Protein AF-0000000079069227 (afdb_homodimer)

Structure (mmCIF, N/CA/C/O backbone):
data_AF-0000000079069227-model_v1
#
loop_
_entity.id
_entity.type
_entity.pdbx_description
1 polymer Lipoprotein
#
loop_
_atom_site.group_PDB
_atom_site.id
_atom_site.type_symbol
_atom_site.label_atom_id
_atom_site.label_alt_id
_atom_site.label_comp_id
_atom_site.label_asym_id
_atom_site.label_entity_id
_atom_site.label_seq_id
_atom_site.pdbx_PDB_ins_code
_atom_site.Cartn_x
_atom_site.Cartn_y
_atom_site.Cartn_z
_atom_site.occupancy
_atom_site.B_iso_or_equiv
_atom_site.auth_seq_id
_atom_site.auth_comp_id
_atom_site.auth_asym_id
_atom_site.auth_atom_id
_atom_site.pdbx_PDB_model_num
ATOM 1 N N . MET A 1 1 ? 20.594 -1.807 -93.438 1 24.27 1 MET A N 1
ATOM 2 C CA . MET A 1 1 ? 20.438 -0.357 -93.375 1 24.27 1 MET A CA 1
ATOM 3 C C . MET A 1 1 ? 20.703 0.138 -91.938 1 24.27 1 MET A C 1
ATOM 5 O O . MET A 1 1 ? 20.25 -0.467 -91 1 24.27 1 MET A O 1
ATOM 9 N N . ARG A 1 2 ? 21.812 0.875 -91.75 1 28.12 2 ARG A N 1
ATOM 10 C CA . ARG A 1 2 ? 22.719 1.388 -90.75 1 28.12 2 ARG A CA 1
ATOM 11 C C . ARG A 1 2 ? 22.078 2.512 -89.938 1 28.12 2 ARG A C 1
ATOM 13 O O . ARG A 1 2 ? 21.984 3.646 -90.438 1 28.12 2 ARG A O 1
ATOM 20 N N . PRO A 1 3 ? 20.828 2.203 -89.375 1 32.53 3 PRO A N 1
ATOM 21 C CA . PRO A 1 3 ? 20.109 3.412 -89 1 32.53 3 PRO A CA 1
ATOM 22 C C . PRO A 1 3 ? 20.938 4.363 -88.125 1 32.53 3 PRO A C 1
ATOM 24 O O . PRO A 1 3 ? 21.906 3.939 -87.5 1 32.53 3 PRO A O 1
ATOM 27 N N . VAL A 1 4 ? 20.875 5.691 -88.5 1 31.78 4 VAL A N 1
ATOM 28 C CA . VAL A 1 4 ? 21.453 6.996 -88.188 1 31.78 4 VAL A CA 1
ATOM 29 C C . VAL A 1 4 ? 21.297 7.293 -86.75 1 31.78 4 VAL A C 1
ATOM 31 O O . VAL A 1 4 ? 20.281 6.957 -86.125 1 31.78 4 VAL A O 1
ATOM 34 N N . ARG A 1 5 ? 22.375 7.668 -86 1 28.23 5 ARG A N 1
ATOM 35 C CA . ARG A 1 5 ? 22.875 7.973 -84.688 1 28.23 5 ARG A CA 1
ATOM 36 C C . ARG A 1 5 ? 22.25 9.258 -84.125 1 28.23 5 ARG A C 1
ATOM 38 O O . ARG A 1 5 ? 22.562 10.352 -84.625 1 28.23 5 ARG A O 1
ATOM 45 N N . VAL A 1 6 ? 20.844 9.32 -84.188 1 32.03 6 VAL A N 1
ATOM 46 C CA . VAL A 1 6 ? 20.328 10.664 -83.938 1 32.03 6 VAL A CA 1
ATOM 47 C C . VAL A 1 6 ? 20.906 11.188 -82.625 1 32.03 6 VAL A C 1
ATOM 49 O O . VAL A 1 6 ? 20.984 10.453 -81.625 1 32.03 6 VAL A O 1
ATOM 52 N N . PRO A 1 7 ? 21.609 12.344 -82.688 1 28.98 7 PRO A N 1
ATOM 53 C CA . PRO A 1 7 ? 22.391 13.047 -81.625 1 28.98 7 PRO A CA 1
ATOM 54 C C . PRO A 1 7 ? 21.562 13.445 -80.438 1 28.98 7 PRO A C 1
ATOM 56 O O . PRO A 1 7 ? 20.391 13.812 -80.562 1 28.98 7 PRO A O 1
ATOM 59 N N . ALA A 1 8 ? 21.688 12.719 -79.312 1 29.86 8 ALA A N 1
ATOM 60 C CA . ALA A 1 8 ? 21.016 12.852 -78 1 29.86 8 ALA A CA 1
ATOM 61 C C . ALA A 1 8 ? 21.25 14.242 -77.375 1 29.86 8 ALA A C 1
ATOM 63 O O . ALA A 1 8 ? 22.375 14.617 -77.125 1 29.86 8 ALA A O 1
ATOM 64 N N . VAL A 1 9 ? 20.562 15.281 -78.125 1 26.55 9 VAL A N 1
ATOM 65 C CA . VAL A 1 9 ? 20.719 16.656 -77.625 1 26.55 9 VAL A CA 1
ATOM 66 C C . VAL A 1 9 ? 20.547 16.734 -76.125 1 26.55 9 VAL A C 1
ATOM 68 O O . VAL A 1 9 ? 19.625 16.109 -75.562 1 26.55 9 VAL A O 1
ATOM 71 N N . ALA A 1 10 ? 21.578 16.984 -75.312 1 27.81 10 ALA A N 1
ATOM 72 C CA . ALA A 1 10 ? 21.969 17.203 -73.938 1 27.81 10 ALA A CA 1
ATOM 73 C C . ALA A 1 10 ? 21.25 18.406 -73.375 1 27.81 10 ALA A C 1
ATOM 75 O O . ALA A 1 10 ? 21.578 19.547 -73.688 1 27.81 10 ALA A O 1
ATOM 76 N N . SER A 1 11 ? 19.844 18.5 -73.562 1 24.94 11 SER A N 1
ATOM 77 C CA . SER A 1 11 ? 19.297 19.781 -73.125 1 24.94 11 SER A CA 1
ATOM 78 C C . SER A 1 11 ? 19.672 20.047 -71.688 1 24.94 11 SER A C 1
ATOM 80 O O . SER A 1 11 ? 19.5 19.188 -70.812 1 24.94 11 SER A O 1
ATOM 82 N N . ALA A 1 12 ? 20.625 20.922 -71.438 1 28.22 12 ALA A N 1
ATOM 83 C CA . ALA A 1 12 ? 21.203 21.547 -70.25 1 28.22 12 ALA A CA 1
ATOM 84 C C . ALA A 1 12 ? 20.125 22.25 -69.438 1 28.22 12 ALA A C 1
ATOM 86 O O . ALA A 1 12 ? 19.531 23.25 -69.875 1 28.22 12 ALA A O 1
ATOM 87 N N . VAL A 1 13 ? 19.125 21.484 -68.875 1 27.52 13 VAL A N 1
ATOM 88 C CA . VAL A 1 13 ? 18.109 22.156 -68.062 1 27.52 13 VAL A CA 1
ATOM 89 C C . VAL A 1 13 ? 18.781 23.031 -67 1 27.52 13 VAL A C 1
ATOM 91 O O . VAL A 1 13 ? 19.562 22.547 -66.188 1 27.52 13 VAL A O 1
ATOM 94 N N . ALA A 1 14 ? 19 24.328 -67.312 1 27.28 14 ALA A N 1
ATOM 95 C CA . ALA A 1 14 ? 19.516 25.406 -66.438 1 27.28 14 ALA A CA 1
ATOM 96 C C . ALA A 1 14 ? 18.719 25.5 -65.125 1 27.28 14 ALA A C 1
ATOM 98 O O . ALA A 1 14 ? 17.484 25.578 -65.188 1 27.28 14 ALA A O 1
ATOM 99 N N . ALA A 1 15 ? 19.234 24.922 -64.062 1 28.33 15 ALA A N 1
ATOM 100 C CA . ALA A 1 15 ? 18.781 24.938 -62.656 1 28.33 15 ALA A CA 1
ATOM 101 C C . ALA A 1 15 ? 18.625 26.375 -62.156 1 28.33 15 ALA A C 1
ATOM 103 O O . ALA A 1 15 ? 19.609 27.125 -62.062 1 28.33 15 ALA A O 1
ATOM 104 N N . LEU A 1 16 ? 17.547 27.078 -62.719 1 27.47 16 LEU A N 1
ATOM 105 C CA . LEU A 1 16 ? 17.328 28.422 -62.219 1 27.47 16 LEU A CA 1
ATOM 106 C C . LEU A 1 16 ? 17.312 28.438 -60.688 1 27.47 16 LEU A C 1
ATOM 108 O O . LEU A 1 16 ? 16.547 27.703 -60.062 1 27.47 16 LEU A O 1
ATOM 112 N N . ALA A 1 17 ? 18.406 28.844 -60.062 1 29.22 17 ALA A N 1
ATOM 113 C CA . ALA A 1 17 ? 18.656 29.125 -58.656 1 29.22 17 ALA A CA 1
ATOM 114 C C . ALA A 1 17 ? 17.703 30.188 -58.125 1 29.22 17 ALA A C 1
ATOM 116 O O . ALA A 1 17 ? 17.75 31.344 -58.562 1 29.22 17 ALA A O 1
ATOM 117 N N . LEU A 1 18 ? 16.344 29.812 -58.125 1 28.78 18 LEU A N 1
ATOM 118 C CA . LEU A 1 18 ? 15.492 30.828 -57.562 1 28.78 18 LEU A CA 1
ATOM 119 C C . LEU A 1 18 ? 16.031 31.281 -56.188 1 28.78 18 LEU A C 1
ATOM 121 O O . LEU A 1 18 ? 16.266 30.469 -55.312 1 28.78 18 LEU A O 1
ATOM 125 N N . VAL A 1 19 ? 16.797 32.375 -56.156 1 32.06 19 VAL A N 1
ATOM 126 C CA . VAL A 1 19 ? 17.281 33.094 -55 1 32.06 19 VAL A CA 1
ATOM 127 C C . VAL A 1 19 ? 16.109 33.594 -54.156 1 32.06 19 VAL A C 1
ATOM 129 O O . VAL A 1 19 ? 15.328 34.438 -54.594 1 32.06 19 VAL A O 1
ATOM 132 N N . SER A 1 20 ? 15.227 32.625 -53.781 1 30.52 20 SER A N 1
ATOM 133 C CA . SER A 1 20 ? 14.164 33.188 -52.938 1 30.52 20 SER A CA 1
ATOM 134 C C . SER A 1 20 ? 14.742 34 -51.781 1 30.52 20 SER A C 1
ATOM 136 O O . SER A 1 20 ? 15.68 33.531 -51.125 1 30.52 20 SER A O 1
ATOM 138 N N . GLY A 1 21 ? 14.867 35.312 -51.844 1 29.27 21 GLY A N 1
ATOM 139 C CA . GLY A 1 21 ? 15.156 36.281 -50.844 1 29.27 21 GLY A CA 1
ATOM 140 C C . GLY A 1 21 ? 14.367 36.062 -49.562 1 29.27 21 GLY A C 1
ATOM 141 O O . GLY A 1 21 ? 13.141 36.094 -49.562 1 29.27 21 GLY A O 1
ATOM 142 N N . CYS A 1 22 ? 14.883 35.219 -48.625 1 32.47 22 CYS A N 1
ATOM 143 C CA . CYS A 1 22 ? 14.406 34.875 -47.312 1 32.47 22 CYS A CA 1
ATOM 144 C C . CYS A 1 22 ? 14.039 36.125 -46.5 1 32.47 22 CYS A C 1
ATOM 146 O O . CYS A 1 22 ? 14.922 36.906 -46.094 1 32.47 22 CYS A O 1
ATOM 148 N N . GLY A 1 23 ? 13.141 36.969 -47 1 28.42 23 GLY A N 1
ATOM 149 C CA . GLY A 1 23 ? 12.805 38.062 -46.125 1 28.42 23 GLY A CA 1
ATOM 150 C C . GLY A 1 23 ? 12.727 37.656 -44.656 1 28.42 23 GLY A C 1
ATOM 151 O O . GLY A 1 23 ? 12.539 36.5 -44.344 1 28.42 23 GLY A O 1
ATOM 152 N N . ALA A 1 24 ? 13.125 38.562 -43.75 1 30.05 24 ALA A N 1
ATOM 153 C CA . ALA A 1 24 ? 13.281 38.531 -42.281 1 30.05 24 ALA A CA 1
ATOM 154 C C . ALA A 1 24 ? 11.969 38.125 -41.625 1 30.05 24 ALA A C 1
ATOM 156 O O . ALA A 1 24 ? 11.008 38.906 -41.625 1 30.05 24 ALA A O 1
ATOM 157 N N . ALA A 1 25 ? 11.422 36.906 -41.875 1 31 25 ALA A N 1
ATOM 158 C CA . ALA A 1 25 ? 10.234 36.5 -41.125 1 31 25 ALA A CA 1
ATOM 159 C C . ALA A 1 25 ? 10.328 36.938 -39.688 1 31 25 ALA A C 1
ATOM 161 O O . ALA A 1 25 ? 11.422 37 -39.094 1 31 25 ALA A O 1
ATOM 162 N N . GLY A 1 26 ? 9.352 37.75 -39.312 1 31.2 26 GLY A N 1
ATOM 163 C CA . GLY A 1 26 ? 9.07 38.156 -37.938 1 31.2 26 GLY A CA 1
ATOM 164 C C . GLY A 1 26 ? 9.359 37.094 -36.906 1 31.2 26 GLY A C 1
ATOM 165 O O . GLY A 1 26 ? 9.375 35.906 -37.219 1 31.2 26 GLY A O 1
ATOM 166 N N . GLY A 1 27 ? 10.242 37.406 -35.969 1 31.75 27 GLY A N 1
ATOM 167 C CA . GLY A 1 27 ? 10.656 36.531 -34.875 1 31.75 27 GLY A CA 1
ATOM 168 C C . GLY A 1 27 ? 9.5 35.75 -34.281 1 31.75 27 GLY A C 1
ATOM 169 O O . GLY A 1 27 ? 8.344 36.156 -34.375 1 31.75 27 GLY A O 1
ATOM 170 N N . PRO A 1 28 ? 9.477 34.344 -34.531 1 38.41 28 PRO A N 1
ATOM 171 C CA . PRO A 1 28 ? 8.438 33.562 -33.875 1 38.41 28 PRO A CA 1
ATOM 172 C C . PRO A 1 28 ? 8.039 34.125 -32.5 1 38.41 28 PRO A C 1
ATOM 174 O O . PRO A 1 28 ? 8.875 34.656 -31.797 1 38.41 28 PRO A O 1
ATOM 177 N N . GLU A 1 29 ? 7.008 34.875 -32.469 1 36.84 29 GLU A N 1
ATOM 178 C CA . GLU A 1 29 ? 6.48 35.156 -31.125 1 36.84 29 GLU A CA 1
ATOM 179 C C . GLU A 1 29 ? 6.746 34 -30.172 1 36.84 29 GLU A C 1
ATOM 181 O O . GLU A 1 29 ? 6.637 32.812 -30.547 1 36.84 29 GLU A O 1
ATOM 186 N N . SER A 1 30 ? 7.672 34.188 -29.25 1 31.39 30 SER A N 1
ATOM 187 C CA . SER A 1 30 ? 8.031 33.281 -28.188 1 31.39 30 SER A CA 1
ATOM 188 C C . SER A 1 30 ? 6.809 32.531 -27.656 1 31.39 30 SER A C 1
ATOM 190 O O . SER A 1 30 ? 5.77 33.156 -27.406 1 31.39 30 SER A O 1
ATOM 192 N N . ALA A 1 31 ? 6.43 31.328 -28.219 1 39.22 31 ALA A N 1
ATOM 193 C CA . ALA A 1 31 ? 5.523 30.484 -27.438 1 39.22 31 ALA A CA 1
ATOM 194 C C . ALA A 1 31 ? 5.598 30.812 -25.953 1 39.22 31 ALA A C 1
ATOM 196 O O . ALA A 1 31 ? 6.691 30.938 -25.391 1 39.22 31 ALA A O 1
ATOM 197 N N . GLY A 1 32 ? 4.758 31.656 -25.469 1 35.56 32 GLY A N 1
ATOM 198 C CA . GLY A 1 32 ? 4.633 31.875 -24.031 1 35.56 32 GLY A CA 1
ATOM 199 C C . GLY A 1 32 ? 5.195 30.734 -23.203 1 35.56 32 GLY A C 1
ATOM 200 O O . GLY A 1 32 ? 5.371 29.625 -23.703 1 35.56 32 GLY A O 1
ATOM 201 N N . GLU A 1 33 ? 5.984 31.047 -22.219 1 37.03 33 GLU A N 1
ATOM 202 C CA . GLU A 1 33 ? 6.602 30.156 -21.234 1 37.03 33 GLU A CA 1
ATOM 203 C C . GLU A 1 33 ? 5.672 29 -20.875 1 37.03 33 GLU A C 1
ATOM 205 O O . GLU A 1 33 ? 4.508 29.219 -20.516 1 37.03 33 GLU A O 1
ATOM 210 N N . THR A 1 34 ? 5.688 27.875 -21.516 1 45.47 34 THR A N 1
ATOM 211 C CA . THR A 1 34 ? 5.062 26.688 -20.938 1 45.47 34 THR A CA 1
ATOM 212 C C . THR A 1 34 ? 4.934 26.828 -19.438 1 45.47 34 THR A C 1
ATOM 214 O O . THR A 1 34 ? 5.852 27.297 -18.766 1 45.47 34 THR A O 1
ATOM 217 N N . PRO A 1 35 ? 3.785 27.094 -18.828 1 40.28 35 PRO A N 1
ATOM 218 C CA . PRO A 1 35 ? 3.748 27.188 -17.375 1 40.28 35 PRO A CA 1
ATOM 219 C C . PRO A 1 35 ? 4.809 26.312 -16.703 1 40.28 35 PRO A C 1
ATOM 221 O O . PRO A 1 35 ? 5.066 25.188 -17.156 1 40.28 35 PRO A O 1
ATOM 224 N N . SER A 1 36 ? 5.965 26.781 -16.266 1 40.41 36 SER A N 1
ATOM 225 C CA . SER A 1 36 ? 7.008 26.125 -15.492 1 40.41 36 SER A CA 1
ATOM 226 C C . SER A 1 36 ? 6.426 25.062 -14.57 1 40.41 36 SER A C 1
ATOM 228 O O . SER A 1 36 ? 5.457 25.312 -13.852 1 40.41 36 SER A O 1
ATOM 230 N N . ALA A 1 37 ? 6.414 23.812 -14.938 1 50.47 37 ALA A N 1
ATOM 231 C CA . ALA A 1 37 ? 6.152 22.734 -13.992 1 50.47 37 ALA A CA 1
ATOM 232 C C . ALA A 1 37 ? 6.582 23.141 -12.578 1 50.47 37 ALA A C 1
ATOM 234 O O . ALA A 1 37 ? 7.758 23.406 -12.336 1 50.47 37 ALA A O 1
ATOM 235 N N . VAL A 1 38 ? 5.871 24.031 -11.891 1 54.84 38 VAL A N 1
ATOM 236 C CA . VAL A 1 38 ? 6.191 24.375 -10.508 1 54.84 38 VAL A CA 1
ATOM 237 C C . VAL A 1 38 ? 6.801 23.172 -9.797 1 54.84 38 VAL A C 1
ATOM 239 O O . VAL A 1 38 ? 6.203 22.094 -9.766 1 54.84 38 VAL A O 1
ATOM 242 N N . GLU A 1 39 ? 8.148 23.094 -9.688 1 69 39 GLU A N 1
ATOM 243 C CA . GLU A 1 39 ? 8.914 22.094 -8.938 1 69 39 GLU A CA 1
ATOM 244 C C . GLU A 1 39 ? 8.258 21.797 -7.598 1 69 39 GLU A C 1
ATOM 246 O O . GLU A 1 39 ? 7.773 22.703 -6.918 1 69 39 GLU A O 1
ATOM 251 N N . PRO A 1 40 ? 8.031 20.531 -7.254 1 80.38 40 PRO A N 1
ATOM 252 C CA . PRO A 1 40 ? 7.461 20.203 -5.941 1 80.38 40 PRO A CA 1
ATOM 253 C C . PRO A 1 40 ? 8.219 20.859 -4.793 1 80.38 40 PRO A C 1
ATOM 255 O O . PRO A 1 40 ? 9.445 21.016 -4.859 1 80.38 40 PRO A O 1
ATOM 258 N N . ALA A 1 41 ? 7.5 21.547 -3.936 1 91.06 41 ALA A N 1
ATOM 259 C CA . ALA A 1 41 ? 8.094 22.141 -2.738 1 91.06 41 ALA A CA 1
ATOM 260 C C . ALA A 1 41 ? 8.406 21.062 -1.693 1 91.06 41 ALA A C 1
ATOM 262 O O . ALA A 1 41 ? 7.531 20.281 -1.329 1 91.06 41 ALA A O 1
ATOM 263 N N . ARG A 1 42 ? 9.648 21 -1.227 1 95.75 42 ARG A N 1
ATOM 264 C CA . ARG A 1 42 ? 10.055 20.047 -0.206 1 95.75 42 ARG A CA 1
ATOM 265 C C . ARG A 1 42 ? 9.695 20.547 1.189 1 95.75 42 ARG A C 1
ATOM 267 O O . ARG A 1 42 ? 9.992 21.688 1.537 1 95.75 42 ARG A O 1
ATOM 274 N N . LEU A 1 43 ? 8.992 19.75 1.893 1 98.19 43 LEU A N 1
ATOM 275 C CA . LEU A 1 43 ? 8.648 20.062 3.275 1 98.19 43 LEU A CA 1
ATOM 276 C C . LEU A 1 43 ? 9.711 19.531 4.234 1 98.19 43 LEU A C 1
ATOM 278 O O . LEU A 1 43 ? 10.195 18.406 4.059 1 98.19 43 LEU A O 1
ATOM 282 N N . TRP A 1 44 ? 10.133 20.375 5.219 1 97.94 44 TRP A N 1
ATOM 283 C CA . TRP A 1 44 ? 11.133 20.078 6.23 1 97.94 44 TRP A CA 1
ATOM 284 C C . TRP A 1 44 ? 12.422 19.562 5.59 1 97.94 44 TRP A C 1
ATOM 286 O O . TRP A 1 44 ? 12.883 18.469 5.902 1 97.94 44 TRP A O 1
ATOM 296 N N . PRO A 1 45 ? 13.039 20.328 4.742 1 95.62 45 PRO A N 1
ATOM 297 C CA . PRO A 1 45 ? 14.211 19.891 3.982 1 95.62 45 PRO A CA 1
ATOM 298 C C . PRO A 1 45 ? 15.414 19.578 4.875 1 95.62 45 PRO A C 1
ATOM 300 O O . PRO A 1 45 ? 16.359 18.922 4.434 1 95.62 45 PRO A O 1
ATOM 303 N N . ASP A 1 46 ? 15.359 19.969 6.145 1 94.31 46 ASP A N 1
ATOM 304 C CA . ASP A 1 46 ? 16.5 19.781 7.031 1 94.31 46 ASP A CA 1
ATOM 305 C C . ASP A 1 46 ? 16.438 18.422 7.734 1 94.31 46 ASP A C 1
ATOM 307 O O . ASP A 1 46 ? 17.375 18.031 8.43 1 94.31 46 ASP A O 1
ATOM 311 N N . LEU A 1 47 ? 15.297 17.734 7.598 1 95.81 47 LEU A N 1
ATOM 312 C CA . LEU A 1 47 ? 15.211 16.391 8.164 1 95.81 47 LEU A CA 1
ATOM 313 C C . LEU A 1 47 ? 16.125 15.43 7.414 1 95.81 47 LEU A C 1
ATOM 315 O O . LEU A 1 47 ? 16.125 15.398 6.184 1 95.81 47 LEU A O 1
ATOM 319 N N . PRO A 1 48 ? 16.891 14.672 8.211 1 94.69 48 PRO A N 1
ATOM 320 C CA . PRO A 1 48 ? 17.688 13.656 7.52 1 94.69 48 PRO A CA 1
ATOM 321 C C . PRO A 1 48 ? 16.828 12.617 6.816 1 94.69 48 PRO A C 1
ATOM 323 O O . PRO A 1 48 ? 15.898 12.062 7.418 1 94.69 48 PRO A O 1
ATOM 326 N N . PRO A 1 49 ? 17.094 12.375 5.582 1 94.38 49 PRO A N 1
ATOM 327 C CA . PRO A 1 49 ? 16.312 11.367 4.863 1 94.38 49 PRO A CA 1
ATOM 328 C C . PRO A 1 49 ? 16.484 9.961 5.445 1 94.38 49 PRO A C 1
ATOM 330 O O . PRO A 1 49 ? 17.578 9.594 5.863 1 94.38 49 PRO A O 1
ATOM 333 N N . ALA A 1 50 ? 15.359 9.305 5.469 1 95.56 50 ALA A N 1
ATOM 334 C CA . ALA A 1 50 ? 15.445 7.906 5.891 1 95.56 50 ALA A CA 1
ATOM 335 C C . ALA A 1 50 ? 16.188 7.066 4.859 1 95.56 50 ALA A C 1
ATOM 337 O O . ALA A 1 50 ? 16.031 7.27 3.652 1 95.56 50 ALA A O 1
ATOM 338 N N . SER A 1 51 ? 16.938 6.035 5.43 1 91.94 51 SER A N 1
ATOM 339 C CA . SER A 1 51 ? 17.734 5.219 4.523 1 91.94 51 SER A CA 1
ATOM 340 C C . SER A 1 51 ? 17.25 3.773 4.504 1 91.94 51 SER A C 1
ATOM 342 O O . SER A 1 51 ? 17.703 2.971 3.686 1 91.94 51 SER A O 1
ATOM 344 N N . ALA A 1 52 ? 16.359 3.477 5.418 1 93.31 52 ALA A N 1
ATOM 345 C CA . ALA A 1 52 ? 15.875 2.1 5.488 1 93.31 52 ALA A CA 1
ATOM 346 C C . ALA A 1 52 ? 14.391 2.057 5.828 1 93.31 52 ALA A C 1
ATOM 348 O O . ALA A 1 52 ? 13.883 2.941 6.52 1 93.31 52 ALA A O 1
ATOM 349 N N . ALA A 1 53 ? 13.781 1.063 5.234 1 92.56 53 ALA A N 1
ATOM 350 C CA . ALA A 1 53 ? 12.375 0.852 5.57 1 92.56 53 ALA A CA 1
ATOM 351 C C . ALA A 1 53 ? 12.219 0.311 6.988 1 92.56 53 ALA A C 1
ATOM 353 O O . ALA A 1 53 ? 13.008 -0.54 7.422 1 92.56 53 ALA A O 1
ATOM 354 N N . PRO A 1 54 ? 11.219 0.887 7.641 1 88.75 54 PRO A N 1
ATOM 355 C CA . PRO A 1 54 ? 11.016 0.347 8.984 1 88.75 54 PRO A CA 1
ATOM 356 C C . PRO A 1 54 ? 10.344 -1.026 8.977 1 88.75 54 PRO A C 1
ATOM 358 O O . PRO A 1 54 ? 10.406 -1.753 9.969 1 88.75 54 PRO A O 1
ATOM 361 N N . TYR A 1 55 ? 9.633 -1.342 7.871 1 87.44 55 TYR A N 1
ATOM 362 C CA . TYR A 1 55 ? 8.93 -2.609 7.73 1 87.44 55 TYR A CA 1
ATOM 363 C C . TYR A 1 55 ? 9.227 -3.254 6.383 1 87.44 55 TYR A C 1
ATOM 365 O O . TYR A 1 55 ? 9.594 -2.566 5.43 1 87.44 55 TYR A O 1
ATOM 373 N N . ASP A 1 56 ? 9.211 -4.613 6.453 1 91.19 56 ASP A N 1
ATOM 374 C CA . ASP A 1 56 ? 9.32 -5.398 5.227 1 91.19 56 ASP A CA 1
ATOM 375 C C . ASP A 1 56 ? 7.953 -5.926 4.793 1 91.19 56 ASP A C 1
ATOM 377 O O . ASP A 1 56 ? 7.414 -6.844 5.41 1 91.19 56 ASP A O 1
ATOM 381 N N . TYR A 1 57 ? 7.395 -5.387 3.627 1 90.5 57 TYR A N 1
ATOM 382 C CA . TYR A 1 57 ? 6.07 -5.758 3.143 1 90.5 57 TYR A CA 1
ATOM 383 C C . TYR A 1 57 ? 6.156 -6.898 2.137 1 90.5 57 TYR A C 1
ATOM 385 O O . TYR A 1 57 ? 5.211 -7.148 1.388 1 90.5 57 TYR A O 1
ATOM 393 N N . GLY A 1 58 ? 7.324 -7.508 2.057 1 93.38 58 GLY A N 1
ATOM 394 C CA . GLY A 1 58 ? 7.508 -8.672 1.202 1 93.38 58 GLY A CA 1
ATOM 395 C C . GLY A 1 58 ? 7.66 -8.312 -0.265 1 93.38 58 GLY A C 1
ATOM 396 O O . GLY A 1 58 ? 7.523 -9.18 -1.135 1 93.38 58 GLY A O 1
ATOM 397 N N . GLU A 1 59 ? 7.918 -7.078 -0.555 1 94.88 59 GLU A N 1
ATOM 398 C CA . GLU A 1 59 ? 8.062 -6.676 -1.95 1 94.88 59 GLU A CA 1
ATOM 399 C C . GLU A 1 59 ? 9.188 -7.453 -2.635 1 94.88 59 GLU A C 1
ATOM 401 O O . GLU A 1 59 ? 10.297 -7.543 -2.109 1 94.88 59 GLU A O 1
ATOM 406 N N . GLY A 1 60 ? 8.883 -8.016 -3.746 1 95.56 60 GLY A N 1
ATOM 407 C CA . GLY A 1 60 ? 9.898 -8.648 -4.574 1 95.56 60 GLY A CA 1
ATOM 408 C C . GLY A 1 60 ? 10.422 -9.945 -3.988 1 95.56 60 GLY A C 1
ATOM 409 O O . GLY A 1 60 ? 11.453 -10.461 -4.43 1 95.56 60 GLY A O 1
ATOM 410 N N . GLU A 1 61 ? 9.758 -10.43 -2.984 1 96.31 61 GLU A N 1
ATOM 411 C CA . GLU A 1 61 ? 10.195 -11.68 -2.375 1 96.31 61 GLU A CA 1
ATOM 412 C C . GLU A 1 61 ? 9.984 -12.859 -3.32 1 96.31 61 GLU A C 1
ATOM 414 O O . GLU A 1 61 ? 8.93 -12.977 -3.947 1 96.31 61 GLU A O 1
ATOM 419 N N . THR A 1 62 ? 10.992 -13.727 -3.453 1 97.69 62 THR A N 1
ATOM 420 C CA . THR A 1 62 ? 10.945 -14.922 -4.293 1 97.69 62 THR A CA 1
ATOM 421 C C . THR A 1 62 ? 11.297 -16.172 -3.482 1 97.69 62 THR A C 1
ATOM 423 O O . THR A 1 62 ? 11.789 -16.062 -2.359 1 97.69 62 THR A O 1
ATOM 426 N N . ALA A 1 63 ? 10.945 -17.297 -4.031 1 97.88 63 ALA A N 1
ATOM 427 C CA . ALA A 1 63 ? 11.258 -18.562 -3.373 1 97.88 63 ALA A CA 1
ATOM 428 C C . ALA A 1 63 ? 11.453 -19.688 -4.398 1 97.88 63 ALA A C 1
ATOM 430 O O . ALA A 1 63 ? 10.57 -19.938 -5.223 1 97.88 63 ALA A O 1
ATOM 431 N N . ARG A 1 64 ? 12.602 -20.359 -4.297 1 96.69 64 ARG A N 1
ATOM 432 C CA . ARG A 1 64 ? 12.758 -21.578 -5.074 1 96.69 64 ARG A CA 1
ATOM 433 C C . ARG A 1 64 ? 11.898 -22.703 -4.508 1 96.69 64 ARG A C 1
ATOM 435 O O . ARG A 1 64 ? 11.844 -22.906 -3.291 1 96.69 64 ARG A O 1
ATOM 442 N N . ILE A 1 65 ? 11.195 -23.391 -5.395 1 98.06 65 ILE A N 1
ATOM 443 C CA . ILE A 1 65 ? 10.289 -24.453 -4.957 1 98.06 65 ILE A CA 1
ATOM 444 C C . ILE A 1 65 ? 11.039 -25.781 -4.91 1 98.06 65 ILE A C 1
ATOM 446 O O . ILE A 1 65 ? 11.484 -26.281 -5.941 1 98.06 65 ILE A O 1
ATOM 450 N N . PRO A 1 66 ? 11.117 -26.328 -3.713 1 97.44 66 PRO A N 1
ATOM 451 C CA . PRO A 1 66 ? 11.898 -27.562 -3.615 1 97.44 66 PRO A CA 1
ATOM 452 C C . PRO A 1 66 ? 11.227 -28.75 -4.297 1 97.44 66 PRO A C 1
ATOM 454 O O . PRO A 1 66 ? 10 -28.875 -4.262 1 97.44 66 PRO A O 1
ATOM 457 N N . GLY A 1 67 ? 12.062 -29.594 -4.98 1 95.5 67 GLY A N 1
ATOM 458 C CA . GLY A 1 67 ? 11.602 -30.891 -5.453 1 95.5 67 GLY A CA 1
ATOM 459 C C . GLY A 1 67 ? 10.844 -30.812 -6.766 1 95.5 67 GLY A C 1
ATOM 460 O O . GLY A 1 67 ? 10.312 -31.812 -7.242 1 95.5 67 GLY A O 1
ATOM 461 N N . ILE A 1 68 ? 10.68 -29.641 -7.289 1 96.75 68 ILE A N 1
ATOM 462 C CA . ILE A 1 68 ? 9.984 -29.516 -8.562 1 96.75 68 ILE A CA 1
ATOM 463 C C . ILE A 1 68 ? 11 -29.234 -9.672 1 96.75 68 ILE A C 1
ATOM 465 O O . ILE A 1 68 ? 11.836 -28.344 -9.555 1 96.75 68 ILE A O 1
ATOM 469 N N . THR A 1 69 ? 10.953 -30.031 -10.672 1 94.5 69 THR A N 1
ATOM 470 C CA . THR A 1 69 ? 11.711 -29.812 -11.898 1 94.5 69 THR A CA 1
ATOM 471 C C . THR A 1 69 ? 10.773 -29.469 -13.055 1 94.5 69 THR A C 1
ATOM 473 O O . THR A 1 69 ? 9.625 -29.906 -13.086 1 94.5 69 THR A O 1
ATOM 476 N N . VAL A 1 70 ? 11.234 -28.562 -13.898 1 96 70 VAL A N 1
ATOM 477 C CA . VAL A 1 70 ? 10.438 -28.141 -15.047 1 96 70 VAL A CA 1
ATOM 478 C C . VAL A 1 70 ? 11.117 -28.594 -16.328 1 96 70 VAL A C 1
ATOM 480 O O . VAL A 1 70 ? 11.82 -27.812 -16.984 1 96 70 VAL A O 1
ATOM 483 N N . PRO A 1 71 ? 10.836 -29.75 -16.797 1 86.19 71 PRO A N 1
ATOM 484 C CA . PRO A 1 71 ? 11.477 -30.219 -18.031 1 86.19 71 PRO A CA 1
ATOM 485 C C . PRO A 1 71 ? 11.234 -29.266 -19.219 1 86.19 71 PRO A C 1
ATOM 487 O O . PRO A 1 71 ? 10.094 -28.875 -19.469 1 86.19 71 PRO A O 1
ATOM 490 N N . GLY A 1 72 ? 12.297 -28.969 -19.922 1 88.81 72 GLY A N 1
ATOM 491 C CA . GLY A 1 72 ? 12.203 -28.125 -21.094 1 88.81 72 GLY A CA 1
ATOM 492 C C . GLY A 1 72 ? 11.781 -26.703 -20.781 1 88.81 72 GLY A C 1
ATOM 493 O O . GLY A 1 72 ? 11.547 -25.906 -21.688 1 88.81 72 GLY A O 1
ATOM 494 N N . GLY A 1 73 ? 11.531 -26.422 -19.516 1 93.19 73 GLY A N 1
ATOM 495 C CA . GLY A 1 73 ? 11.156 -25.078 -19.109 1 93.19 73 GLY A CA 1
ATOM 496 C C . GLY A 1 73 ? 9.68 -24.781 -19.312 1 93.19 73 GLY A C 1
ATOM 497 O O . GLY A 1 73 ? 9.281 -23.625 -19.344 1 93.19 73 GLY A O 1
ATOM 498 N N . ASP A 1 74 ? 8.914 -25.828 -19.531 1 94.94 74 ASP A N 1
ATOM 499 C CA . ASP A 1 74 ? 7.488 -25.656 -19.812 1 94.94 74 ASP A CA 1
ATOM 500 C C . ASP A 1 74 ? 6.656 -25.828 -18.547 1 94.94 74 ASP A C 1
ATOM 502 O O . ASP A 1 74 ? 6.367 -26.953 -18.125 1 94.94 74 ASP A O 1
ATOM 506 N N . VAL A 1 75 ? 6.184 -24.766 -18.016 1 97.62 75 VAL A N 1
ATOM 507 C CA . VAL A 1 75 ? 5.473 -24.812 -16.734 1 97.62 75 VAL A CA 1
ATOM 508 C C . VAL A 1 75 ? 4.078 -25.391 -16.938 1 97.62 75 VAL A C 1
ATOM 510 O O . VAL A 1 75 ? 3.406 -25.766 -15.977 1 97.62 75 VAL A O 1
ATOM 513 N N . ARG A 1 76 ? 3.602 -25.5 -18.141 1 97.19 76 ARG A N 1
ATOM 514 C CA . ARG A 1 76 ? 2.277 -26.031 -18.438 1 97.19 76 ARG A CA 1
ATOM 515 C C . ARG A 1 76 ? 2.201 -27.516 -18.109 1 97.19 76 ARG A C 1
ATOM 517 O O . ARG A 1 76 ? 1.108 -28.078 -18 1 97.19 76 ARG A O 1
ATOM 524 N N . ARG A 1 77 ? 3.326 -28.141 -17.969 1 95.19 77 ARG A N 1
ATOM 525 C CA . ARG A 1 77 ? 3.377 -29.578 -17.734 1 95.19 77 ARG A CA 1
ATOM 526 C C . ARG A 1 77 ? 3.312 -29.875 -16.234 1 95.19 77 ARG A C 1
ATOM 528 O O . ARG A 1 77 ? 3.201 -31.047 -15.836 1 95.19 77 ARG A O 1
ATOM 535 N N . LEU A 1 78 ? 3.33 -28.891 -15.391 1 97.62 78 LEU A N 1
ATOM 536 C CA . LEU A 1 78 ? 3.35 -29.094 -13.945 1 97.62 78 LEU A CA 1
ATOM 537 C C . LEU A 1 78 ? 1.945 -29.359 -13.414 1 97.62 78 LEU A C 1
ATOM 539 O O . LEU A 1 78 ? 0.963 -28.859 -13.961 1 97.62 78 LEU A O 1
ATOM 543 N N . ASP A 1 79 ? 1.877 -30.172 -12.422 1 97.69 79 ASP A N 1
ATOM 544 C CA . ASP A 1 79 ? 0.663 -30.312 -11.633 1 97.69 79 ASP A CA 1
ATOM 545 C C . ASP A 1 79 ? 0.54 -29.188 -10.602 1 97.69 79 ASP A C 1
ATOM 547 O O . ASP A 1 79 ? 1.334 -29.109 -9.664 1 97.69 79 ASP A O 1
ATOM 551 N N . PRO A 1 80 ? -0.524 -28.359 -10.703 1 98.31 80 PRO A N 1
ATOM 552 C CA . PRO A 1 80 ? -0.622 -27.203 -9.797 1 98.31 80 PRO A CA 1
ATOM 553 C C . PRO A 1 80 ? -0.721 -27.625 -8.328 1 98.31 80 PRO A C 1
ATOM 555 O O . PRO A 1 80 ? -0.23 -26.906 -7.449 1 98.31 80 PRO A O 1
ATOM 558 N N . VAL A 1 81 ? -1.362 -28.734 -8.07 1 98.75 81 VAL A N 1
ATOM 559 C CA . VAL A 1 81 ? -1.471 -29.219 -6.699 1 98.75 81 VAL A CA 1
ATOM 560 C C . VAL A 1 81 ? -0.089 -29.609 -6.18 1 98.75 81 VAL A C 1
ATOM 562 O O . VAL A 1 81 ? 0.272 -29.281 -5.047 1 98.75 81 VAL A O 1
ATOM 565 N N . ALA A 1 82 ? 0.703 -30.297 -7.004 1 98.44 82 ALA A N 1
ATOM 566 C CA . ALA A 1 82 ? 2.061 -30.656 -6.605 1 98.44 82 ALA A CA 1
ATOM 567 C C . ALA A 1 82 ? 2.906 -29.422 -6.332 1 98.44 82 ALA A C 1
ATOM 569 O O . ALA A 1 82 ? 3.691 -29.391 -5.383 1 98.44 82 ALA A O 1
ATOM 570 N N . VAL A 1 83 ? 2.729 -28.406 -7.18 1 98.69 83 VAL A N 1
ATOM 571 C CA . VAL A 1 83 ? 3.465 -27.156 -7 1 98.69 83 VAL A CA 1
ATOM 572 C C . VAL A 1 83 ? 3.062 -26.5 -5.684 1 98.69 83 VAL A C 1
ATOM 574 O O . VAL A 1 83 ? 3.92 -26.078 -4.902 1 98.69 83 VAL A O 1
ATOM 577 N N . ALA A 1 84 ? 1.743 -26.422 -5.391 1 98.81 84 ALA A N 1
ATOM 578 C CA . ALA A 1 84 ? 1.254 -25.828 -4.148 1 98.81 84 ALA A CA 1
ATOM 579 C C . ALA A 1 84 ? 1.772 -26.594 -2.936 1 98.81 84 ALA A C 1
ATOM 581 O O . ALA A 1 84 ? 2.197 -26 -1.948 1 98.81 84 ALA A O 1
ATOM 582 N N . GLN A 1 85 ? 1.771 -27.938 -3.055 1 98.81 85 GLN A N 1
ATOM 583 C CA . GLN A 1 85 ? 2.234 -28.766 -1.952 1 98.81 85 GLN A CA 1
ATOM 584 C C . GLN A 1 85 ? 3.73 -28.594 -1.712 1 98.81 85 GLN A C 1
ATOM 586 O O . GLN A 1 85 ? 4.164 -28.422 -0.57 1 98.81 85 GLN A O 1
ATOM 591 N N . ALA A 1 86 ? 4.508 -28.578 -2.74 1 98.56 86 ALA A N 1
ATOM 592 C CA . ALA A 1 86 ? 5.945 -28.359 -2.613 1 98.56 86 ALA A CA 1
ATOM 593 C C . ALA A 1 86 ? 6.234 -26.953 -2.078 1 98.56 86 ALA A C 1
ATOM 595 O O . ALA A 1 86 ? 7.188 -26.766 -1.323 1 98.56 86 ALA A O 1
ATOM 596 N N . GLY A 1 87 ? 5.328 -26.031 -2.467 1 98.38 87 GLY A N 1
ATOM 597 C CA . GLY A 1 87 ? 5.477 -24.641 -2.043 1 98.38 87 GLY A CA 1
ATOM 598 C C . GLY A 1 87 ? 5.344 -24.469 -0.544 1 98.38 87 GLY A C 1
ATOM 599 O O . GLY A 1 87 ? 5.848 -23.484 0.015 1 98.38 87 GLY A O 1
ATOM 600 N N . LEU A 1 88 ? 4.645 -25.391 0.125 1 98.12 88 LEU A N 1
ATOM 601 C CA . LEU A 1 88 ? 4.457 -25.312 1.569 1 98.12 88 LEU A CA 1
ATOM 602 C C . LEU A 1 88 ? 5.797 -25.422 2.295 1 98.12 88 LEU A C 1
ATOM 604 O O . LEU A 1 88 ? 5.93 -24.969 3.436 1 98.12 88 LEU A O 1
ATOM 608 N N . LYS A 1 89 ? 6.84 -25.906 1.565 1 96.5 89 LYS A N 1
ATOM 609 C CA . LYS A 1 89 ? 8.156 -26.125 2.168 1 96.5 89 LYS A CA 1
ATOM 610 C C . LYS A 1 89 ? 9.164 -25.109 1.67 1 96.5 89 LYS A C 1
ATOM 612 O O . LYS A 1 89 ? 10.328 -25.125 2.088 1 96.5 89 LYS A O 1
ATOM 617 N N . ALA A 1 90 ? 8.742 -24.266 0.791 1 96.94 90 ALA A N 1
ATOM 618 C CA . ALA A 1 90 ? 9.656 -23.312 0.186 1 96.94 90 ALA A CA 1
ATOM 619 C C . ALA A 1 90 ? 10.047 -22.219 1.181 1 96.94 90 ALA A C 1
ATOM 621 O O . ALA A 1 90 ? 9.203 -21.75 1.952 1 96.94 90 ALA A O 1
ATOM 622 N N . LYS A 1 91 ? 11.281 -21.766 1.134 1 95.19 91 LYS A N 1
ATOM 623 C CA . LYS A 1 91 ? 11.773 -20.625 1.918 1 95.19 91 LYS A CA 1
ATOM 624 C C . LYS A 1 91 ? 11.992 -19.406 1.036 1 95.19 91 LYS A C 1
ATOM 626 O O . LYS A 1 91 ? 12.68 -19.484 0.016 1 95.19 91 LYS A O 1
ATOM 631 N N . SER A 1 92 ? 11.383 -18.359 1.446 1 94.69 92 SER A N 1
ATOM 632 C CA . SER A 1 92 ? 11.586 -17.125 0.705 1 94.69 92 SER A CA 1
ATOM 633 C C . SER A 1 92 ? 13 -16.578 0.905 1 94.69 92 SER A C 1
ATOM 635 O O . SER A 1 92 ? 13.664 -16.922 1.889 1 94.69 92 SER A O 1
ATOM 637 N N . ASP A 1 93 ? 13.445 -15.758 -0.045 1 94.31 93 ASP A N 1
ATOM 638 C CA . ASP A 1 93 ? 14.789 -15.188 0.03 1 94.31 93 ASP A CA 1
ATOM 639 C C . ASP A 1 93 ? 14.867 -14.133 1.131 1 94.31 93 ASP A C 1
ATOM 641 O O . ASP A 1 93 ? 15.945 -13.891 1.686 1 94.31 93 ASP A O 1
ATOM 645 N N . ARG A 1 94 ? 13.734 -13.492 1.357 1 90.19 94 ARG A N 1
ATOM 646 C CA . ARG A 1 94 ? 13.555 -12.617 2.512 1 90.19 94 ARG A CA 1
ATOM 647 C C . ARG A 1 94 ? 12.367 -13.062 3.361 1 90.19 94 ARG A C 1
ATOM 649 O O . ARG A 1 94 ? 11.344 -13.477 2.83 1 90.19 94 ARG A O 1
ATOM 656 N N . ASP A 1 95 ? 12.641 -13.219 4.605 1 88.19 95 ASP A N 1
ATOM 657 C CA . ASP A 1 95 ? 11.625 -13.789 5.492 1 88.19 95 ASP A CA 1
ATOM 658 C C . ASP A 1 95 ? 10.727 -12.695 6.062 1 88.19 95 ASP A C 1
ATOM 660 O O . ASP A 1 95 ? 10.766 -12.414 7.262 1 88.19 95 ASP A O 1
ATOM 664 N N . SER A 1 96 ? 9.805 -12.133 5.156 1 88.94 96 SER A N 1
ATOM 665 C CA . SER A 1 96 ? 8.844 -11.141 5.613 1 88.94 96 SER A CA 1
ATOM 666 C C . SER A 1 96 ? 7.699 -11.797 6.387 1 88.94 96 SER A C 1
ATOM 668 O O . SER A 1 96 ? 7.02 -11.141 7.176 1 88.94 96 SER A O 1
ATOM 670 N N . GLY A 1 97 ? 7.441 -13.078 6.062 1 90.69 97 GLY A N 1
ATOM 671 C CA . GLY A 1 97 ? 6.332 -13.805 6.66 1 90.69 97 GLY A CA 1
ATOM 672 C C . GLY A 1 97 ? 5.012 -13.57 5.945 1 90.69 97 GLY A C 1
ATOM 673 O O . GLY A 1 97 ? 4 -14.188 6.289 1 90.69 97 GLY A O 1
ATOM 674 N N . LEU A 1 98 ? 5.027 -12.836 4.902 1 88.69 98 LEU A N 1
ATOM 675 C CA . LEU A 1 98 ? 3.773 -12.406 4.293 1 88.69 98 LEU A CA 1
ATOM 676 C C . LEU A 1 98 ? 3.281 -13.43 3.275 1 88.69 98 LEU A C 1
ATOM 678 O O . LEU A 1 98 ? 2.146 -13.344 2.803 1 88.69 98 LEU A O 1
ATOM 682 N N . ASP A 1 99 ? 4.035 -14.438 3.029 1 92.44 99 ASP A N 1
ATOM 683 C CA . ASP A 1 99 ? 3.615 -15.5 2.125 1 92.44 99 ASP A CA 1
ATOM 684 C C . ASP A 1 99 ? 2.992 -16.672 2.895 1 92.44 99 ASP A C 1
ATOM 686 O O . ASP A 1 99 ? 2.594 -17.672 2.301 1 92.44 99 ASP A O 1
ATOM 690 N N . GLU A 1 100 ? 2.914 -16.578 4.121 1 94.69 100 GLU A N 1
ATOM 691 C CA . GLU A 1 100 ? 2.371 -17.656 4.941 1 94.69 100 GLU A CA 1
ATOM 692 C C . GLU A 1 100 ? 0.872 -17.828 4.715 1 94.69 100 GLU A C 1
ATOM 694 O O . GLU A 1 100 ? 0.146 -16.844 4.578 1 94.69 100 GLU A O 1
ATOM 699 N N . LEU A 1 101 ? 0.474 -19.109 4.688 1 97.62 101 LEU A N 1
ATOM 700 C CA . LEU A 1 101 ? -0.937 -19.469 4.562 1 97.62 101 LEU A CA 1
ATOM 701 C C . LEU A 1 101 ? -1.519 -19.875 5.91 1 97.62 101 LEU A C 1
ATOM 703 O O . LEU A 1 101 ? -0.799 -20.375 6.773 1 97.62 101 LEU A O 1
ATOM 707 N N . PRO A 1 102 ? -2.855 -19.641 6.086 1 97.5 102 PRO A N 1
ATOM 708 C CA . PRO A 1 102 ? -3.48 -20.125 7.316 1 97.5 102 PRO A CA 1
ATOM 709 C C . PRO A 1 102 ? -3.336 -21.641 7.492 1 97.5 102 PRO A C 1
ATOM 711 O O . PRO A 1 102 ? -3.379 -22.375 6.508 1 97.5 102 PRO A O 1
ATOM 714 N N . ASP A 1 103 ? -3.32 -22.031 8.758 1 98.06 103 ASP A N 1
ATOM 715 C CA . ASP A 1 103 ? -3.127 -23.438 9.078 1 98.06 103 ASP A CA 1
ATOM 716 C C . ASP A 1 103 ? -4.188 -24.312 8.406 1 98.06 103 ASP A C 1
ATOM 718 O O . ASP A 1 103 ? -3.885 -25.391 7.895 1 98.06 103 ASP A O 1
ATOM 722 N N . GLY A 1 104 ? -5.387 -23.812 8.438 1 98.25 104 GLY A N 1
ATOM 723 C CA . GLY A 1 104 ? -6.461 -24.547 7.797 1 98.25 104 GLY A CA 1
ATOM 724 C C . GLY A 1 104 ? -6.246 -24.75 6.309 1 98.25 104 GLY A C 1
ATOM 725 O O . GLY A 1 104 ? -6.508 -25.828 5.773 1 98.25 104 GLY A O 1
ATOM 726 N N . THR A 1 105 ? -5.77 -23.766 5.652 1 98.62 105 THR A N 1
ATOM 727 C CA . THR A 1 105 ? -5.488 -23.844 4.223 1 98.62 105 THR A CA 1
ATOM 728 C C . THR A 1 105 ? -4.344 -24.812 3.949 1 98.62 105 THR A C 1
ATOM 730 O O . THR A 1 105 ? -4.41 -25.609 3.008 1 98.62 105 THR A O 1
ATOM 733 N N . VAL A 1 106 ? -3.338 -24.766 4.777 1 98.75 106 VAL A N 1
ATOM 734 C CA . VAL A 1 106 ? -2.205 -25.688 4.66 1 98.75 106 VAL A CA 1
ATOM 735 C C . VAL A 1 106 ? -2.695 -27.125 4.754 1 98.75 106 VAL A C 1
ATOM 737 O O . VAL A 1 106 ? -2.312 -27.969 3.939 1 98.75 106 VAL A O 1
ATOM 740 N N . ARG A 1 107 ? -3.51 -27.422 5.691 1 98.62 107 ARG A N 1
ATOM 741 C CA . ARG A 1 107 ? -4.055 -28.766 5.852 1 98.62 107 ARG A CA 1
ATOM 742 C C . ARG A 1 107 ? -4.844 -29.188 4.613 1 98.62 107 ARG A C 1
ATOM 744 O O . ARG A 1 107 ? -4.734 -30.328 4.16 1 98.62 107 ARG A O 1
ATOM 751 N N . GLN A 1 108 ? -5.594 -28.234 4.082 1 98.81 108 GLN A N 1
ATOM 752 C CA . GLN A 1 108 ? -6.398 -28.531 2.902 1 98.81 108 GLN A CA 1
ATOM 753 C C . GLN A 1 108 ? -5.516 -28.812 1.691 1 98.81 108 GLN A C 1
ATOM 755 O O . GLN A 1 108 ? -5.797 -29.734 0.913 1 98.81 108 GLN A O 1
ATOM 760 N N . ILE A 1 109 ? -4.461 -28.047 1.544 1 98.88 109 ILE A N 1
ATOM 761 C CA . ILE A 1 109 ? -3.545 -28.266 0.432 1 98.88 109 ILE A CA 1
ATOM 762 C C . ILE A 1 109 ? -2.922 -29.656 0.541 1 98.88 109 ILE A C 1
ATOM 764 O O . ILE A 1 109 ? -2.848 -30.391 -0.448 1 98.88 109 ILE A O 1
ATOM 768 N N . ARG A 1 110 ? -2.539 -30.047 1.711 1 98.75 110 ARG A N 1
ATOM 769 C CA . ARG A 1 110 ? -1.921 -31.359 1.929 1 98.75 110 ARG A CA 1
ATOM 770 C C . ARG A 1 110 ? -2.891 -32.469 1.588 1 98.75 110 ARG A C 1
ATOM 772 O O . ARG A 1 110 ? -2.473 -33.562 1.143 1 98.75 110 ARG A O 1
ATOM 779 N N . ALA A 1 111 ? -4.113 -32.219 1.67 1 98.69 111 ALA A N 1
ATOM 780 C CA . ALA A 1 111 ? -5.133 -33.25 1.523 1 98.69 111 ALA A CA 1
ATOM 781 C C . ALA A 1 111 ? -5.719 -33.25 0.115 1 98.69 111 ALA A C 1
ATOM 783 O O . ALA A 1 111 ? -6.641 -34 -0.182 1 98.69 111 ALA A O 1
ATOM 784 N N . CYS A 1 112 ? -5.223 -32.438 -0.761 1 98.69 112 CYS A N 1
ATOM 785 C CA . CYS A 1 112 ? -5.848 -32.219 -2.062 1 98.69 112 CYS A CA 1
ATOM 786 C C . CYS A 1 112 ? -6.031 -33.531 -2.797 1 98.69 112 CYS A C 1
ATOM 788 O O . CYS A 1 112 ? -7.016 -33.719 -3.512 1 98.69 112 CYS A O 1
ATOM 790 N N . ARG A 1 113 ? -5.156 -34.5 -2.736 1 97.06 113 ARG A N 1
ATOM 791 C CA . ARG A 1 113 ? -5.234 -35.75 -3.461 1 97.06 113 ARG A CA 1
ATOM 792 C C . ARG A 1 113 ? -6.277 -36.688 -2.838 1 97.06 113 ARG A C 1
ATOM 794 O O . ARG A 1 113 ? -6.957 -37.438 -3.547 1 97.06 113 ARG A O 1
ATOM 801 N N . THR A 1 114 ? -6.48 -36.562 -1.585 1 97.88 114 THR A N 1
ATOM 802 C CA . THR A 1 114 ? -7.383 -37.469 -0.89 1 97.88 114 THR A CA 1
ATOM 803 C C . THR A 1 114 ? -8.75 -36.844 -0.68 1 97.88 114 THR A C 1
ATOM 805 O O . THR A 1 114 ? -9.742 -37.531 -0.446 1 97.88 114 THR A O 1
ATOM 808 N N . ALA A 1 115 ? -8.797 -35.5 -0.713 1 97.88 115 ALA A N 1
ATOM 809 C CA . ALA A 1 115 ? -10.047 -34.75 -0.586 1 97.88 115 ALA A CA 1
ATOM 810 C C . ALA A 1 115 ? -10.156 -33.688 -1.666 1 97.88 115 ALA A C 1
ATOM 812 O O . ALA A 1 115 ? -10.188 -32.469 -1.363 1 97.88 115 ALA A O 1
ATOM 813 N N . PRO A 1 116 ? -10.336 -34.094 -2.869 1 96.94 116 PRO A N 1
ATOM 814 C CA . PRO A 1 116 ? -10.266 -33.156 -3.996 1 96.94 116 PRO A CA 1
ATOM 815 C C . PRO A 1 116 ? -11.367 -32.094 -3.957 1 96.94 116 PRO A C 1
ATOM 817 O O . PRO A 1 116 ? -11.172 -30.984 -4.434 1 96.94 116 PRO A O 1
ATOM 820 N N . ASP A 1 117 ? -12.5 -32.375 -3.365 1 96.88 117 ASP A N 1
ATOM 821 C CA . ASP A 1 117 ? -13.602 -31.422 -3.316 1 96.88 117 ASP A CA 1
ATOM 822 C C . ASP A 1 117 ? -13.273 -30.25 -2.391 1 96.88 117 ASP A C 1
ATOM 824 O O . ASP A 1 117 ? -13.844 -29.172 -2.525 1 96.88 117 ASP A O 1
ATOM 828 N N . ASP A 1 118 ? -12.375 -30.438 -1.469 1 97.38 118 ASP A N 1
ATOM 829 C CA . ASP A 1 118 ? -12.008 -29.422 -0.485 1 97.38 118 ASP A CA 1
ATOM 830 C C . ASP A 1 118 ? -10.68 -28.75 -0.85 1 97.38 118 ASP A C 1
ATOM 832 O O . ASP A 1 118 ? -10.172 -27.922 -0.094 1 97.38 118 ASP A O 1
ATOM 836 N N . CYS A 1 119 ? -10.164 -29.156 -1.99 1 98.75 119 CYS A N 1
ATOM 837 C CA . CYS A 1 119 ? -8.875 -28.609 -2.387 1 98.75 119 CYS A CA 1
ATOM 838 C C . CYS A 1 119 ? -8.984 -27.125 -2.693 1 98.75 119 CYS A C 1
ATOM 840 O O . CYS A 1 119 ? -9.75 -26.719 -3.57 1 98.75 119 CYS A O 1
ATOM 842 N N . PRO A 1 120 ? -8.188 -26.281 -2.018 1 98.75 120 PRO A N 1
ATOM 843 C CA . PRO A 1 120 ? -8.328 -24.828 -2.211 1 98.75 120 PRO A CA 1
ATOM 844 C C . PRO A 1 120 ? -7.551 -24.328 -3.424 1 98.75 120 PRO A C 1
ATOM 846 O O . PRO A 1 120 ? -7.645 -23.141 -3.77 1 98.75 120 PRO A O 1
ATOM 849 N N . VAL A 1 121 ? -6.77 -25.234 -4.066 1 98.88 121 VAL A N 1
ATOM 850 C CA . VAL A 1 121 ? -5.965 -24.859 -5.227 1 98.88 121 VAL A CA 1
ATOM 851 C C . VAL A 1 121 ? -6.855 -24.766 -6.465 1 98.88 121 VAL A C 1
ATOM 853 O O . VAL A 1 121 ? -7.52 -25.734 -6.836 1 98.88 121 VAL A O 1
ATOM 856 N N . LEU A 1 122 ? -6.867 -23.578 -7.09 1 98.69 122 LEU A N 1
ATOM 857 C CA . LEU A 1 122 ? -7.723 -23.344 -8.25 1 98.69 122 LEU A CA 1
ATOM 858 C C . LEU A 1 122 ? -7.023 -23.781 -9.531 1 98.69 122 LEU A C 1
ATOM 860 O O . LEU A 1 122 ? -5.832 -24.094 -9.523 1 98.69 122 LEU A O 1
ATOM 864 N N . ASN A 1 123 ? -7.867 -23.906 -10.641 1 97.81 123 ASN A N 1
ATOM 865 C CA . ASN A 1 123 ? -7.266 -24.141 -11.945 1 97.81 123 ASN A CA 1
ATOM 866 C C . ASN A 1 123 ? -6.27 -23.047 -12.312 1 97.81 123 ASN A C 1
ATOM 868 O O . ASN A 1 123 ? -6.559 -21.859 -12.141 1 97.81 123 ASN A O 1
ATOM 872 N N . PRO A 1 124 ? -5.117 -23.438 -12.82 1 98.75 124 PRO A N 1
ATOM 873 C CA . PRO A 1 124 ? -4.055 -22.469 -13.094 1 98.75 124 PRO A CA 1
ATOM 874 C C . PRO A 1 124 ? -4.273 -21.703 -14.391 1 98.75 124 PRO A C 1
ATOM 876 O O . PRO A 1 124 ? -5.121 -22.078 -15.203 1 98.75 124 PRO A O 1
ATOM 879 N N . TYR A 1 125 ? -3.559 -20.594 -14.523 1 98.75 125 TYR A N 1
ATOM 880 C CA . TYR A 1 125 ? -3.402 -19.859 -15.773 1 98.75 125 TYR A CA 1
ATOM 881 C C . TYR A 1 125 ? -1.935 -19.781 -16.188 1 98.75 125 TYR A C 1
ATOM 883 O O . TYR A 1 125 ? -1.044 -19.953 -15.344 1 98.75 125 TYR A O 1
ATOM 891 N N . TYR A 1 126 ? -1.713 -19.625 -17.531 1 98.56 126 TYR A N 1
ATOM 892 C CA . TYR A 1 126 ? -0.368 -19.531 -18.094 1 98.56 126 TYR A CA 1
ATOM 893 C C . TYR A 1 126 ? -0.23 -18.328 -19 1 98.56 126 TYR A C 1
ATOM 895 O O . TYR A 1 126 ? -0.979 -18.172 -19.969 1 98.56 126 TYR A O 1
ATOM 903 N N . PHE A 1 127 ? 0.692 -17.406 -18.594 1 97.94 127 PHE A N 1
ATOM 904 C CA . PHE A 1 127 ? 0.933 -16.188 -19.359 1 97.94 127 PHE A CA 1
ATOM 905 C C . PHE A 1 127 ? 2.422 -15.875 -19.422 1 97.94 127 PHE A C 1
ATOM 907 O O . PHE A 1 127 ? 3.176 -16.234 -18.516 1 97.94 127 PHE A O 1
ATOM 914 N N . ASP A 1 128 ? 2.838 -15.25 -20.453 1 98.06 128 ASP A N 1
ATOM 915 C CA . ASP A 1 128 ? 4.188 -14.695 -20.484 1 98.06 128 ASP A CA 1
ATOM 916 C C . ASP A 1 128 ? 4.254 -13.367 -19.734 1 98.06 128 ASP A C 1
ATOM 918 O O . ASP A 1 128 ? 4.215 -12.297 -20.359 1 98.06 128 ASP A O 1
ATOM 922 N N . LEU A 1 129 ? 4.441 -13.43 -18.391 1 98.62 129 LEU A N 1
ATOM 923 C CA . LEU A 1 129 ? 4.48 -12.242 -17.547 1 98.62 129 LEU A CA 1
ATOM 924 C C . LEU A 1 129 ? 5.809 -11.508 -17.703 1 98.62 129 LEU A C 1
ATOM 926 O O . LEU A 1 129 ? 5.871 -10.289 -17.547 1 98.62 129 LEU A O 1
ATOM 930 N N . THR A 1 130 ? 6.863 -12.195 -17.969 1 97.94 130 THR A N 1
ATOM 931 C CA . THR A 1 130 ? 8.211 -11.633 -17.969 1 97.94 130 THR A CA 1
ATOM 932 C C . THR A 1 130 ? 8.562 -11.055 -19.328 1 97.94 130 THR A C 1
ATOM 934 O O . THR A 1 130 ? 9.5 -10.258 -19.453 1 97.94 130 THR A O 1
ATOM 937 N N . GLY A 1 131 ? 7.934 -11.523 -20.391 1 97.06 131 GLY A N 1
ATOM 938 C CA . GLY A 1 131 ? 8.203 -11.055 -21.75 1 97.06 131 GLY A CA 1
ATOM 939 C C . GLY A 1 131 ? 9.297 -11.828 -22.438 1 97.06 131 GLY A C 1
ATOM 940 O O . GLY A 1 131 ? 9.781 -11.414 -23.5 1 97.06 131 GLY A O 1
ATOM 941 N N . ASP A 1 132 ? 9.664 -12.992 -21.922 1 95.94 132 ASP A N 1
ATOM 942 C CA . ASP A 1 132 ? 10.773 -13.711 -22.547 1 95.94 132 ASP A CA 1
ATOM 943 C C . ASP A 1 132 ? 10.273 -14.773 -23.516 1 95.94 132 ASP A C 1
ATOM 945 O O . ASP A 1 132 ? 11.047 -15.586 -24.016 1 95.94 132 ASP A O 1
ATOM 949 N N . GLY A 1 133 ? 8.992 -14.867 -23.719 1 95.12 133 GLY A N 1
ATOM 950 C CA . GLY A 1 133 ? 8.406 -15.789 -24.688 1 95.12 133 GLY A CA 1
ATOM 951 C C . GLY A 1 133 ? 7.961 -17.094 -24.062 1 95.12 133 GLY A C 1
ATOM 952 O O . GLY A 1 133 ? 7.359 -17.938 -24.75 1 95.12 133 GLY A O 1
ATOM 953 N N . ARG A 1 134 ? 8.266 -17.297 -22.828 1 95.19 134 ARG A N 1
ATOM 954 C CA . ARG A 1 134 ? 7.832 -18.484 -22.094 1 95.19 134 ARG A CA 1
ATOM 955 C C . ARG A 1 134 ? 6.762 -18.125 -21.078 1 95.19 134 ARG A C 1
ATOM 957 O O . ARG A 1 134 ? 6.777 -17.047 -20.5 1 95.19 134 ARG A O 1
ATOM 964 N N . ASP A 1 135 ? 5.918 -19.109 -20.781 1 97.25 135 ASP A N 1
ATOM 965 C CA . ASP A 1 135 ? 4.824 -18.859 -19.859 1 97.25 135 ASP A CA 1
ATOM 966 C C . ASP A 1 135 ? 5.293 -18.984 -18.406 1 97.25 135 ASP A C 1
ATOM 968 O O . ASP A 1 135 ? 6.168 -19.781 -18.094 1 97.25 135 ASP A O 1
ATOM 972 N N . GLU A 1 136 ? 4.695 -18.188 -17.609 1 98.62 136 GLU A N 1
ATOM 973 C CA . GLU A 1 136 ? 4.695 -18.375 -16.172 1 98.62 136 GLU A CA 1
ATOM 974 C C . GLU A 1 136 ? 3.42 -19.062 -15.695 1 98.62 136 GLU A C 1
ATOM 976 O O . GLU A 1 136 ? 2.406 -19.062 -16.391 1 98.62 136 GLU A O 1
ATOM 981 N N . LEU A 1 137 ? 3.537 -19.719 -14.594 1 98.81 137 LEU A N 1
ATOM 982 C CA . LEU A 1 137 ? 2.391 -20.359 -13.945 1 98.81 137 LEU A CA 1
ATOM 983 C C . LEU A 1 137 ? 1.763 -19.422 -12.922 1 98.81 137 LEU A C 1
ATOM 985 O O . LEU A 1 137 ? 2.447 -18.938 -12.016 1 98.81 137 LEU A O 1
ATOM 989 N N . VAL A 1 138 ? 0.461 -19.109 -13.086 1 98.94 138 VAL A N 1
ATOM 990 C CA . VAL A 1 138 ? -0.284 -18.312 -12.117 1 98.94 138 VAL A CA 1
ATOM 991 C C . VAL A 1 138 ? -1.268 -19.219 -11.367 1 98.94 138 VAL A C 1
ATOM 993 O O . VAL A 1 138 ? -2.131 -19.844 -11.977 1 98.94 138 VAL A O 1
ATOM 996 N N . LEU A 1 139 ? -1.085 -19.219 -10.055 1 98.88 139 LEU A N 1
ATOM 997 C CA . LEU A 1 139 ? -1.9 -20.078 -9.211 1 98.88 139 LEU A CA 1
ATOM 998 C C . LEU A 1 139 ? -2.719 -19.266 -8.227 1 98.88 139 LEU A C 1
ATOM 1000 O O . LEU A 1 139 ? -2.223 -18.281 -7.664 1 98.88 139 LEU A O 1
ATOM 1004 N N . GLY A 1 140 ? -4.012 -19.578 -8.086 1 98.75 140 GLY A N 1
ATOM 1005 C CA . GLY A 1 140 ? -4.859 -19.078 -7.02 1 98.75 140 GLY A CA 1
ATOM 1006 C C . GLY A 1 140 ? -5.152 -20.109 -5.953 1 98.75 140 GLY A C 1
ATOM 1007 O O . GLY A 1 140 ? -5.363 -21.297 -6.266 1 98.75 140 GLY A O 1
ATOM 1008 N N . ILE A 1 141 ? -5.109 -19.719 -4.762 1 98.88 141 ILE A N 1
ATOM 1009 C CA . ILE A 1 141 ? -5.441 -20.562 -3.623 1 98.88 141 ILE A CA 1
ATOM 1010 C C . ILE A 1 141 ? -6.488 -19.875 -2.754 1 98.88 141 ILE A C 1
ATOM 1012 O O . ILE A 1 141 ? -6.254 -18.781 -2.24 1 98.88 141 ILE A O 1
ATOM 1016 N N . ARG A 1 142 ? -7.625 -20.5 -2.551 1 98.25 142 ARG A N 1
ATOM 1017 C CA . ARG A 1 142 ? -8.656 -19.938 -1.684 1 98.25 142 ARG A CA 1
ATOM 1018 C C . ARG A 1 142 ? -8.219 -19.984 -0.222 1 98.25 142 ARG A C 1
ATOM 1020 O O . ARG A 1 142 ? -7.715 -21 0.255 1 98.25 142 ARG A O 1
ATOM 1027 N N . ILE A 1 143 ? -8.352 -18.844 0.447 1 96.56 143 ILE A N 1
ATOM 1028 C CA . ILE A 1 143 ? -8.109 -18.781 1.884 1 96.56 143 ILE A CA 1
ATOM 1029 C C . ILE A 1 143 ? -9.352 -18.25 2.592 1 96.56 14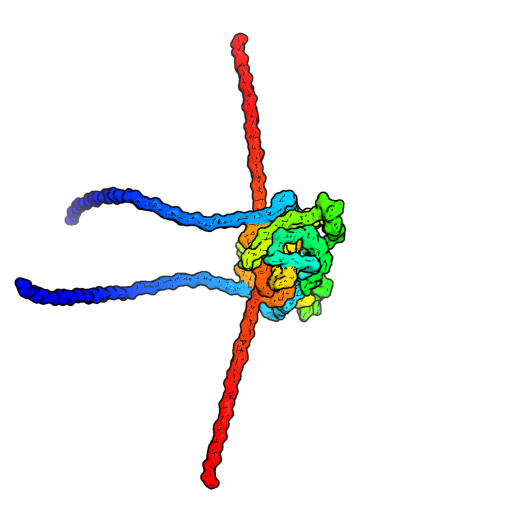3 ILE A C 1
ATOM 1031 O O . ILE A 1 143 ? -10.242 -17.688 1.951 1 96.56 143 ILE A O 1
ATOM 1035 N N . PRO A 1 144 ? -9.516 -18.5 3.895 1 93.5 144 PRO A N 1
ATOM 1036 C CA . PRO A 1 144 ? -10.742 -18.094 4.598 1 93.5 144 PRO A CA 1
ATOM 1037 C C . PRO A 1 144 ? -11.055 -16.609 4.434 1 93.5 144 PRO A C 1
ATOM 1039 O O . PRO A 1 144 ? -10.148 -15.812 4.168 1 93.5 144 PRO A O 1
ATOM 1042 N N . GLY A 1 145 ? -12.344 -16.281 4.543 1 91.25 145 GLY A N 1
ATOM 1043 C CA . GLY A 1 145 ? -12.781 -14.891 4.516 1 91.25 145 GLY A CA 1
ATOM 1044 C C . GLY A 1 145 ? -12.852 -14.312 3.115 1 91.25 145 GLY A C 1
ATOM 1045 O O . GLY A 1 145 ? -12.523 -13.148 2.902 1 91.25 145 GLY A O 1
ATOM 1046 N N . ARG A 1 146 ? -13.148 -15.172 2.189 1 92.69 146 ARG A N 1
ATOM 1047 C CA . ARG A 1 146 ? -13.273 -14.781 0.788 1 92.69 146 ARG A CA 1
ATOM 1048 C C . ARG A 1 146 ? -11.984 -14.156 0.271 1 92.69 146 ARG A C 1
ATOM 1050 O O . ARG A 1 146 ? -12.016 -13.188 -0.491 1 92.69 146 ARG A O 1
ATOM 1057 N N . GLN A 1 147 ? -10.938 -14.664 0.722 1 97.06 147 GLN A N 1
ATOM 1058 C CA . GLN A 1 147 ? -9.641 -14.188 0.263 1 97.06 147 GLN A CA 1
ATOM 1059 C C . GLN A 1 147 ? -9 -15.18 -0.705 1 97.06 147 GLN A C 1
ATOM 1061 O O . GLN A 1 147 ? -9.414 -16.328 -0.78 1 97.06 147 GLN A O 1
ATOM 1066 N N . LEU A 1 148 ? -8.133 -14.688 -1.511 1 98.38 148 LEU A N 1
ATOM 1067 C CA . LEU A 1 148 ? -7.398 -15.453 -2.51 1 98.38 148 LEU A CA 1
ATOM 1068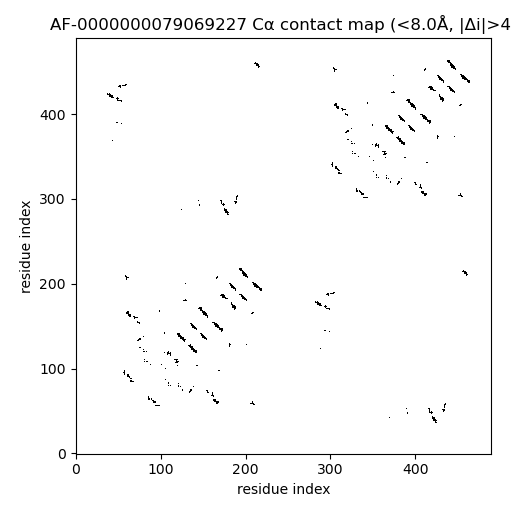 C C . LEU A 1 148 ? -5.898 -15.18 -2.414 1 98.38 148 LEU A C 1
ATOM 1070 O O . LEU A 1 148 ? -5.477 -14.016 -2.391 1 98.38 148 LEU A O 1
ATOM 1074 N N . ALA A 1 149 ? -5.129 -16.219 -2.189 1 98.5 149 ALA A N 1
ATOM 1075 C CA . ALA A 1 149 ? -3.691 -16.109 -2.42 1 98.5 149 ALA A CA 1
ATOM 1076 C C . ALA A 1 149 ? -3.357 -16.25 -3.9 1 98.5 149 ALA A C 1
ATOM 1078 O O . ALA A 1 149 ? -3.814 -17.188 -4.555 1 98.5 149 ALA A O 1
ATOM 1079 N N . VAL A 1 150 ? -2.627 -15.297 -4.484 1 98.75 150 VAL A N 1
ATOM 1080 C CA . VAL A 1 150 ? -2.201 -15.336 -5.879 1 98.75 150 VAL A CA 1
ATOM 1081 C C . VAL A 1 150 ? -0.684 -15.5 -5.953 1 98.75 150 VAL A C 1
ATOM 1083 O O . VAL A 1 150 ? 0.057 -14.742 -5.324 1 98.75 150 VAL A O 1
ATOM 1086 N N . ARG A 1 151 ? -0.235 -16.531 -6.676 1 98.69 151 ARG A N 1
ATOM 1087 C CA . ARG A 1 151 ? 1.182 -16.828 -6.844 1 98.69 151 ARG A CA 1
ATOM 1088 C C . ARG A 1 151 ? 1.548 -16.938 -8.32 1 98.69 151 ARG A C 1
ATOM 1090 O O . ARG A 1 151 ? 0.743 -17.391 -9.133 1 98.69 151 ARG A O 1
ATOM 1097 N N . ALA A 1 152 ? 2.732 -16.516 -8.602 1 98.88 152 ALA A N 1
ATOM 1098 C CA . ALA A 1 152 ? 3.287 -16.734 -9.93 1 98.88 152 ALA A CA 1
ATOM 1099 C C . ALA A 1 152 ? 4.625 -17.469 -9.852 1 98.88 152 ALA A C 1
ATOM 1101 O O . ALA A 1 152 ? 5.438 -17.188 -8.969 1 98.88 152 ALA A O 1
ATOM 1102 N N . TYR A 1 153 ? 4.82 -18.359 -10.805 1 98.75 153 TYR A N 1
ATOM 1103 C CA . TYR A 1 153 ? 6.016 -19.203 -10.836 1 98.75 153 TYR A CA 1
ATOM 1104 C C . TYR A 1 153 ? 6.691 -19.141 -12.195 1 98.75 153 TYR A C 1
ATOM 1106 O O . TYR A 1 153 ? 6.016 -19.141 -13.234 1 98.75 153 TYR A O 1
ATOM 1114 N N . ARG A 1 154 ? 7.93 -19.125 -12.133 1 98.12 154 ARG A N 1
ATOM 1115 C CA . ARG A 1 154 ? 8.75 -19.094 -13.344 1 98.12 154 ARG A CA 1
ATOM 1116 C C . ARG A 1 154 ? 9.734 -20.266 -13.359 1 98.12 154 ARG A C 1
ATOM 1118 O O . ARG A 1 154 ? 10.344 -20.578 -12.336 1 98.12 154 ARG A O 1
ATOM 1125 N N . ALA A 1 155 ? 9.852 -20.875 -14.523 1 97.75 155 ALA A N 1
ATOM 1126 C CA . ALA A 1 155 ? 10.891 -21.891 -14.688 1 97.75 155 ALA A CA 1
ATOM 1127 C C . ALA A 1 155 ? 12.281 -21.25 -14.641 1 97.75 155 ALA A C 1
ATOM 1129 O O . ALA A 1 155 ? 12.5 -20.188 -15.211 1 97.75 155 ALA A O 1
ATOM 1130 N N . ASP A 1 156 ? 13.148 -21.906 -13.875 1 94.75 156 ASP A N 1
ATOM 1131 C CA . ASP A 1 156 ? 14.523 -21.422 -13.812 1 94.75 156 ASP A CA 1
ATOM 1132 C C . ASP A 1 156 ? 15.203 -21.531 -15.18 1 94.75 156 ASP A C 1
ATOM 1134 O O . ASP A 1 156 ? 14.891 -22.422 -15.961 1 94.75 156 ASP A O 1
ATOM 1138 N N . GLU A 1 157 ? 16.062 -20.375 -15.266 1 83.25 157 GLU A N 1
ATOM 1139 C CA . GLU A 1 157 ? 16.859 -20.438 -16.484 1 83.25 157 GLU A CA 1
ATOM 1140 C C . GLU A 1 157 ? 18 -21.453 -16.344 1 83.25 157 GLU A C 1
ATOM 1142 O O . GLU A 1 157 ? 18.562 -21.625 -15.258 1 83.25 157 GLU A O 1
ATOM 1147 N N . GLY A 1 158 ? 18.141 -22.344 -17.141 1 70.62 158 GLY A N 1
ATOM 1148 C CA . GLY A 1 158 ? 19.281 -23.25 -17.141 1 70.62 158 GLY A CA 1
ATOM 1149 C C . GLY A 1 158 ? 18.906 -24.703 -16.953 1 70.62 158 GLY A C 1
ATOM 1150 O O . GLY A 1 158 ? 17.75 -25.016 -16.656 1 70.62 158 GLY A O 1
ATOM 1151 N N . GLY A 1 159 ? 19.75 -25.562 -17.328 1 60.22 159 GLY A N 1
ATOM 1152 C CA . GLY A 1 159 ? 19.688 -27 -17.562 1 60.22 159 GLY A CA 1
ATOM 1153 C C . GLY A 1 159 ? 19.094 -27.766 -16.391 1 60.22 159 GLY A C 1
ATOM 1154 O O . GLY A 1 159 ? 18.703 -28.922 -16.531 1 60.22 159 GLY A O 1
ATOM 1155 N N . ARG A 1 160 ? 19.172 -27.141 -15.102 1 62.81 160 ARG A N 1
ATOM 1156 C CA . ARG A 1 160 ? 18.75 -28 -14 1 62.81 160 ARG A CA 1
ATOM 1157 C C . ARG A 1 160 ? 17.219 -28 -13.875 1 62.81 160 ARG A C 1
ATOM 1159 O O . ARG A 1 160 ? 16.656 -28.859 -13.18 1 62.81 160 ARG A O 1
ATOM 1166 N N . GLY A 1 161 ? 16.422 -27.078 -14.453 1 85.5 161 GLY A N 1
ATOM 1167 C CA . GLY A 1 161 ? 14.992 -27.156 -14.672 1 85.5 161 GLY A CA 1
ATOM 1168 C C . GLY A 1 161 ? 14.18 -26.875 -13.422 1 85.5 161 GLY A C 1
ATOM 1169 O O . GLY A 1 161 ? 13.203 -27.562 -13.141 1 85.5 161 GLY A O 1
ATOM 1170 N N . GLY A 1 162 ? 14.586 -25.906 -12.469 1 95.94 162 GLY A N 1
ATOM 1171 C CA . GLY A 1 162 ? 13.82 -25.672 -11.25 1 95.94 162 GLY A CA 1
ATOM 1172 C C . GLY A 1 162 ? 12.703 -24.656 -11.438 1 95.94 162 GLY A C 1
ATOM 1173 O O . GLY A 1 162 ? 12.398 -24.25 -12.562 1 95.94 162 GLY A O 1
ATOM 1174 N N . LEU A 1 163 ? 12 -24.5 -10.352 1 98.19 163 LEU A N 1
ATOM 1175 C CA . LEU A 1 163 ? 10.852 -23.609 -10.32 1 98.19 163 LEU A CA 1
ATOM 1176 C C . LEU A 1 163 ? 11 -22.562 -9.227 1 98.19 163 LEU A C 1
ATOM 1178 O O . LEU A 1 163 ? 11.391 -22.875 -8.102 1 98.19 163 LEU A O 1
ATOM 1182 N N . THR A 1 164 ? 10.766 -21.281 -9.586 1 98.12 164 THR A N 1
ATOM 1183 C CA . THR A 1 164 ? 10.859 -20.188 -8.625 1 98.12 164 THR A CA 1
ATOM 1184 C C . THR A 1 164 ? 9.539 -19.422 -8.539 1 98.12 164 THR A C 1
ATOM 1186 O O . THR A 1 164 ? 8.945 -19.094 -9.562 1 98.12 164 THR A O 1
ATOM 1189 N N . ARG A 1 165 ? 9.023 -19.297 -7.316 1 98.62 165 ARG A N 1
ATOM 1190 C CA . ARG A 1 165 ? 7.902 -18.391 -7.102 1 98.62 165 ARG A CA 1
ATOM 1191 C C . ARG A 1 165 ? 8.352 -16.938 -7.191 1 98.62 165 ARG A C 1
ATOM 1193 O O . ARG A 1 165 ? 9.203 -16.5 -6.422 1 98.62 165 ARG A O 1
ATOM 1200 N N . ILE A 1 166 ? 7.773 -16.156 -8.117 1 98.56 166 ILE A N 1
ATOM 1201 C CA . ILE A 1 166 ? 8.258 -14.812 -8.398 1 98.56 166 ILE A CA 1
ATOM 1202 C C . ILE A 1 166 ? 7.227 -13.789 -7.926 1 98.56 166 ILE A C 1
ATOM 1204 O O . ILE A 1 166 ? 7.434 -12.586 -8.055 1 98.56 166 ILE A O 1
ATOM 1208 N N . MET A 1 167 ? 6.09 -14.219 -7.352 1 98.44 167 MET A N 1
ATOM 1209 C CA . MET A 1 167 ? 5.047 -13.367 -6.789 1 98.44 167 MET A CA 1
ATOM 1210 C C . MET A 1 167 ? 4.262 -14.109 -5.711 1 98.44 167 MET A C 1
ATOM 1212 O O . MET A 1 167 ? 3.943 -15.289 -5.867 1 98.44 167 MET A O 1
ATOM 1216 N N . SER A 1 168 ? 4.02 -13.453 -4.711 1 97.62 168 SER A N 1
ATOM 1217 C CA . SER A 1 168 ? 3.137 -13.945 -3.66 1 97.62 168 SER A CA 1
ATOM 1218 C C . SER A 1 168 ? 2.35 -12.805 -3.021 1 97.62 168 SER A C 1
ATOM 1220 O O . SER A 1 168 ? 2.938 -11.844 -2.521 1 97.62 168 SER A O 1
ATOM 1222 N N . THR A 1 169 ? 1.061 -12.82 -3.092 1 97.12 169 THR A N 1
ATOM 1223 C CA . THR A 1 169 ? 0.19 -11.859 -2.428 1 97.12 169 THR A CA 1
ATOM 1224 C C . THR A 1 169 ? -1.145 -12.5 -2.059 1 97.12 169 THR A C 1
ATOM 1226 O O . THR A 1 169 ? -1.471 -13.586 -2.541 1 97.12 169 THR A O 1
ATOM 1229 N N . SER A 1 170 ? -1.837 -12 -1.121 1 96.5 170 SER A N 1
ATOM 1230 C CA . SER A 1 170 ? -3.18 -12.414 -0.73 1 96.5 170 SER A CA 1
ATOM 1231 C C . SER A 1 170 ? -4.078 -11.211 -0.472 1 96.5 170 SER A C 1
ATOM 1233 O O . SER A 1 170 ? -3.635 -10.203 0.093 1 96.5 170 SER A O 1
ATOM 1235 N N . ASP A 1 171 ? -5.312 -11.312 -0.9 1 96.5 171 ASP A N 1
ATOM 1236 C CA . ASP A 1 171 ? -6.273 -10.234 -0.691 1 96.5 171 ASP A CA 1
ATOM 1237 C C . ASP A 1 171 ? -7.707 -10.734 -0.836 1 96.5 171 ASP A C 1
ATOM 1239 O O . ASP A 1 171 ? -7.938 -11.836 -1.342 1 96.5 171 ASP A O 1
ATOM 1243 N N . ALA A 1 172 ? -8.656 -9.953 -0.267 1 96.88 172 ALA A N 1
ATOM 1244 C CA . ALA A 1 172 ? -10.055 -10.133 -0.648 1 96.88 172 ALA A CA 1
ATOM 1245 C C . ALA A 1 172 ? -10.32 -9.562 -2.039 1 96.88 172 ALA A C 1
ATOM 1247 O O . ALA A 1 172 ? -10.617 -8.375 -2.186 1 96.88 172 ALA A O 1
ATOM 1248 N N . VAL A 1 173 ? -10.281 -10.391 -3.041 1 96.94 173 VAL A N 1
ATOM 1249 C CA . VAL A 1 173 ? -10.227 -9.875 -4.402 1 96.94 173 VAL A CA 1
ATOM 1250 C C . VAL A 1 173 ? -11.641 -9.734 -4.965 1 96.94 173 VAL A C 1
ATOM 1252 O O . VAL A 1 173 ? -12.484 -10.609 -4.762 1 96.94 173 VAL A O 1
ATOM 1255 N N . ILE A 1 174 ? -11.93 -8.594 -5.523 1 96.81 174 ILE A N 1
ATOM 1256 C CA . ILE A 1 174 ? -13.062 -8.438 -6.418 1 96.81 174 ILE A CA 1
ATOM 1257 C C . ILE A 1 174 ? -12.789 -9.164 -7.734 1 96.81 174 ILE A C 1
ATOM 1259 O O . ILE A 1 174 ? -13.641 -9.898 -8.234 1 96.81 174 ILE A O 1
ATOM 1263 N N . SER A 1 175 ? -11.586 -9 -8.195 1 96.81 175 SER A N 1
ATOM 1264 C CA . SER A 1 175 ? -11.172 -9.672 -9.43 1 96.81 175 SER A CA 1
ATOM 1265 C C . SER A 1 175 ? -9.648 -9.727 -9.539 1 96.81 175 SER A C 1
ATOM 1267 O O . SER A 1 175 ? -8.945 -8.953 -8.883 1 96.81 175 SER A O 1
ATOM 1269 N N . VAL A 1 176 ? -9.172 -10.656 -10.273 1 98.5 176 VAL A N 1
ATOM 1270 C CA . VAL A 1 176 ? -7.809 -10.75 -10.781 1 98.5 176 VAL A CA 1
ATOM 1271 C C . VAL A 1 176 ? -7.816 -10.734 -12.305 1 98.5 176 VAL A C 1
ATOM 1273 O O . VAL A 1 176 ? -8.555 -11.508 -12.93 1 98.5 176 VAL A O 1
ATOM 1276 N N . GLU A 1 177 ? -7.02 -9.828 -12.867 1 98.06 177 GLU A N 1
ATOM 1277 C CA . GLU A 1 177 ? -7.043 -9.68 -14.32 1 98.06 177 GLU A CA 1
ATOM 1278 C C . GLU A 1 177 ? -5.629 -9.641 -14.891 1 98.06 177 GLU A C 1
ATOM 1280 O O . GLU A 1 177 ? -4.688 -9.219 -14.211 1 98.06 177 GLU A O 1
ATOM 1285 N N . LEU A 1 178 ? -5.531 -10.117 -16.094 1 98.44 178 LEU A N 1
ATOM 1286 C CA . LEU A 1 178 ? -4.32 -9.914 -16.891 1 98.44 178 LEU A CA 1
ATOM 1287 C C . LEU A 1 178 ? -4.48 -8.742 -17.844 1 98.44 178 LEU A C 1
ATOM 1289 O O . LEU A 1 178 ? -5.359 -8.75 -18.703 1 98.44 178 LEU A O 1
ATOM 1293 N N . ALA A 1 179 ? -3.74 -7.734 -17.641 1 96.75 179 ALA A N 1
ATOM 1294 C CA . ALA A 1 179 ? -3.658 -6.582 -18.531 1 96.75 179 ALA A CA 1
ATOM 1295 C C . ALA A 1 179 ? -2.27 -6.473 -19.156 1 96.75 179 ALA A C 1
ATOM 1297 O O . ALA A 1 179 ? -1.335 -5.973 -18.531 1 96.75 179 ALA A O 1
ATOM 1298 N N . GLY A 1 180 ? -2.219 -6.855 -20.531 1 96.19 180 GLY A N 1
ATOM 1299 C CA . GLY A 1 180 ? -0.877 -7.023 -21.062 1 96.19 180 GLY A CA 1
ATOM 1300 C C . GLY A 1 180 ? -0.079 -8.094 -20.344 1 96.19 180 GLY A C 1
ATOM 1301 O O . GLY A 1 180 ? -0.464 -9.266 -20.344 1 96.19 180 GLY A O 1
ATOM 1302 N N . ARG A 1 181 ? 1.014 -7.652 -19.672 1 97.75 181 ARG A N 1
ATOM 1303 C CA . ARG A 1 181 ? 1.835 -8.609 -18.938 1 97.75 181 ARG A CA 1
ATOM 1304 C C . ARG A 1 181 ? 1.729 -8.391 -17.438 1 97.75 181 ARG A C 1
ATOM 1306 O O . ARG A 1 181 ? 2.473 -8.992 -16.656 1 97.75 181 ARG A O 1
ATOM 1313 N N . ASP A 1 182 ? 0.798 -7.551 -17.094 1 98.38 182 ASP A N 1
ATOM 1314 C CA . ASP A 1 182 ? 0.618 -7.234 -15.672 1 98.38 182 ASP A CA 1
ATOM 1315 C C . ASP A 1 182 ? -0.537 -8.031 -15.078 1 98.38 182 ASP A C 1
ATOM 1317 O O . ASP A 1 182 ? -1.55 -8.266 -15.742 1 98.38 182 ASP A O 1
ATOM 1321 N N . LEU A 1 183 ? -0.357 -8.469 -13.859 1 98.75 183 LEU A N 1
ATOM 1322 C CA . LEU A 1 183 ? -1.485 -8.953 -13.07 1 98.75 183 LEU A CA 1
ATOM 1323 C C . LEU A 1 183 ? -2.098 -7.828 -12.242 1 98.75 183 LEU A C 1
ATOM 1325 O O . LEU A 1 183 ? -1.404 -7.188 -11.453 1 98.75 183 LEU A O 1
ATOM 1329 N N . VAL A 1 184 ? -3.375 -7.594 -12.477 1 98.62 184 VAL A N 1
ATOM 1330 C CA . VAL A 1 184 ? -4.07 -6.516 -11.781 1 98.62 184 VAL A CA 1
ATOM 1331 C C . VAL A 1 184 ? -5.074 -7.098 -10.797 1 98.62 184 VAL A C 1
ATOM 1333 O O . VAL A 1 184 ? -5.953 -7.879 -11.172 1 98.62 184 VAL A O 1
ATOM 1336 N N . LEU A 1 185 ? -4.922 -6.746 -9.562 1 98.31 185 LEU A N 1
ATOM 1337 C CA . LEU A 1 185 ? -5.844 -7.172 -8.516 1 98.31 185 LEU A CA 1
ATOM 1338 C C . LEU A 1 185 ? -6.734 -6.02 -8.07 1 98.31 185 LEU A C 1
ATOM 1340 O O . LEU A 1 185 ? -6.246 -4.91 -7.832 1 98.31 185 LEU A O 1
ATOM 1344 N N . ARG A 1 186 ? -8.023 -6.227 -8 1 97.69 186 ARG A N 1
ATOM 1345 C CA . ARG A 1 186 ? -8.977 -5.289 -7.414 1 97.69 186 ARG A CA 1
ATOM 1346 C C . ARG A 1 186 ? -9.508 -5.812 -6.086 1 97.69 186 ARG A C 1
ATOM 1348 O O . ARG A 1 186 ? -9.844 -6.992 -5.969 1 97.69 186 ARG A O 1
ATOM 1355 N N . ALA A 1 187 ? -9.516 -5.051 -5.125 1 97.31 187 ALA A N 1
ATOM 1356 C CA . ALA A 1 187 ? -10 -5.398 -3.793 1 97.31 187 ALA A CA 1
ATOM 1357 C C . ALA A 1 187 ? -10.82 -4.262 -3.195 1 97.31 187 ALA A C 1
ATOM 1359 O O . ALA A 1 187 ? -10.562 -3.088 -3.475 1 97.31 187 ALA A O 1
ATOM 1360 N N . PRO A 1 188 ? -11.805 -4.582 -2.309 1 96.75 188 PRO A N 1
ATOM 1361 C CA . PRO A 1 188 ? -12.555 -3.504 -1.66 1 96.75 188 PRO A CA 1
ATOM 1362 C C . PRO A 1 188 ? -11.711 -2.715 -0.66 1 96.75 188 PRO A C 1
ATOM 1364 O O . PRO A 1 188 ? -10.82 -3.275 -0.022 1 96.75 188 PRO A O 1
ATOM 1367 N N . SER A 1 189 ? -12 -1.443 -0.642 1 95.44 189 SER A N 1
ATOM 1368 C CA . SER A 1 189 ? -11.477 -0.603 0.429 1 95.44 189 SER A CA 1
ATOM 1369 C C . SER A 1 189 ? -12.414 -0.597 1.635 1 95.44 189 SER A C 1
ATOM 1371 O O . SER A 1 189 ? -13.57 -1.007 1.531 1 95.44 189 SER A O 1
ATOM 1373 N N . ALA A 1 190 ? -11.828 -0.144 2.771 1 94.25 190 ALA A N 1
ATOM 1374 C CA . ALA A 1 190 ? -12.688 0.059 3.939 1 94.25 190 ALA A CA 1
ATOM 1375 C C . ALA A 1 190 ? -13.648 1.225 3.721 1 94.25 190 ALA A C 1
ATOM 1377 O O . ALA A 1 190 ? -14.633 1.367 4.445 1 94.25 190 ALA A O 1
ATOM 1378 N N . ILE A 1 191 ? -13.297 2.139 2.801 1 94.81 191 ILE A N 1
ATOM 1379 C CA . ILE A 1 191 ? -14.219 3.189 2.396 1 94.81 191 ILE A CA 1
ATOM 1380 C C . ILE A 1 191 ? -15.289 2.609 1.468 1 94.81 191 ILE A C 1
ATOM 1382 O O . ILE A 1 191 ? -14.969 2.102 0.39 1 94.81 191 ILE A O 1
ATOM 1386 N N . SER A 1 192 ? -16.562 2.709 1.942 1 91.69 192 SER A N 1
ATOM 1387 C CA . SER A 1 192 ? -17.656 2.182 1.138 1 91.69 192 SER A CA 1
ATOM 1388 C C . SER A 1 192 ? -17.672 2.789 -0.26 1 91.69 192 SER A C 1
ATOM 1390 O O . SER A 1 192 ? -17.531 4.008 -0.413 1 91.69 192 SER A O 1
ATOM 1392 N N . GLY A 1 193 ? -17.766 1.88 -1.231 1 93.81 193 GLY A N 1
ATOM 1393 C CA . GLY A 1 193 ? -17.844 2.334 -2.611 1 93.81 193 GLY A CA 1
ATOM 1394 C C . GLY A 1 193 ? -16.484 2.578 -3.242 1 93.81 193 GLY A C 1
ATOM 1395 O O . GLY A 1 193 ? -16.406 3.01 -4.395 1 93.81 193 GLY A O 1
ATOM 1396 N N . TYR A 1 194 ? -15.492 2.354 -2.504 1 96.5 194 TYR A N 1
ATOM 1397 C CA . TYR A 1 194 ? -14.148 2.51 -3.041 1 96.5 194 TYR A CA 1
ATOM 1398 C C . TYR A 1 194 ? -13.438 1.163 -3.137 1 96.5 194 TYR A C 1
ATOM 1400 O O . TYR A 1 194 ? -13.805 0.211 -2.445 1 96.5 194 TYR A O 1
ATOM 1408 N N . GLU A 1 195 ? -12.461 1.1 -4.043 1 97.31 195 GLU A N 1
ATOM 1409 C CA . GLU A 1 195 ? -11.68 -0.117 -4.223 1 97.31 195 GLU A CA 1
ATOM 1410 C C . GLU A 1 195 ? -10.195 0.205 -4.414 1 97.31 195 GLU A C 1
ATOM 1412 O O . GLU A 1 195 ? -9.844 1.337 -4.75 1 97.31 195 GLU A O 1
ATOM 1417 N N . TYR A 1 196 ? -9.414 -0.801 -4.105 1 97.62 196 TYR A N 1
ATOM 1418 C CA . TYR A 1 196 ? -7.996 -0.781 -4.453 1 97.62 196 TYR A CA 1
ATOM 1419 C C . TYR A 1 196 ? -7.75 -1.479 -5.785 1 97.62 196 TYR A C 1
ATOM 1421 O O . TYR A 1 196 ? -8.359 -2.512 -6.074 1 97.62 196 TYR A O 1
ATOM 1429 N N . ARG A 1 197 ? -6.93 -0.931 -6.578 1 97.75 197 ARG A N 1
ATOM 1430 C CA . ARG A 1 197 ? -6.398 -1.561 -7.781 1 97.75 197 ARG A CA 1
ATOM 1431 C C . ARG A 1 197 ? -4.875 -1.641 -7.73 1 97.75 197 ARG A C 1
ATOM 1433 O O . ARG A 1 197 ? -4.195 -0.613 -7.699 1 97.75 197 ARG A O 1
ATOM 1440 N N . THR A 1 198 ? -4.359 -2.852 -7.711 1 98.12 198 THR A N 1
ATOM 1441 C CA . THR A 1 198 ? -2.916 -3.064 -7.637 1 98.12 198 THR A CA 1
ATOM 1442 C C . THR A 1 198 ? -2.402 -3.738 -8.906 1 98.12 198 THR A C 1
ATOM 1444 O O . THR A 1 198 ? -2.898 -4.797 -9.297 1 98.12 198 THR A O 1
ATOM 1447 N N . ALA A 1 199 ? -1.43 -3.162 -9.555 1 98.56 199 ALA A N 1
ATOM 1448 C CA . ALA A 1 199 ? -0.785 -3.752 -10.727 1 98.56 199 ALA A CA 1
ATOM 1449 C C . ALA A 1 199 ? 0.564 -4.363 -10.359 1 98.56 199 ALA A C 1
ATOM 1451 O O . ALA A 1 199 ? 1.435 -3.682 -9.812 1 98.56 199 ALA A O 1
ATOM 1452 N N . TRP A 1 200 ? 0.704 -5.613 -10.617 1 98.62 200 TRP A N 1
ATOM 1453 C CA . TRP A 1 200 ? 1.961 -6.336 -10.469 1 98.62 200 TRP A CA 1
ATOM 1454 C C . TRP A 1 200 ? 2.674 -6.48 -11.805 1 98.62 200 TRP A C 1
ATOM 1456 O O . TRP A 1 200 ? 2.109 -7.02 -12.758 1 98.62 200 TRP A O 1
ATOM 1466 N N . SER A 1 201 ? 3.91 -6.043 -11.891 1 98.56 201 SER A N 1
ATOM 1467 C CA . SER A 1 201 ? 4.684 -6.082 -13.125 1 98.56 201 SER A CA 1
ATOM 1468 C C . SER A 1 201 ? 6.051 -6.723 -12.898 1 98.56 201 SER A C 1
ATOM 1470 O O . SER A 1 201 ? 6.625 -6.609 -11.812 1 98.56 201 SER A O 1
ATOM 1472 N N . TRP A 1 202 ? 6.527 -7.332 -13.984 1 98.69 202 TRP A N 1
ATOM 1473 C CA . TRP A 1 202 ? 7.836 -7.977 -13.93 1 98.69 202 TRP A CA 1
ATOM 1474 C C . TRP A 1 202 ? 8.945 -6.938 -13.828 1 98.69 202 TRP A C 1
ATOM 1476 O O . TRP A 1 202 ? 8.961 -5.961 -14.578 1 98.69 202 TRP A O 1
ATOM 1486 N N . ASP A 1 203 ? 9.781 -7.207 -12.797 1 98.31 203 ASP A N 1
ATOM 1487 C CA . ASP A 1 203 ? 11.031 -6.453 -12.68 1 98.31 203 ASP A CA 1
ATOM 1488 C C . ASP A 1 203 ? 12.242 -7.352 -12.914 1 98.31 203 ASP A C 1
ATOM 1490 O O . ASP A 1 203 ? 12.578 -8.18 -12.07 1 98.31 203 ASP A O 1
ATOM 1494 N N . ALA A 1 204 ? 12.945 -7.07 -13.977 1 96.94 204 ALA A N 1
ATOM 1495 C CA . ALA A 1 204 ? 14.031 -7.949 -14.398 1 96.94 204 ALA A CA 1
ATOM 1496 C C . ALA A 1 204 ? 15.219 -7.852 -13.438 1 96.94 204 ALA A C 1
ATOM 1498 O O . ALA A 1 204 ? 15.961 -8.82 -13.258 1 96.94 204 ALA A O 1
ATOM 1499 N N . ARG A 1 205 ? 15.391 -6.695 -12.82 1 95.69 205 ARG A N 1
ATOM 1500 C CA . ARG A 1 205 ? 16.5 -6.527 -11.883 1 95.69 205 ARG A CA 1
ATOM 1501 C C . ARG A 1 205 ? 16.281 -7.352 -10.617 1 95.69 205 ARG A C 1
ATOM 1503 O O . ARG A 1 205 ? 17.203 -8 -10.125 1 95.69 205 ARG A O 1
ATOM 1510 N N . GLN A 1 206 ? 15.078 -7.367 -10.164 1 96.56 206 GLN A N 1
ATOM 1511 C CA . GLN A 1 206 ? 14.75 -8.086 -8.938 1 96.56 206 GLN A CA 1
ATOM 1512 C C . GLN A 1 206 ? 14.352 -9.531 -9.242 1 96.56 206 GLN A C 1
ATOM 1514 O O . GLN A 1 206 ? 14.25 -10.352 -8.328 1 96.56 206 GLN A O 1
ATOM 1519 N N . ARG A 1 207 ? 14.164 -9.781 -10.531 1 97 207 ARG A N 1
ATOM 1520 C CA . ARG A 1 207 ? 13.68 -11.086 -10.969 1 97 207 ARG A CA 1
ATOM 1521 C C . ARG A 1 207 ? 12.445 -11.508 -10.188 1 97 207 ARG A C 1
ATOM 1523 O O . ARG A 1 207 ? 12.367 -12.633 -9.688 1 97 207 ARG A O 1
ATOM 1530 N N . ALA A 1 208 ? 11.523 -10.578 -10.094 1 98.25 208 ALA A N 1
ATOM 1531 C CA . ALA A 1 208 ? 10.273 -10.758 -9.359 1 98.25 208 ALA A CA 1
ATOM 1532 C C . ALA A 1 208 ? 9.188 -9.828 -9.898 1 98.25 208 ALA A C 1
ATOM 1534 O O . ALA A 1 208 ? 9.477 -8.852 -10.586 1 98.25 208 ALA A O 1
ATOM 1535 N N . MET A 1 209 ? 7.969 -10.25 -9.664 1 98.56 209 MET A N 1
ATOM 1536 C CA . MET A 1 209 ? 6.859 -9.32 -9.867 1 98.56 209 MET A CA 1
ATOM 1537 C C . MET A 1 209 ? 6.777 -8.312 -8.727 1 98.56 209 MET A C 1
ATOM 1539 O O . MET A 1 209 ? 6.812 -8.695 -7.555 1 98.56 209 MET A O 1
ATOM 1543 N N . LEU A 1 210 ? 6.695 -7.043 -9.039 1 98.5 210 LEU A N 1
ATOM 1544 C CA . LEU A 1 210 ? 6.523 -6 -8.039 1 98.5 210 LEU A CA 1
ATOM 1545 C C . LEU A 1 210 ? 5.145 -5.359 -8.148 1 98.5 210 LEU A C 1
ATOM 1547 O O . LEU A 1 210 ? 4.598 -5.238 -9.25 1 98.5 210 LEU A O 1
ATOM 1551 N N . ALA A 1 211 ? 4.523 -5.066 -6.961 1 98.06 211 ALA A N 1
ATOM 1552 C CA . ALA A 1 211 ? 3.326 -4.234 -6.988 1 98.06 211 ALA A CA 1
ATOM 1553 C C . ALA A 1 211 ? 3.666 -2.799 -7.383 1 98.06 211 ALA A C 1
ATOM 1555 O O . ALA A 1 211 ? 3.783 -1.923 -6.523 1 98.06 211 ALA A O 1
ATOM 1556 N N . THR A 1 212 ? 3.816 -2.514 -8.695 1 97.81 212 THR A N 1
ATOM 1557 C CA . THR A 1 212 ? 4.422 -1.284 -9.195 1 97.81 212 THR A CA 1
ATOM 1558 C C . THR A 1 212 ? 3.465 -0.106 -9.039 1 97.81 212 THR A C 1
ATOM 1560 O O . THR A 1 212 ? 3.896 1.049 -9 1 97.81 212 THR A O 1
ATOM 1563 N N . ARG A 1 213 ? 2.141 -0.443 -8.914 1 98.06 213 ARG A N 1
ATOM 1564 C CA . ARG A 1 213 ? 1.147 0.617 -8.781 1 98.06 213 ARG A CA 1
ATOM 1565 C C . ARG A 1 213 ? -0.039 0.152 -7.941 1 98.06 213 ARG A C 1
ATOM 1567 O O . ARG A 1 213 ? -0.605 -0.914 -8.195 1 98.06 213 ARG A O 1
ATOM 1574 N N . ASP A 1 214 ? -0.347 0.883 -6.957 1 97.69 214 ASP A N 1
ATOM 1575 C CA . ASP A 1 214 ? -1.546 0.712 -6.141 1 97.69 214 ASP A CA 1
ATOM 1576 C C . ASP A 1 214 ? -2.369 1.998 -6.102 1 97.69 214 ASP A C 1
ATOM 1578 O O . ASP A 1 214 ? -1.835 3.076 -5.832 1 97.69 214 ASP A O 1
ATOM 1582 N N . GLU A 1 215 ? -3.646 1.884 -6.395 1 98.19 215 GLU A N 1
ATOM 1583 C CA . GLU A 1 215 ? -4.535 3.041 -6.434 1 98.19 215 GLU A CA 1
ATOM 1584 C C . GLU A 1 215 ? -5.797 2.797 -5.613 1 98.19 215 GLU A C 1
ATOM 1586 O O . GLU A 1 215 ? -6.301 1.672 -5.559 1 98.19 215 GLU A O 1
ATOM 1591 N N . ILE A 1 216 ? -6.23 3.766 -4.898 1 97.38 216 ILE A N 1
ATOM 1592 C CA . ILE A 1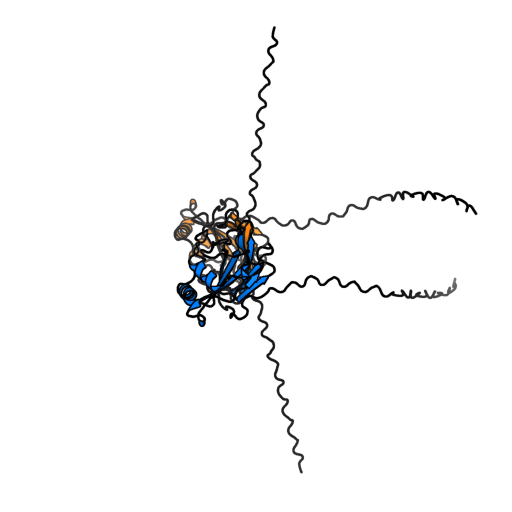 216 ? -7.578 3.732 -4.348 1 97.38 216 ILE A CA 1
ATOM 1593 C C . ILE A 1 216 ? -8.531 4.5 -5.266 1 97.38 216 ILE A C 1
ATOM 1595 O O . ILE A 1 216 ? -8.281 5.664 -5.594 1 97.38 216 ILE A O 1
ATOM 1599 N N . LEU A 1 217 ? -9.586 3.875 -5.715 1 96.44 217 LEU A N 1
ATOM 1600 C CA . LEU A 1 217 ? -10.508 4.418 -6.707 1 96.44 217 LEU A CA 1
ATOM 1601 C C . LEU A 1 217 ? -11.953 4.23 -6.262 1 96.44 217 LEU A C 1
ATOM 1603 O O . LEU A 1 217 ? -12.258 3.332 -5.469 1 96.44 217 LEU A O 1
ATOM 1607 N N . ARG A 1 218 ? -12.766 5.145 -6.734 1 95.06 218 ARG A N 1
ATOM 1608 C CA . ARG A 1 218 ? -14.195 4.891 -6.59 1 95.06 218 ARG A CA 1
ATOM 1609 C C . ARG A 1 218 ? -14.625 3.703 -7.441 1 95.06 218 ARG A C 1
ATOM 1611 O O . ARG A 1 218 ? -14.266 3.611 -8.617 1 95.06 218 ARG A O 1
ATOM 1618 N N . ALA A 1 219 ? -15.297 2.773 -6.777 1 92.88 219 ALA A N 1
ATOM 1619 C CA . ALA A 1 219 ? -15.789 1.611 -7.512 1 92.88 219 ALA A CA 1
ATOM 1620 C C . ALA A 1 219 ? -16.766 2.027 -8.609 1 92.88 219 ALA A C 1
ATOM 1622 O O . ALA A 1 219 ? -17.531 2.982 -8.438 1 92.88 219 ALA A O 1
ATOM 1623 N N . PRO A 1 220 ? -16.656 1.375 -9.75 1 84.69 220 PRO A N 1
ATOM 1624 C CA . PRO A 1 220 ? -17.625 1.689 -10.797 1 84.69 220 PRO A CA 1
ATOM 1625 C C . PRO A 1 220 ? -19.062 1.422 -10.367 1 84.69 220 PRO A C 1
ATOM 1627 O O . PRO A 1 220 ? -19.312 0.53 -9.547 1 84.69 220 PRO A O 1
ATOM 1630 N N . GLU A 1 221 ? -19.844 2.412 -10.516 1 72.06 221 GLU A N 1
ATOM 1631 C CA . GLU A 1 221 ? -21.25 2.217 -10.18 1 72.06 221 GLU A CA 1
ATOM 1632 C C . GLU A 1 221 ? -21.812 0.977 -10.867 1 72.06 221 GLU A C 1
ATOM 1634 O O . GLU A 1 221 ? -21.469 0.69 -12.016 1 72.06 221 GLU A O 1
ATOM 1639 N N . ARG A 1 222 ? -21.922 -0.081 -10.109 1 59.28 222 ARG A N 1
ATOM 1640 C CA . ARG A 1 222 ? -22.625 -1.197 -10.719 1 59.28 222 ARG A CA 1
ATOM 1641 C C . ARG A 1 222 ? -23.875 -0.714 -11.445 1 59.28 222 ARG A C 1
ATOM 1643 O O . ARG A 1 222 ? -24.703 0.015 -10.875 1 59.28 222 ARG A O 1
ATOM 1650 N N . ARG A 1 223 ? -23.812 -0.538 -12.664 1 46.84 223 ARG A N 1
ATOM 1651 C CA . ARG A 1 223 ? -25.078 -0.338 -13.359 1 46.84 223 ARG A CA 1
ATOM 1652 C C . ARG A 1 223 ? -26.141 -1.3 -12.844 1 46.84 223 ARG A C 1
ATOM 1654 O O . ARG A 1 223 ? -25.969 -2.518 -12.891 1 46.84 223 ARG A O 1
ATOM 1661 N N . GLU A 1 224 ? -26.672 -1.154 -11.734 1 44.5 224 GLU A N 1
ATOM 1662 C CA . GLU A 1 224 ? -27.922 -1.889 -11.672 1 44.5 224 GLU A CA 1
ATOM 1663 C C . GLU A 1 224 ? -28.516 -2.107 -13.062 1 44.5 224 GLU A C 1
ATOM 1665 O O . GLU A 1 224 ? -28.609 -1.166 -13.852 1 44.5 224 GLU A O 1
ATOM 1670 N N . ASP A 1 225 ? -28.266 -3.244 -13.688 1 41.19 225 ASP A N 1
ATOM 1671 C CA . ASP A 1 225 ? -29.062 -3.703 -14.82 1 41.19 225 ASP A CA 1
ATOM 1672 C C . ASP A 1 225 ? -30.484 -3.135 -14.766 1 41.19 225 ASP A C 1
ATOM 1674 O O . ASP A 1 225 ? -31.141 -3.211 -13.727 1 41.19 225 ASP A O 1
ATOM 1678 N N . ALA A 1 226 ? -30.859 -2.229 -15.531 1 42.09 226 ALA A N 1
ATOM 1679 C CA . ALA A 1 226 ? -32.156 -1.786 -16.016 1 42.09 226 ALA A CA 1
ATOM 1680 C C . ALA A 1 226 ? -33.125 -2.965 -16.156 1 42.09 226 ALA A C 1
ATOM 1682 O O . ALA A 1 226 ? -34.188 -2.84 -16.781 1 42.09 226 ALA A O 1
ATOM 1683 N N . GLY A 1 227 ? -32.656 -4.141 -15.797 1 38.44 227 GLY A N 1
ATOM 1684 C CA . GLY A 1 227 ? -33.719 -5.121 -16.078 1 38.44 227 GLY A CA 1
ATOM 1685 C C . GLY A 1 227 ? -35.031 -4.816 -15.367 1 38.44 227 GLY A C 1
ATOM 1686 O O . GLY A 1 227 ? -35.812 -5.719 -15.125 1 38.44 227 GLY A O 1
ATOM 1687 N N . ARG A 1 228 ? -35.062 -3.85 -14.492 1 40.44 228 ARG A N 1
ATOM 1688 C CA . ARG A 1 228 ? -36.5 -3.643 -14.273 1 40.44 228 ARG A CA 1
ATOM 1689 C C . ARG A 1 228 ? -37.219 -3.361 -15.594 1 40.44 228 ARG A C 1
ATOM 1691 O O . ARG A 1 228 ? -37.219 -2.227 -16.078 1 40.44 228 ARG A O 1
ATOM 1698 N N . ASP A 1 229 ? -36.938 -4.184 -16.609 1 35.09 229 ASP A N 1
ATOM 1699 C CA . ASP A 1 229 ? -37.938 -4.133 -17.672 1 35.09 229 ASP A CA 1
ATOM 1700 C C . ASP A 1 229 ? -39.312 -3.852 -17.109 1 35.09 229 ASP A C 1
ATOM 1702 O O . ASP A 1 229 ? -39.844 -4.609 -16.281 1 35.09 229 ASP A O 1
ATOM 1706 N N . ARG A 1 230 ? -39.719 -2.652 -16.984 1 41.19 230 ARG A N 1
ATOM 1707 C CA . ARG A 1 230 ? -41.094 -2.248 -16.844 1 41.19 230 ARG A CA 1
ATOM 1708 C C . ARG A 1 230 ? -42.031 -3.25 -17.516 1 41.19 230 ARG A C 1
ATOM 1710 O O . ARG A 1 230 ? -42 -3.406 -18.734 1 41.19 230 ARG A O 1
ATOM 1717 N N . THR A 1 231 ? -42.219 -4.441 -16.859 1 38.59 231 THR A N 1
ATOM 1718 C CA . THR A 1 231 ? -43.344 -5.277 -17.281 1 38.59 231 THR A CA 1
ATOM 1719 C C . THR A 1 231 ? -44.531 -4.414 -17.75 1 38.59 231 THR A C 1
ATOM 1721 O O . THR A 1 231 ? -45.031 -3.578 -17 1 38.59 231 THR A O 1
ATOM 1724 N N . PRO A 1 232 ? -44.594 -4.156 -19 1 43.19 232 PRO A N 1
ATOM 1725 C CA . PRO A 1 232 ? -45.812 -3.441 -19.438 1 43.19 232 PRO A CA 1
ATOM 1726 C C . PRO A 1 232 ? -47.062 -3.932 -18.734 1 43.19 232 PRO A C 1
ATOM 1728 O O . PRO A 1 232 ? -47.25 -5.133 -18.516 1 43.19 232 PRO A O 1
ATOM 1731 N N . SER A 1 233 ? -47.531 -3.248 -17.688 1 41.88 233 SER A N 1
ATOM 1732 C CA . SER A 1 233 ? -48.844 -3.541 -17.109 1 41.88 233 SER A CA 1
ATOM 1733 C C . SER A 1 233 ? -49.844 -3.943 -18.172 1 41.88 233 SER A C 1
ATOM 1735 O O . SER A 1 233 ? -50 -3.268 -19.203 1 41.88 233 SER A O 1
ATOM 1737 N N . PRO A 1 234 ? -50.188 -5.191 -18.281 1 40.41 234 PRO A N 1
ATOM 1738 C CA . PRO A 1 234 ? -51.219 -5.594 -19.234 1 40.41 234 PRO A CA 1
ATOM 1739 C C . PRO A 1 234 ? -52.406 -4.668 -19.219 1 40.41 234 PRO A C 1
ATOM 1741 O O . PRO A 1 234 ? -52.812 -4.191 -18.141 1 40.41 234 PRO A O 1
ATOM 1744 N N . SER A 1 235 ? -52.5 -3.721 -20.109 1 41.94 235 SER A N 1
ATOM 1745 C CA . SER A 1 235 ? -53.719 -2.955 -20.328 1 41.94 235 SER A CA 1
ATOM 1746 C C . SER A 1 235 ? -54.969 -3.848 -20.234 1 41.94 235 SER A C 1
ATOM 1748 O O . SER A 1 235 ? -55.062 -4.836 -20.969 1 41.94 235 SER A O 1
ATOM 1750 N N . GLY A 1 236 ? -55.531 -4.109 -19.016 1 39.41 236 GLY A N 1
ATOM 1751 C CA . GLY A 1 236 ? -56.75 -4.844 -18.766 1 39.41 236 GLY A CA 1
ATOM 1752 C C . GLY A 1 236 ? -57.812 -4.582 -19.812 1 39.41 236 GLY A C 1
ATOM 1753 O O . GLY A 1 236 ? -57.875 -3.498 -20.391 1 39.41 236 GLY A O 1
ATOM 1754 N N . PRO A 1 237 ? -58.344 -5.668 -20.5 1 42.84 237 PRO A N 1
ATOM 1755 C CA . PRO A 1 237 ? -59.406 -5.605 -21.516 1 42.84 237 PRO A CA 1
ATOM 1756 C C . PRO A 1 237 ? -60.594 -4.727 -21.078 1 42.84 237 PRO A C 1
ATOM 1758 O O . PRO A 1 237 ? -60.875 -4.621 -19.891 1 42.84 237 PRO A O 1
ATOM 1761 N N . GLY A 1 238 ? -60.812 -3.564 -21.672 1 39.44 238 GLY A N 1
ATOM 1762 C CA . GLY A 1 238 ? -61.969 -2.68 -21.531 1 39.44 238 GLY A CA 1
ATOM 1763 C C . GLY A 1 238 ? -63.281 -3.414 -21.547 1 39.44 238 GLY A C 1
ATOM 1764 O O . GLY A 1 238 ? -63.469 -4.363 -22.312 1 39.44 238 GLY A O 1
ATOM 1765 N N . SER A 1 239 ? -63.969 -3.514 -20.375 1 41.09 239 SER A N 1
ATOM 1766 C CA . SER A 1 239 ? -65.312 -4.113 -20.109 1 41.09 239 SER A CA 1
ATOM 1767 C C . SER A 1 239 ? -66.312 -3.719 -21.172 1 41.09 239 SER A C 1
ATOM 1769 O O . SER A 1 239 ? -66.438 -2.545 -21.531 1 41.09 239 SER A O 1
ATOM 1771 N N . PRO A 1 240 ? -66.75 -4.715 -22 1 41.31 240 PRO A N 1
ATOM 1772 C CA . PRO A 1 240 ? -67.75 -4.496 -22.984 1 41.31 240 PRO A CA 1
ATOM 1773 C C . PRO A 1 240 ? -69 -3.83 -22.406 1 41.31 240 PRO A C 1
ATOM 1775 O O . PRO A 1 240 ? -69.312 -3.996 -21.219 1 41.31 240 PRO A O 1
ATOM 1778 N N . SER A 1 241 ? -69.312 -2.566 -22.797 1 35.88 241 SER A N 1
ATOM 1779 C CA . SER A 1 241 ? -70.438 -1.791 -22.438 1 35.88 241 SER A CA 1
ATOM 1780 C C . SER A 1 241 ? -71.75 -2.613 -22.625 1 35.88 241 SER A C 1
ATOM 1782 O O . SER A 1 241 ? -71.875 -3.322 -23.625 1 35.88 241 SER A O 1
ATOM 1784 N N . ALA A 1 242 ? -72.375 -2.969 -21.531 1 37.75 242 ALA A N 1
ATOM 1785 C CA . ALA A 1 242 ? -73.688 -3.611 -21.406 1 37.75 242 ALA A CA 1
ATOM 1786 C C . ALA A 1 242 ? -74.75 -2.918 -22.266 1 37.75 242 ALA A C 1
ATOM 1788 O O . ALA A 1 242 ? -75.062 -1.763 -22.016 1 37.75 242 ALA A O 1
ATOM 1789 N N . ASP A 1 243 ? -74.688 -3.02 -23.625 1 29.12 243 ASP A N 1
ATOM 1790 C CA . ASP A 1 243 ? -75.812 -2.506 -24.359 1 29.12 243 ASP A CA 1
ATOM 1791 C C . ASP A 1 243 ? -77.125 -3.078 -23.812 1 29.12 243 ASP A C 1
ATOM 1793 O O . ASP A 1 243 ? -77.188 -4.281 -23.562 1 29.12 243 ASP A O 1
ATOM 1797 N N . GLY A 1 244 ? -77.812 -2.242 -23.141 1 31.95 244 GLY A N 1
ATOM 1798 C CA . GLY A 1 244 ? -79.188 -2.252 -22.641 1 31.95 244 GLY A CA 1
ATOM 1799 C C . GLY A 1 244 ? -80.188 -2.807 -23.656 1 31.95 244 GLY A C 1
ATOM 1800 O O . GLY A 1 244 ? -80.375 -2.244 -24.734 1 31.95 244 GLY A O 1
ATOM 1801 N N . ARG A 1 245 ? -80.125 -4.133 -23.969 1 22.23 245 ARG A N 1
ATOM 1802 C CA . ARG A 1 245 ? -81.5 -4.418 -24.266 1 22.23 245 ARG A CA 1
ATOM 1803 C C . ARG A 1 245 ? -82.375 -4.383 -22.984 1 22.23 245 ARG A C 1
ATOM 1805 O O . ARG A 1 245 ? -81.938 -4.852 -21.938 1 22.23 245 ARG A O 1
ATOM 1812 N N . MET B 1 1 ? -29.062 72.125 -63.188 1 23.56 1 MET B N 1
ATOM 1813 C CA . MET B 1 1 ? -28.469 71.062 -64 1 23.56 1 MET B CA 1
ATOM 1814 C C . MET B 1 1 ? -28.828 69.688 -63.531 1 23.56 1 MET B C 1
ATOM 1816 O O . MET B 1 1 ? -28.578 69.375 -62.375 1 23.56 1 MET B O 1
ATOM 1820 N N . ARG B 1 2 ? -29.828 69.125 -64.188 1 26.3 2 ARG B N 1
ATOM 1821 C CA . ARG B 1 2 ? -30.797 68.062 -63.969 1 26.3 2 ARG B CA 1
ATOM 1822 C C . ARG B 1 2 ? -30.156 66.688 -64.125 1 26.3 2 ARG B C 1
ATOM 1824 O O . ARG B 1 2 ? -30.859 65.688 -64.188 1 26.3 2 ARG B O 1
ATOM 1831 N N . PRO B 1 3 ? -28.703 66.75 -64.25 1 28.91 3 PRO B N 1
ATOM 1832 C CA . PRO B 1 3 ? -28.328 65.688 -65.188 1 28.91 3 PRO B CA 1
ATOM 1833 C C . PRO B 1 3 ? -28.938 64.375 -64.812 1 28.91 3 PRO B C 1
ATOM 1835 O O . PRO B 1 3 ? -29.406 64.188 -63.656 1 28.91 3 PRO B O 1
ATOM 1838 N N . VAL B 1 4 ? -28.781 63.406 -65.812 1 31.91 4 VAL B N 1
ATOM 1839 C CA . VAL B 1 4 ? -29.141 62.188 -66.5 1 31.91 4 VAL B CA 1
ATOM 1840 C C . VAL B 1 4 ? -28.844 60.969 -65.625 1 31.91 4 VAL B C 1
ATOM 1842 O O . VAL B 1 4 ? -27.812 60.938 -64.938 1 31.91 4 VAL B O 1
ATOM 1845 N N . ARG B 1 5 ? -29.844 60.094 -65.438 1 28.7 5 ARG B N 1
ATOM 1846 C CA . ARG B 1 5 ? -30.188 58.906 -64.688 1 28.7 5 ARG B CA 1
ATOM 1847 C C . ARG B 1 5 ? -29.344 57.719 -65.125 1 28.7 5 ARG B C 1
ATOM 1849 O O . ARG B 1 5 ? -29.5 57.188 -66.25 1 28.7 5 ARG B O 1
ATOM 1856 N N . VAL B 1 6 ? -27.969 57.938 -65.188 1 32.47 6 VAL B N 1
ATOM 1857 C CA . VAL B 1 6 ? -27.312 56.844 -65.875 1 32.47 6 VAL B CA 1
ATOM 1858 C C . VAL B 1 6 ? -27.688 55.5 -65.25 1 32.47 6 VAL B C 1
ATOM 1860 O O . VAL B 1 6 ? -27.688 55.375 -64.062 1 32.47 6 VAL B O 1
ATOM 1863 N N . PRO B 1 7 ? -28.359 54.594 -66.062 1 29.5 7 PRO B N 1
ATOM 1864 C CA . PRO B 1 7 ? -28.969 53.312 -65.75 1 29.5 7 PRO B CA 1
ATOM 1865 C C . PRO B 1 7 ? -27.984 52.344 -65.125 1 29.5 7 PRO B C 1
ATOM 1867 O O . PRO B 1 7 ? -26.766 52.438 -65.375 1 29.5 7 PRO B O 1
ATOM 1870 N N . ALA B 1 8 ? -28.234 51.844 -63.844 1 30.22 8 ALA B N 1
ATOM 1871 C CA . ALA B 1 8 ? -27.578 50.969 -62.906 1 30.22 8 ALA B CA 1
ATOM 1872 C C . ALA B 1 8 ? -27.391 49.562 -63.5 1 30.22 8 ALA B C 1
ATOM 1874 O O . ALA B 1 8 ? -28.359 48.844 -63.719 1 30.22 8 ALA B O 1
ATOM 1875 N N . VAL B 1 9 ? -26.734 49.562 -64.75 1 26.38 9 VAL B N 1
ATOM 1876 C CA . VAL B 1 9 ? -26.703 48.219 -65.375 1 26.38 9 VAL B CA 1
ATOM 1877 C C . VAL B 1 9 ? -26.203 47.219 -64.312 1 26.38 9 VAL B C 1
ATOM 1879 O O . VAL B 1 9 ? -25.172 47.438 -63.688 1 26.38 9 VAL B O 1
ATOM 1882 N N . ALA B 1 10 ? -27.094 46.344 -63.781 1 27.11 10 ALA B N 1
ATOM 1883 C CA . ALA B 1 10 ? -27.125 45.25 -62.844 1 27.11 10 ALA B CA 1
ATOM 1884 C C . ALA B 1 10 ? -26.25 44.094 -63.312 1 27.11 10 ALA B C 1
ATOM 1886 O O . ALA B 1 10 ? -26.578 43.438 -64.312 1 27.11 10 ALA B O 1
ATOM 1887 N N . SER B 1 11 ? -24.891 44.375 -63.562 1 24.72 11 SER B N 1
ATOM 1888 C CA . SER B 1 11 ? -24.109 43.281 -64.125 1 24.72 11 SER B CA 1
ATOM 1889 C C . SER B 1 11 ? -24.297 42 -63.25 1 24.72 11 SER B C 1
ATOM 1891 O O . SER B 1 11 ? -24.125 42.031 -62.031 1 24.72 11 SER B O 1
ATOM 1893 N N . ALA B 1 12 ? -25.219 41.125 -63.688 1 28.38 12 ALA B N 1
ATOM 1894 C CA . ALA B 1 12 ? -25.547 39.75 -63.25 1 28.38 12 ALA B CA 1
ATOM 1895 C C . ALA B 1 12 ? -24.297 38.875 -63.156 1 28.38 12 ALA B C 1
ATOM 1897 O O . ALA B 1 12 ? -23.641 38.656 -64.188 1 28.38 12 ALA B O 1
ATOM 1898 N N . VAL B 1 13 ? -23.453 39.094 -62.125 1 27.91 13 VAL B N 1
ATOM 1899 C CA . VAL B 1 13 ? -22.297 38.25 -61.906 1 27.91 13 VAL B CA 1
ATOM 1900 C C . VAL B 1 13 ? -22.719 36.781 -61.906 1 27.91 13 VAL B C 1
ATOM 1902 O O . VAL B 1 13 ? -23.547 36.375 -61.094 1 27.91 13 VAL B O 1
ATOM 1905 N N . ALA B 1 14 ? -22.812 36.156 -63.094 1 27.31 14 ALA B N 1
ATOM 1906 C CA . ALA B 1 14 ? -23.109 34.75 -63.281 1 27.31 14 ALA B CA 1
ATOM 1907 C C . ALA B 1 14 ? -22.188 33.875 -62.406 1 27.31 14 ALA B C 1
ATOM 1909 O O . ALA B 1 14 ? -20.969 34.062 -62.406 1 27.31 14 ALA B O 1
ATOM 1910 N N . ALA B 1 15 ? -22.688 33.438 -61.312 1 28.28 15 ALA B N 1
ATOM 1911 C CA . ALA B 1 15 ? -22.156 32.469 -60.344 1 28.28 15 ALA B CA 1
ATOM 1912 C C . ALA B 1 15 ? -21.734 31.172 -61 1 28.28 15 ALA B C 1
ATOM 1914 O O . ALA B 1 15 ? -22.562 30.453 -61.562 1 28.28 15 ALA B O 1
ATOM 1915 N N . LEU B 1 16 ? -20.609 31.281 -61.812 1 27.39 16 LEU B N 1
ATOM 1916 C CA . LEU B 1 16 ? -20.172 30.016 -62.406 1 27.39 16 LEU B CA 1
ATOM 1917 C C . LEU B 1 16 ? -20.047 28.938 -61.344 1 27.39 16 LEU B C 1
ATOM 1919 O O . LEU B 1 16 ? -19.312 29.094 -60.375 1 27.39 16 LEU B O 1
ATOM 1923 N N . ALA B 1 17 ? -21.094 28.156 -61.156 1 28.72 17 ALA B N 1
ATOM 1924 C CA . ALA B 1 17 ? -21.172 26.969 -60.312 1 28.72 17 ALA B CA 1
ATOM 1925 C C . ALA B 1 17 ? -20.094 25.953 -60.719 1 28.72 17 ALA B C 1
ATOM 1927 O O . ALA B 1 17 ? -20.094 25.453 -61.844 1 28.72 17 ALA B O 1
ATOM 1928 N N . LEU B 1 18 ? -18.828 26.328 -60.375 1 28.67 18 LEU B N 1
ATOM 1929 C CA . LEU B 1 18 ? -17.797 25.328 -60.625 1 28.67 18 LEU B CA 1
ATOM 1930 C C . LEU B 1 18 ? -18.234 23.953 -60.125 1 28.67 18 LEU B C 1
ATOM 1932 O O . LEU B 1 18 ? -18.594 23.812 -58.938 1 28.67 18 LEU B O 1
ATOM 1936 N N . VAL B 1 19 ? -18.859 23.172 -60.969 1 31.53 19 VAL B N 1
ATOM 1937 C CA . VAL B 1 19 ? -19.219 21.781 -60.75 1 31.53 19 VAL B CA 1
ATOM 1938 C C . VAL B 1 19 ? -17.969 20.969 -60.375 1 31.53 19 VAL B C 1
ATOM 1940 O O . VAL B 1 19 ? -17.047 20.875 -61.188 1 31.53 19 VAL B O 1
ATOM 1943 N N . SER B 1 20 ? -17.391 21.297 -59.281 1 30.31 20 SER B N 1
ATOM 1944 C CA . SER B 1 20 ? -16.25 20.469 -58.875 1 30.31 20 SER B CA 1
ATOM 1945 C C . SER B 1 20 ? -16.609 19 -58.906 1 30.31 20 SER B C 1
ATOM 1947 O O . SER B 1 20 ? -17.609 18.578 -58.281 1 30.31 20 SER B O 1
ATOM 1949 N N . GLY B 1 21 ? -16.562 18.344 -60 1 29.34 21 GLY B N 1
ATOM 1950 C CA . GLY B 1 21 ? -16.703 16.891 -60.125 1 29.34 21 GLY B CA 1
ATOM 1951 C C . GLY B 1 21 ? -15.898 16.141 -59.062 1 29.34 21 GLY B C 1
ATOM 1952 O O . GLY B 1 21 ? -14.672 16.219 -59.031 1 29.34 21 GLY B O 1
ATOM 1953 N N . CYS B 1 22 ? -16.422 16.016 -57.875 1 32.84 22 CYS B N 1
ATOM 1954 C CA . CYS B 1 22 ? -15.914 15.273 -56.75 1 32.84 22 CYS B CA 1
ATOM 1955 C C . CYS B 1 22 ? -15.477 13.875 -57.156 1 32.84 22 CYS B C 1
ATOM 1957 O O . CYS B 1 22 ? -16.312 13.039 -57.5 1 32.84 22 CYS B O 1
ATOM 1959 N N . GLY B 1 23 ? -14.555 13.75 -58.062 1 27.98 23 GLY B N 1
ATOM 1960 C CA . GLY B 1 23 ? -14.117 12.383 -58.281 1 27.98 23 GLY B CA 1
ATOM 1961 C C . GLY B 1 23 ? -14.047 11.562 -57.031 1 27.98 23 GLY B C 1
ATOM 1962 O O . GLY B 1 23 ? -13.898 12.117 -55.938 1 27.98 23 GLY B O 1
ATOM 1963 N N . ALA B 1 24 ? -14.531 10.336 -57.031 1 29.69 24 ALA B N 1
ATOM 1964 C CA . ALA B 1 24 ? -14.648 9.336 -55.969 1 29.69 24 ALA B CA 1
ATOM 1965 C C . ALA B 1 24 ? -13.312 9.109 -55.281 1 29.69 24 ALA B C 1
ATOM 1967 O O . ALA B 1 24 ? -12.367 8.609 -55.906 1 29.69 24 ALA B O 1
ATOM 1968 N N . ALA B 1 25 ? -12.781 10.133 -54.531 1 31.14 25 ALA B N 1
ATOM 1969 C CA . ALA B 1 25 ? -11.602 9.867 -53.719 1 31.14 25 ALA B CA 1
ATOM 1970 C C . ALA B 1 25 ? -11.641 8.461 -53.125 1 31.14 25 ALA B C 1
ATOM 1972 O O . ALA B 1 25 ? -12.711 7.949 -52.812 1 31.14 25 ALA B O 1
ATOM 1973 N N . GLY B 1 26 ? -10.656 7.711 -53.5 1 31.39 26 GLY B N 1
ATOM 1974 C CA . GLY B 1 26 ? -10.328 6.402 -52.969 1 31.39 26 GLY B CA 1
ATOM 1975 C C . GLY B 1 26 ? -10.617 6.281 -51.469 1 31.39 26 GLY B C 1
ATOM 1976 O O . GLY B 1 26 ? -10.641 7.285 -50.75 1 31.39 26 GLY B O 1
ATOM 1977 N N . GLY B 1 27 ? -11.523 5.441 -51.125 1 31.72 27 GLY B N 1
ATOM 1978 C CA . GLY B 1 27 ? -11.922 5.191 -49.75 1 31.72 27 GLY B CA 1
ATOM 1979 C C . GLY B 1 27 ? -10.766 5.246 -48.781 1 31.72 27 GLY B C 1
ATOM 1980 O O . GLY B 1 27 ? -9.609 5.059 -49.156 1 31.72 27 GLY B O 1
ATOM 1981 N N . PRO B 1 28 ? -10.742 6.355 -47.875 1 38.34 28 PRO B N 1
ATOM 1982 C CA . PRO B 1 28 ? -9.68 6.34 -46.875 1 38.34 28 PRO B CA 1
ATOM 1983 C C . PRO B 1 28 ? -9.273 4.926 -46.469 1 38.34 28 PRO B C 1
ATOM 1985 O O . PRO B 1 28 ? -10.109 4.02 -46.469 1 38.34 28 PRO B O 1
ATOM 1988 N N . GLU B 1 29 ? -8.242 4.41 -47.031 1 36.56 29 GLU B N 1
ATOM 1989 C CA . GLU B 1 29 ? -7.715 3.195 -46.406 1 36.56 29 GLU B CA 1
ATOM 1990 C C . GLU B 1 29 ? -7.996 3.174 -44.906 1 36.56 29 GLU B C 1
ATOM 1992 O O . GLU B 1 29 ? -7.895 4.203 -44.25 1 36.56 29 GLU B O 1
ATOM 1997 N N . SER B 1 30 ? -8.969 2.377 -44.531 1 31.3 30 SER B N 1
ATOM 1998 C CA . SER B 1 30 ? -9.32 2.143 -43.125 1 31.3 30 SER B CA 1
ATOM 1999 C C . SER B 1 30 ? -8.086 2.203 -42.25 1 31.3 30 SER B C 1
ATOM 2001 O O . SER B 1 30 ? -7.035 1.653 -42.594 1 31.3 30 SER B O 1
ATOM 2003 N N . ALA B 1 31 ? -7.73 3.426 -41.656 1 38.5 31 ALA B N 1
ATOM 2004 C CA . ALA B 1 31 ? -6.812 3.342 -40.531 1 38.5 31 ALA B CA 1
ATOM 2005 C C . ALA B 1 31 ? -6.859 1.958 -39.875 1 38.5 31 ALA B C 1
ATOM 2007 O O . ALA B 1 31 ? -7.941 1.421 -39.625 1 38.5 31 ALA B O 1
ATOM 2008 N N . GLY B 1 32 ? -6.004 1.077 -40.281 1 35.16 32 GLY B N 1
ATOM 2009 C CA . GLY B 1 32 ? -5.863 -0.19 -39.562 1 35.16 32 GLY B CA 1
ATOM 2010 C C . GLY B 1 32 ? -6.43 -0.162 -38.156 1 35.16 32 GLY B C 1
ATOM 2011 O O . GLY B 1 32 ? -6.617 0.91 -37.594 1 35.16 32 GLY B O 1
ATOM 2012 N N . GLU B 1 33 ? -7.262 -1.1 -37.812 1 36.78 33 GLU B N 1
ATOM 2013 C CA . GLU B 1 33 ? -7.852 -1.325 -36.5 1 36.78 33 GLU B CA 1
ATOM 2014 C C . GLU B 1 33 ? -6.898 -0.905 -35.406 1 36.78 33 GLU B C 1
ATOM 2016 O O . GLU B 1 33 ? -5.738 -1.326 -35.375 1 36.78 33 GLU B O 1
ATOM 2021 N N . THR B 1 34 ? -6.91 0.331 -34.938 1 45.31 34 THR B N 1
ATOM 2022 C CA . THR B 1 34 ? -6.246 0.584 -33.656 1 45.31 34 THR B CA 1
ATOM 2023 C C . THR B 1 34 ? -6.086 -0.709 -32.844 1 45.31 34 THR B C 1
ATOM 2025 O O . THR B 1 34 ? -7.004 -1.532 -32.812 1 45.31 34 THR B O 1
ATOM 2028 N N . PRO B 1 35 ? -4.934 -1.346 -32.781 1 39.84 35 PRO B N 1
ATOM 2029 C CA . PRO B 1 35 ? -4.879 -2.568 -31.969 1 39.84 35 PRO B CA 1
ATOM 2030 C C . PRO B 1 35 ? -5.91 -2.584 -30.844 1 39.84 35 PRO B C 1
ATOM 2032 O O . PRO B 1 35 ? -6.156 -1.553 -30.219 1 39.84 35 PRO B O 1
ATOM 2035 N N . SER B 1 36 ? -7.082 -3.193 -30.969 1 40.38 36 SER B N 1
ATOM 2036 C CA . SER B 1 36 ? -8.086 -3.434 -29.938 1 40.38 36 SER B CA 1
ATOM 2037 C C . SER B 1 36 ? -7.453 -3.52 -28.547 1 40.38 36 SER B C 1
ATOM 2039 O O . SER B 1 36 ? -6.477 -4.246 -28.359 1 40.38 36 SER B O 1
ATOM 2041 N N . ALA B 1 37 ? -7.426 -2.471 -27.797 1 50.5 37 ALA B N 1
ATOM 2042 C CA . ALA B 1 37 ? -7.102 -2.59 -26.391 1 50.5 37 ALA B CA 1
ATOM 2043 C C . ALA B 1 37 ? -7.48 -3.967 -25.844 1 50.5 37 ALA B C 1
ATOM 2045 O O . ALA B 1 37 ? -8.648 -4.348 -25.859 1 50.5 37 ALA B O 1
ATOM 2046 N N . VAL B 1 38 ? -6.773 -5.043 -26.188 1 54.5 38 VAL B N 1
ATOM 2047 C CA . VAL B 1 38 ? -7.043 -6.367 -25.625 1 54.5 38 VAL B CA 1
ATOM 2048 C C . VAL B 1 38 ? -7.594 -6.238 -24.219 1 54.5 38 VAL B C 1
ATOM 2050 O O . VAL B 1 38 ? -6.973 -5.605 -23.359 1 54.5 38 VAL B O 1
ATOM 2053 N N . GLU B 1 39 ? -8.953 -6.289 -24.047 1 68.56 39 GLU B N 1
ATOM 2054 C CA . GLU B 1 39 ? -9.648 -6.32 -22.766 1 68.56 39 GLU B CA 1
ATOM 2055 C C . GLU B 1 39 ? -8.922 -7.203 -21.75 1 68.56 39 GLU B C 1
ATOM 2057 O O . GLU B 1 39 ? -8.438 -8.281 -22.109 1 68.56 39 GLU B O 1
ATOM 2062 N N . PRO B 1 40 ? -8.633 -6.719 -20.547 1 79.94 40 PRO B N 1
ATOM 2063 C CA . PRO B 1 40 ? -7.996 -7.57 -19.531 1 79.94 40 PRO B CA 1
ATOM 2064 C C . PRO B 1 40 ? -8.711 -8.906 -19.359 1 79.94 40 PRO B C 1
ATOM 2066 O O . PRO B 1 40 ? -9.938 -8.969 -19.453 1 79.94 40 PRO B O 1
ATOM 2069 N N . ALA B 1 41 ? -7.977 -9.984 -19.438 1 91.19 41 ALA B N 1
ATOM 2070 C CA . ALA B 1 41 ? -8.523 -11.312 -19.188 1 91.19 41 ALA B CA 1
ATOM 2071 C C . ALA B 1 41 ? -8.773 -11.531 -17.688 1 91.19 41 ALA B C 1
ATOM 2073 O O . ALA B 1 41 ? -7.871 -11.328 -16.875 1 91.19 41 ALA B O 1
ATOM 2074 N N . ARG B 1 42 ? -10 -11.891 -17.312 1 95.81 42 ARG B N 1
ATOM 2075 C CA . ARG B 1 42 ? -10.336 -12.141 -15.914 1 95.81 42 ARG B CA 1
ATOM 2076 C C . ARG B 1 42 ? -9.938 -13.555 -15.508 1 95.81 42 ARG B C 1
ATOM 2078 O O . ARG B 1 42 ? -10.234 -14.523 -16.203 1 95.81 42 ARG B O 1
ATOM 2085 N N . LEU B 1 43 ? -9.172 -13.625 -14.477 1 98.19 43 LEU B N 1
ATOM 2086 C CA . LEU B 1 43 ? -8.789 -14.922 -13.922 1 98.19 43 LEU B CA 1
ATOM 2087 C C . LEU B 1 43 ? -9.789 -15.391 -12.875 1 98.19 43 LEU B C 1
ATOM 2089 O O . LEU B 1 43 ? -10.266 -14.594 -12.062 1 98.19 43 LEU B O 1
ATOM 2093 N N . TRP B 1 44 ? -10.195 -16.688 -12.969 1 97.94 44 TRP B N 1
ATOM 2094 C CA . TRP B 1 44 ? -11.148 -17.344 -12.078 1 97.94 44 TRP B CA 1
ATOM 2095 C C . TRP B 1 44 ? -12.453 -16.562 -11.992 1 97.94 44 TRP B C 1
ATOM 2097 O O . TRP B 1 44 ? -12.875 -16.172 -10.906 1 97.94 44 TRP B O 1
ATOM 2107 N N . PRO B 1 45 ? -13.125 -16.359 -13.086 1 95.69 45 PRO B N 1
ATOM 2108 C CA . PRO B 1 45 ? -14.32 -15.508 -13.133 1 95.69 45 PRO B CA 1
ATOM 2109 C C . PRO B 1 45 ? -15.477 -16.062 -12.297 1 95.69 45 PRO B C 1
ATOM 2111 O O . PRO B 1 45 ? -16.422 -15.344 -11.992 1 95.69 45 PRO B O 1
ATOM 2114 N N . ASP B 1 46 ? -15.359 -17.312 -11.867 1 94.38 46 ASP B N 1
ATOM 2115 C CA . ASP B 1 46 ? -16.469 -17.938 -11.141 1 94.38 46 ASP B CA 1
ATOM 2116 C C . ASP B 1 46 ? -16.328 -17.703 -9.641 1 94.38 46 ASP B C 1
ATOM 2118 O O . ASP B 1 46 ? -17.234 -18.047 -8.867 1 94.38 46 ASP B O 1
ATOM 2122 N N . LEU B 1 47 ? -15.188 -17.17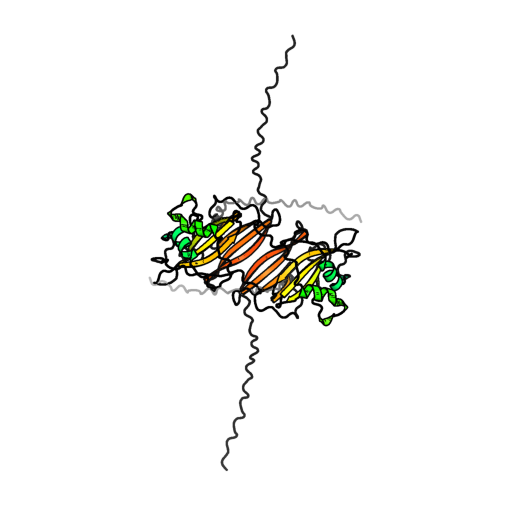2 -9.203 1 95.88 47 LEU B N 1
ATOM 2123 C CA . LEU B 1 47 ? -15.047 -16.828 -7.797 1 95.88 47 LEU B CA 1
ATOM 2124 C C . LEU B 1 47 ? -15.977 -15.664 -7.426 1 95.88 47 LEU B C 1
ATOM 2126 O O . LEU B 1 47 ? -16.031 -14.656 -8.133 1 95.88 47 LEU B O 1
ATOM 2130 N N . PRO B 1 48 ? -16.703 -15.875 -6.312 1 94.69 48 PRO B N 1
ATOM 2131 C CA . PRO B 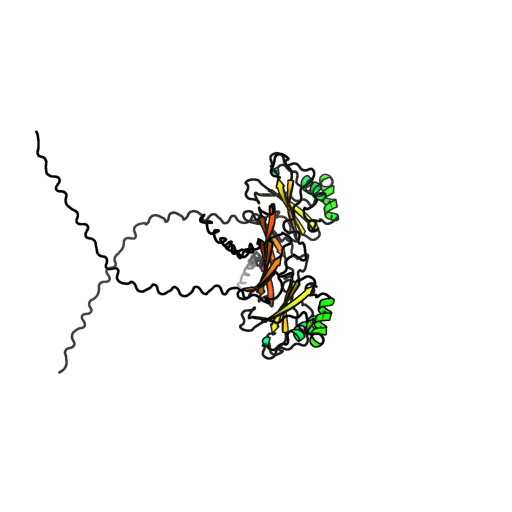1 48 ? -17.5 -14.727 -5.875 1 94.69 48 PRO B CA 1
ATOM 2132 C C . PRO B 1 48 ? -16.656 -13.523 -5.488 1 94.69 48 PRO B C 1
ATOM 2134 O O . PRO B 1 48 ? -15.688 -13.656 -4.727 1 94.69 48 PRO B O 1
ATOM 2137 N N . PRO B 1 49 ? -16.969 -12.398 -6.023 1 94.38 49 PRO B N 1
ATOM 2138 C CA . PRO B 1 49 ? -16.203 -11.203 -5.672 1 94.38 49 PRO B CA 1
ATOM 2139 C C . PRO B 1 49 ? -16.312 -10.836 -4.191 1 94.38 49 PRO B C 1
ATOM 2141 O O . PRO B 1 49 ? -17.391 -10.984 -3.602 1 94.38 49 PRO B O 1
ATOM 2144 N N . ALA B 1 50 ? -15.188 -10.438 -3.682 1 95.5 50 ALA B N 1
ATOM 2145 C CA . ALA B 1 50 ? -15.227 -9.945 -2.307 1 95.5 50 ALA B CA 1
ATOM 2146 C C . ALA B 1 50 ? -16 -8.633 -2.213 1 95.5 50 ALA B C 1
ATOM 2148 O O . ALA B 1 50 ? -15.906 -7.785 -3.104 1 95.5 50 ALA B O 1
ATOM 2149 N N . SER B 1 51 ? -16.688 -8.484 -1.02 1 91.88 51 SER B N 1
ATOM 2150 C CA . SER B 1 51 ? -17.5 -7.293 -0.868 1 91.88 51 SER B CA 1
ATOM 2151 C C . SER B 1 51 ? -16.984 -6.402 0.259 1 91.88 51 SER B C 1
ATOM 2153 O O . SER B 1 51 ? -17.453 -5.277 0.433 1 91.88 51 SER B O 1
ATOM 2155 N N . ALA B 1 52 ? -16.062 -6.945 1.021 1 93.25 52 ALA B N 1
ATOM 2156 C CA . ALA B 1 52 ? -15.539 -6.168 2.145 1 93.25 52 ALA B CA 1
ATOM 2157 C C . ALA B 1 52 ? -14.039 -6.383 2.314 1 93.25 52 ALA B C 1
ATOM 2159 O O . ALA B 1 52 ? -13.516 -7.457 1.995 1 93.25 52 ALA B O 1
ATOM 2160 N N . ALA B 1 53 ? -13.438 -5.293 2.727 1 92.56 53 ALA B N 1
ATOM 2161 C CA . ALA B 1 53 ? -12.008 -5.406 3.035 1 92.56 53 ALA B CA 1
ATOM 2162 C C . ALA B 1 53 ? -11.789 -6.223 4.305 1 92.56 53 ALA B C 1
ATOM 2164 O O . ALA B 1 53 ? -12.531 -6.082 5.277 1 92.56 53 ALA B O 1
ATOM 2165 N N . PRO B 1 54 ? -10.758 -7.066 4.184 1 88.75 54 PRO B N 1
ATOM 2166 C CA . PRO B 1 54 ? -10.492 -7.824 5.406 1 88.75 54 PRO B CA 1
ATOM 2167 C C . PRO B 1 54 ? -9.789 -6.992 6.477 1 88.75 54 PRO B C 1
ATOM 2169 O O . PRO B 1 54 ? -9.797 -7.363 7.652 1 88.75 54 PRO B O 1
ATOM 2172 N N . TYR B 1 55 ? -9.117 -5.906 6.055 1 87.31 55 TYR B N 1
ATOM 2173 C CA . TYR B 1 55 ? -8.383 -5.027 6.961 1 87.31 55 TYR B CA 1
ATOM 2174 C C . TYR B 1 55 ? -8.727 -3.566 6.695 1 87.31 55 TYR B C 1
ATOM 2176 O O . TYR B 1 55 ? -9.148 -3.213 5.59 1 87.31 55 TYR B O 1
ATOM 2184 N N . ASP B 1 56 ? -8.688 -2.816 7.832 1 91.06 56 ASP B N 1
ATOM 2185 C CA . ASP B 1 56 ? -8.828 -1.366 7.742 1 91.06 56 ASP B CA 1
ATOM 2186 C C . ASP B 1 56 ? -7.473 -0.674 7.848 1 91.06 56 ASP B C 1
ATOM 2188 O O . ASP B 1 56 ? -6.887 -0.614 8.93 1 91.06 56 ASP B O 1
ATOM 2192 N N . TYR B 1 57 ? -6.98 -0.042 6.703 1 90.5 57 TYR B N 1
ATOM 2193 C CA . TYR B 1 57 ? -5.672 0.598 6.656 1 90.5 57 TYR B CA 1
ATOM 2194 C C . TYR B 1 57 ? -5.777 2.082 6.984 1 90.5 57 TYR B C 1
ATOM 2196 O O . TYR B 1 57 ? -4.859 2.854 6.699 1 90.5 57 TYR B O 1
ATOM 2204 N N . GLY B 1 58 ? -6.938 2.48 7.473 1 93.31 58 GLY B N 1
ATOM 2205 C CA . GLY B 1 58 ? -7.137 3.852 7.91 1 93.31 58 GLY B CA 1
ATOM 2206 C C . GLY B 1 58 ? -7.355 4.816 6.762 1 93.31 58 GLY B C 1
ATOM 2207 O O . GLY B 1 58 ? -7.234 6.031 6.93 1 93.31 58 GLY B O 1
ATOM 2208 N N . GLU B 1 59 ? -7.664 4.312 5.602 1 94.88 59 GLU B N 1
ATOM 2209 C CA . GLU B 1 59 ? -7.883 5.191 4.453 1 94.88 59 GLU B CA 1
ATOM 2210 C C . GLU B 1 59 ? -9.008 6.184 4.727 1 94.88 59 GLU B C 1
ATOM 2212 O O . GLU B 1 59 ? -10.094 5.793 5.16 1 94.88 59 GLU B O 1
ATOM 2217 N N . GLY B 1 60 ? -8.734 7.418 4.516 1 95.5 60 GLY B N 1
ATOM 2218 C CA . GLY B 1 60 ? -9.766 8.438 4.578 1 95.5 60 GLY B CA 1
ATOM 2219 C C . GLY B 1 60 ? -10.242 8.727 5.992 1 95.5 60 GLY B C 1
ATOM 2220 O O . GLY B 1 60 ? -11.273 9.359 6.188 1 95.5 60 GLY B O 1
ATOM 2221 N N . GLU B 1 61 ? -9.516 8.211 6.934 1 96.38 61 GLU B N 1
ATOM 2222 C CA . GLU B 1 61 ? -9.898 8.453 8.32 1 96.38 61 GLU B CA 1
ATOM 2223 C C . GLU B 1 61 ? -9.703 9.922 8.703 1 96.38 61 GLU B C 1
ATOM 2225 O O . GLU B 1 61 ? -8.672 10.516 8.383 1 96.38 61 GLU B O 1
ATOM 2230 N N . THR B 1 62 ? -10.711 10.531 9.367 1 97.69 62 THR B N 1
ATOM 2231 C CA . THR B 1 62 ? -10.664 11.914 9.828 1 97.69 62 THR B CA 1
ATOM 2232 C C . THR B 1 62 ? -10.953 12 11.328 1 97.69 62 THR B C 1
ATOM 2234 O O . THR B 1 62 ? -11.406 11.023 11.93 1 97.69 62 THR B O 1
ATOM 2237 N N . ALA B 1 63 ? -10.609 13.117 11.898 1 97.88 63 ALA B N 1
ATOM 2238 C CA . ALA B 1 63 ? -10.867 13.328 13.32 1 97.88 63 ALA B CA 1
ATOM 2239 C C . ALA B 1 63 ? -11.078 14.812 13.617 1 97.88 63 ALA B C 1
ATOM 2241 O O . ALA B 1 63 ? -10.227 15.641 13.289 1 97.88 63 ALA B O 1
ATOM 2242 N N . ARG B 1 64 ? -12.203 15.109 14.258 1 96.75 64 ARG B N 1
ATOM 2243 C CA . ARG B 1 64 ? -12.359 16.469 14.789 1 96.75 64 ARG B CA 1
ATOM 2244 C C . ARG B 1 64 ? -11.453 16.688 15.992 1 96.75 64 ARG B C 1
ATOM 2246 O O . ARG B 1 64 ? -11.352 15.828 16.875 1 96.75 64 ARG B O 1
ATOM 2253 N N . ILE B 1 65 ? -10.773 17.828 15.992 1 98.12 65 ILE B N 1
ATOM 2254 C CA . ILE B 1 65 ? -9.828 18.125 17.062 1 98.12 65 ILE B CA 1
ATOM 2255 C C . ILE B 1 65 ? -10.547 18.859 18.188 1 98.12 65 ILE B C 1
ATOM 2257 O O . ILE B 1 65 ? -11.031 19.969 18 1 98.12 65 ILE B O 1
ATOM 2261 N N . PRO B 1 66 ? -10.555 18.234 19.359 1 97.44 66 PRO B N 1
ATOM 2262 C CA . PRO B 1 66 ? -11.312 18.875 20.438 1 97.44 66 PRO B CA 1
ATOM 2263 C C . PRO B 1 66 ? -10.641 20.141 20.953 1 97.44 66 PRO B C 1
ATOM 2265 O O . PRO B 1 66 ? -9.414 20.219 21.016 1 97.44 66 PRO B O 1
ATOM 2268 N N . GLY B 1 67 ? -11.5 21.156 21.266 1 95.5 67 GLY B N 1
ATOM 2269 C CA . GLY B 1 67 ? -11.031 22.328 22.016 1 95.5 67 GLY B CA 1
ATOM 2270 C C . GLY B 1 67 ? -10.336 23.344 21.141 1 95.5 67 GLY B C 1
ATOM 2271 O O . GLY B 1 67 ? -9.797 24.328 21.656 1 95.5 67 GLY B O 1
ATOM 2272 N N . ILE B 1 68 ? -10.219 23.078 19.875 1 96.69 68 ILE B N 1
ATOM 2273 C CA . ILE B 1 68 ? -9.578 24.031 18.984 1 96.69 68 ILE B CA 1
ATOM 2274 C C . ILE B 1 68 ? -10.641 24.75 18.156 1 96.69 68 ILE B C 1
ATOM 2276 O O . ILE B 1 68 ? -11.492 24.109 17.531 1 96.69 68 ILE B O 1
ATOM 2280 N N . THR B 1 69 ? -10.617 26.031 18.219 1 94.44 69 THR B N 1
ATOM 2281 C CA . THR B 1 69 ? -11.43 26.859 17.344 1 94.44 69 THR B CA 1
ATOM 2282 C C . THR B 1 69 ? -10.555 27.609 16.328 1 94.44 69 THR B C 1
ATOM 2284 O O . THR B 1 69 ? -9.391 27.906 16.609 1 94.44 69 THR B O 1
ATOM 2287 N N . VAL B 1 70 ? -11.07 27.734 15.133 1 96 70 VAL B N 1
ATOM 2288 C CA . VAL B 1 70 ? -10.336 28.422 14.07 1 96 70 VAL B CA 1
ATOM 2289 C C . VAL B 1 70 ? -11.055 29.719 13.695 1 96 70 VAL B C 1
ATOM 2291 O O . VAL B 1 70 ? -11.805 29.75 12.711 1 96 70 VAL B O 1
ATOM 2294 N N . PRO B 1 71 ? -10.773 30.797 14.344 1 86.44 71 PRO B N 1
ATOM 2295 C CA . PRO B 1 71 ? -11.453 32.031 14 1 86.44 71 PRO B CA 1
ATOM 2296 C C . PRO B 1 71 ? -11.289 32.438 12.539 1 86.44 71 PRO B C 1
ATOM 2298 O O . PRO B 1 71 ? -10.164 32.438 12.023 1 86.44 71 PRO B O 1
ATOM 2301 N N . GLY B 1 72 ? -12.375 32.781 11.922 1 88.81 72 GLY B N 1
ATOM 2302 C CA . GLY B 1 72 ? -12.352 33.219 10.539 1 88.81 72 GLY B CA 1
ATOM 2303 C C . GLY B 1 72 ? -11.945 32.125 9.57 1 88.81 72 GLY B C 1
ATOM 2304 O O . GLY B 1 72 ? -11.766 32.406 8.375 1 88.81 72 GLY B O 1
ATOM 2305 N N . GLY B 1 73 ? -11.648 30.969 10.086 1 93.19 73 GLY B N 1
ATOM 2306 C CA . GLY B 1 73 ? -11.289 29.844 9.234 1 93.19 73 GLY B CA 1
ATOM 2307 C C . GLY B 1 73 ? -9.836 29.859 8.805 1 93.19 73 GLY B C 1
ATOM 2308 O O . GLY B 1 73 ? -9.461 29.219 7.828 1 93.19 73 GLY B O 1
ATOM 2309 N N . ASP B 1 74 ? -9.047 30.688 9.477 1 95 74 ASP B N 1
ATOM 2310 C CA . ASP B 1 74 ? -7.645 30.844 9.117 1 95 74 ASP B CA 1
ATOM 2311 C C . ASP B 1 74 ? -6.754 29.938 9.977 1 95 74 ASP B C 1
ATOM 2313 O O . ASP B 1 74 ? -6.422 30.281 11.109 1 95 74 ASP B O 1
ATOM 2317 N N . VAL B 1 75 ? -6.273 28.891 9.398 1 97.69 75 VAL B N 1
ATOM 2318 C CA . VAL B 1 75 ? -5.508 27.906 10.164 1 97.69 75 VAL B CA 1
ATOM 2319 C C . VAL B 1 75 ? -4.109 28.453 10.445 1 97.69 75 VAL B C 1
ATOM 2321 O O . VAL B 1 75 ? -3.389 27.922 11.289 1 97.69 75 VAL B O 1
ATOM 2324 N N . ARG B 1 76 ? -3.697 29.484 9.805 1 97.19 76 ARG B N 1
ATOM 2325 C CA . ARG B 1 76 ? -2.375 30.078 10 1 97.19 76 ARG B CA 1
ATOM 2326 C C . ARG B 1 76 ? -2.25 30.688 11.383 1 97.19 76 ARG B C 1
ATOM 2328 O O . ARG B 1 76 ? -1.143 30.969 11.852 1 97.19 76 ARG B O 1
ATOM 2335 N N . ARG B 1 77 ? -3.35 30.922 12.016 1 95.19 77 ARG B N 1
ATOM 2336 C CA . ARG B 1 77 ? -3.355 31.578 13.32 1 95.19 77 ARG B CA 1
ATOM 2337 C C . ARG B 1 77 ? -3.223 30.562 14.453 1 95.19 77 ARG B C 1
ATOM 2339 O O . ARG B 1 77 ? -3.064 30.938 15.617 1 95.19 77 ARG B O 1
ATOM 2346 N N . LEU B 1 78 ? -3.221 29.297 14.148 1 97.69 78 LEU B N 1
ATOM 2347 C CA . LEU B 1 78 ? -3.176 28.266 15.172 1 97.69 78 LEU B CA 1
ATOM 2348 C C . LEU B 1 78 ? -1.744 28.016 15.641 1 97.69 78 LEU B C 1
ATOM 2350 O O . LEU B 1 78 ? -0.797 28.172 14.867 1 97.69 78 LEU B O 1
ATOM 2354 N N . ASP B 1 79 ? -1.618 27.703 16.891 1 97.69 79 ASP B N 1
ATOM 2355 C CA . ASP B 1 79 ? -0.369 27.188 17.422 1 97.69 79 ASP B CA 1
ATOM 2356 C C . ASP B 1 79 ? -0.229 25.688 17.125 1 97.69 79 ASP B C 1
ATOM 2358 O O . ASP B 1 79 ? -0.985 24.875 17.641 1 97.69 79 ASP B O 1
ATOM 2362 N N . PRO B 1 80 ? 0.806 25.281 16.344 1 98.31 80 PRO B N 1
ATOM 2363 C CA . PRO B 1 80 ? 0.916 23.875 15.953 1 98.31 80 PRO B CA 1
ATOM 2364 C C . PRO B 1 80 ? 1.088 22.953 17.156 1 98.31 80 PRO B C 1
ATOM 2366 O O . PRO B 1 80 ? 0.62 21.812 17.125 1 98.31 80 PRO B O 1
ATOM 2369 N N . VAL B 1 81 ? 1.764 23.422 18.172 1 98.75 81 VAL B N 1
ATOM 2370 C CA . VAL B 1 81 ? 1.939 22.609 19.375 1 98.75 81 VAL B CA 1
ATOM 2371 C C . VAL B 1 81 ? 0.59 22.406 20.062 1 98.75 81 VAL B C 1
ATOM 2373 O O . VAL B 1 81 ? 0.27 21.281 20.469 1 98.75 81 VAL B O 1
ATOM 2376 N N . ALA B 1 82 ? -0.224 23.453 20.156 1 98.44 82 ALA B N 1
ATOM 2377 C CA . ALA B 1 82 ? -1.556 23.328 20.734 1 98.44 82 ALA B CA 1
ATOM 2378 C C . ALA B 1 82 ? -2.412 22.344 19.938 1 98.44 82 ALA B C 1
ATOM 2380 O O . ALA B 1 82 ? -3.16 21.547 20.516 1 98.44 82 ALA B O 1
ATOM 2381 N N . VAL B 1 83 ? -2.289 22.422 18.609 1 98.62 83 VAL B N 1
ATOM 2382 C CA . VAL B 1 83 ? -3.043 21.516 17.75 1 98.62 83 VAL B CA 1
ATOM 2383 C C . VAL B 1 83 ? -2.6 20.078 17.984 1 98.62 83 VAL B C 1
ATOM 2385 O O . VAL B 1 83 ? -3.436 19.188 18.141 1 98.62 83 VAL B O 1
ATOM 2388 N N . ALA B 1 84 ? -1.272 19.828 18.031 1 98.81 84 ALA B N 1
ATOM 2389 C CA . ALA B 1 84 ? -0.745 18.484 18.281 1 98.81 84 ALA B CA 1
ATOM 2390 C C . ALA B 1 84 ? -1.196 17.953 19.641 1 98.81 84 ALA B C 1
ATOM 2392 O O . ALA B 1 84 ? -1.598 16.797 19.75 1 98.81 84 ALA B O 1
ATOM 2393 N N . GLN B 1 85 ? -1.172 18.844 20.641 1 98.81 85 GLN B N 1
ATOM 2394 C CA . GLN B 1 85 ? -1.569 18.453 21.984 1 98.81 85 GLN B CA 1
ATOM 2395 C C . GLN B 1 85 ? -3.057 18.109 22.047 1 98.81 85 GLN B C 1
ATOM 2397 O O . GLN B 1 85 ? -3.447 17.094 22.609 1 98.81 85 GLN B O 1
ATOM 2402 N N . ALA B 1 86 ? -3.887 18.922 21.453 1 98.5 86 ALA B N 1
ATOM 2403 C CA . ALA B 1 86 ? -5.32 18.656 21.406 1 98.5 86 ALA B CA 1
ATOM 2404 C C . ALA B 1 86 ? -5.613 17.391 20.625 1 98.5 86 ALA B C 1
ATOM 2406 O O . ALA B 1 86 ? -6.543 16.641 20.953 1 98.5 86 ALA B O 1
ATOM 2407 N N . GLY B 1 87 ? -4.742 17.156 19.609 1 98.38 87 GLY B N 1
ATOM 2408 C CA . GLY B 1 87 ? -4.902 15.992 18.766 1 98.38 87 GLY B CA 1
ATOM 2409 C C . GLY B 1 87 ? -4.707 14.68 19.5 1 98.38 87 GLY B C 1
ATOM 2410 O O . GLY B 1 87 ? -5.211 13.641 19.062 1 98.38 87 GLY B O 1
ATOM 2411 N N . LEU B 1 88 ? -3.961 14.719 20.609 1 98.12 88 LEU B N 1
ATOM 2412 C CA . LEU B 1 88 ? -3.717 13.516 21.391 1 98.12 88 LEU B CA 1
ATOM 2413 C C . LEU B 1 88 ? -5.02 12.969 21.969 1 98.12 88 LEU B C 1
ATOM 2415 O O . LEU B 1 88 ? -5.113 11.781 22.297 1 98.12 88 LEU B O 1
ATOM 2419 N N . LYS B 1 89 ? -6.082 13.82 21.969 1 96.5 89 LYS B N 1
ATOM 2420 C CA . LYS B 1 89 ? -7.363 13.445 22.547 1 96.5 89 LYS B CA 1
ATOM 2421 C C . LYS B 1 89 ? -8.414 13.211 21.469 1 96.5 89 LYS B C 1
ATOM 2423 O O . LYS B 1 89 ? -9.555 12.852 21.781 1 96.5 89 LYS B O 1
ATOM 2428 N N . ALA B 1 90 ? -8.055 13.422 20.266 1 96.94 90 ALA B N 1
ATOM 2429 C CA . ALA B 1 90 ? -9.016 13.32 19.172 1 96.94 90 ALA B CA 1
ATOM 2430 C C . ALA B 1 90 ? -9.391 11.867 18.906 1 96.94 90 ALA B C 1
ATOM 2432 O O . ALA B 1 90 ? -8.531 10.977 18.953 1 96.94 90 ALA B O 1
ATOM 2433 N N . LYS B 1 91 ? -10.641 11.617 18.562 1 95.25 91 LYS B N 1
ATOM 2434 C CA . LYS B 1 91 ? -11.117 10.312 18.141 1 95.25 91 LYS B CA 1
ATOM 2435 C C . LYS B 1 91 ? -11.398 10.289 16.641 1 95.25 91 LYS B C 1
ATOM 2437 O O . LYS B 1 91 ? -12.125 11.141 16.125 1 95.25 91 LYS B O 1
ATOM 2442 N N . SER B 1 92 ? -10.812 9.336 16.016 1 94.75 92 SER B N 1
ATOM 2443 C CA . SER B 1 92 ? -11.07 9.195 14.594 1 94.75 92 SER B CA 1
ATOM 2444 C C . SER B 1 92 ? -12.484 8.688 14.336 1 94.75 92 SER B C 1
ATOM 2446 O O . SER B 1 92 ? -13.102 8.078 15.211 1 94.75 92 SER B O 1
ATOM 2448 N N . ASP B 1 93 ? -12.977 8.953 13.133 1 94.25 93 ASP B N 1
ATOM 2449 C CA . ASP B 1 93 ? -14.32 8.523 12.766 1 94.25 93 ASP B CA 1
ATOM 2450 C C . ASP B 1 93 ? -14.383 7.008 12.57 1 94.25 93 ASP B C 1
ATOM 2452 O O . ASP B 1 93 ? -15.438 6.395 12.742 1 94.25 93 ASP B O 1
ATOM 2456 N N . ARG B 1 94 ? -13.258 6.461 12.156 1 90.38 94 ARG B N 1
ATOM 2457 C CA . ARG B 1 94 ? -13.055 5.016 12.125 1 90.38 94 ARG B CA 1
ATOM 2458 C C . ARG B 1 94 ? -11.82 4.621 12.938 1 90.38 94 ARG B C 1
ATOM 2460 O O . ARG B 1 94 ? -10.812 5.328 12.922 1 90.38 94 ARG B O 1
ATOM 2467 N N . ASP B 1 95 ? -12.023 3.709 13.797 1 88.19 95 ASP B N 1
ATOM 2468 C CA . ASP B 1 95 ? -10.961 3.357 14.734 1 88.19 95 ASP B CA 1
ATOM 2469 C C . ASP B 1 95 ? -10.055 2.273 14.156 1 88.19 95 ASP B C 1
ATOM 2471 O O . ASP B 1 95 ? -10.055 1.135 14.625 1 88.19 95 ASP B O 1
ATOM 2475 N N . SER B 1 96 ? -9.188 2.684 13.133 1 89 96 SER B N 1
ATOM 2476 C CA . SER B 1 96 ? -8.219 1.747 12.57 1 89 96 SER B CA 1
ATOM 2477 C C . SER B 1 96 ? -7.031 1.543 13.508 1 89 96 SER B C 1
ATOM 2479 O O . SER B 1 96 ? -6.328 0.536 13.414 1 89 96 SER B O 1
ATOM 2481 N N . GLY B 1 97 ? -6.766 2.564 14.344 1 90.69 97 GLY B N 1
ATOM 2482 C CA . GLY B 1 97 ? -5.621 2.545 15.234 1 90.69 97 GLY B CA 1
ATOM 2483 C C . GLY B 1 97 ? -4.34 3.008 14.57 1 90.69 97 GLY B C 1
ATOM 2484 O O . GLY B 1 97 ? -3.299 3.111 15.227 1 90.69 97 GLY B O 1
ATOM 2485 N N . LEU B 1 98 ? -4.406 3.414 13.359 1 88.81 98 LEU B N 1
ATOM 2486 C CA . LEU B 1 98 ? -3.189 3.672 12.602 1 88.81 98 LEU B CA 1
ATOM 2487 C C . LEU B 1 98 ? -2.719 5.109 12.797 1 88.81 98 LEU B C 1
ATOM 2489 O O . LEU B 1 98 ? -1.604 5.461 12.406 1 88.81 98 LEU B O 1
ATOM 2493 N N . ASP B 1 99 ? -3.465 5.895 13.492 1 92.44 99 ASP B N 1
ATOM 2494 C CA . ASP B 1 99 ? -3.061 7.262 13.797 1 92.44 99 ASP B CA 1
ATOM 2495 C C . ASP B 1 99 ? -2.387 7.344 15.164 1 92.44 99 ASP B C 1
ATOM 2497 O O . ASP B 1 99 ? -1.993 8.43 15.602 1 92.44 99 ASP B O 1
ATOM 2501 N N . GLU B 1 100 ? -2.252 6.305 15.82 1 94.69 100 GLU B N 1
ATOM 2502 C CA . GLU B 1 100 ? -1.652 6.297 17.156 1 94.69 100 GLU B CA 1
ATOM 2503 C C . GLU B 1 100 ? -0.16 6.609 17.094 1 94.69 100 GLU B C 1
ATOM 2505 O O . GLU B 1 100 ? 0.537 6.145 16.188 1 94.69 100 GLU B O 1
ATOM 2510 N N . LEU B 1 101 ? 0.26 7.402 18.078 1 97.62 101 LEU B N 1
ATOM 2511 C CA . LEU B 1 101 ? 1.672 7.742 18.234 1 97.62 101 LEU B CA 1
ATOM 2512 C C . LEU B 1 101 ? 2.32 6.914 19.328 1 97.62 101 LEU B C 1
ATOM 2514 O O . LEU B 1 101 ? 1.648 6.508 20.281 1 97.62 101 LEU B O 1
ATOM 2518 N N . PRO B 1 102 ? 3.652 6.664 19.188 1 97.5 102 PRO B N 1
ATOM 2519 C CA . PRO B 1 102 ? 4.34 5.98 20.281 1 97.5 102 PRO B CA 1
ATOM 2520 C C . PRO B 1 102 ? 4.234 6.734 21.609 1 97.5 102 PRO B C 1
ATOM 2522 O O . PRO B 1 102 ? 4.25 7.965 21.625 1 97.5 102 PRO B O 1
ATOM 2525 N N . ASP B 1 103 ? 4.273 5.949 22.688 1 98.06 103 ASP B N 1
ATOM 2526 C CA . ASP B 1 103 ? 4.121 6.527 24.016 1 98.06 103 ASP B CA 1
ATOM 2527 C C . ASP B 1 103 ? 5.172 7.605 24.281 1 98.06 103 ASP B C 1
ATOM 2529 O O . ASP B 1 103 ? 4.867 8.648 24.859 1 98.06 103 ASP B O 1
ATOM 2533 N N . GLY B 1 104 ? 6.359 7.301 23.859 1 98.25 104 GLY B N 1
ATOM 2534 C CA . GLY B 1 104 ? 7.422 8.281 24.031 1 98.25 104 GLY B CA 1
ATOM 2535 C C . GLY B 1 104 ? 7.148 9.586 23.312 1 98.25 104 GLY B C 1
ATOM 2536 O O . GLY B 1 104 ? 7.41 10.664 23.859 1 98.25 104 GLY B O 1
ATOM 2537 N N . THR B 1 105 ? 6.633 9.523 22.141 1 98.62 105 THR B N 1
ATOM 2538 C CA . THR B 1 105 ? 6.289 10.711 21.375 1 98.62 105 THR B CA 1
ATOM 2539 C C . THR B 1 105 ? 5.16 11.484 22.031 1 98.62 105 THR B C 1
ATOM 2541 O O . THR B 1 105 ? 5.199 12.719 22.109 1 98.62 105 THR B O 1
ATOM 2544 N N . VAL B 1 106 ? 4.188 10.773 22.531 1 98.75 106 VAL B N 1
ATOM 2545 C CA . VAL B 1 106 ? 3.07 11.383 23.25 1 98.75 106 VAL B CA 1
ATOM 2546 C C . VAL B 1 106 ? 3.594 12.18 24.438 1 98.75 106 VAL B C 1
ATOM 2548 O O . VAL B 1 106 ? 3.197 13.328 24.656 1 98.75 106 VAL B O 1
ATOM 2551 N N . ARG B 1 107 ? 4.457 11.617 25.188 1 98.62 107 ARG B N 1
ATOM 2552 C CA . ARG B 1 107 ? 5.039 12.297 26.344 1 98.62 107 ARG B CA 1
ATOM 2553 C C . ARG B 1 107 ? 5.781 13.555 25.906 1 98.62 107 ARG B C 1
ATOM 2555 O O . ARG B 1 107 ? 5.68 14.602 26.562 1 98.62 107 ARG B O 1
ATOM 2562 N N . GLN B 1 108 ? 6.488 13.43 24.797 1 98.81 108 GLN B N 1
ATOM 2563 C CA . GLN B 1 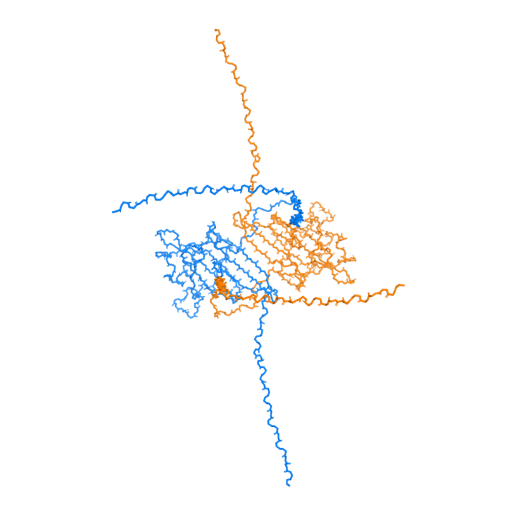108 ? 7.25 14.578 24.312 1 98.81 108 GLN B CA 1
ATOM 2564 C C . GLN B 1 108 ? 6.32 15.703 23.859 1 98.81 108 GLN B C 1
ATOM 2566 O O . GLN B 1 108 ? 6.59 16.875 24.125 1 98.81 108 GLN B O 1
ATOM 2571 N N . ILE B 1 109 ? 5.25 15.344 23.203 1 98.88 109 ILE B N 1
ATOM 2572 C CA . ILE B 1 109 ? 4.293 16.344 22.766 1 98.88 109 ILE B CA 1
ATOM 2573 C C . ILE B 1 109 ? 3.705 17.078 23.969 1 98.88 109 ILE B C 1
ATOM 2575 O O . ILE B 1 109 ? 3.607 18.297 23.969 1 98.88 109 ILE B O 1
ATOM 2579 N N . ARG B 1 110 ? 3.379 16.359 24.984 1 98.75 110 ARG B N 1
ATOM 2580 C CA . ARG B 1 110 ? 2.801 16.953 26.188 1 98.75 110 ARG B CA 1
ATOM 2581 C C . ARG B 1 110 ? 3.779 17.922 26.859 1 98.75 110 ARG B C 1
ATOM 2583 O O . ARG B 1 110 ? 3.367 18.906 27.469 1 98.75 110 ARG B O 1
ATOM 2590 N N . ALA B 1 111 ? 5 17.719 26.625 1 98.69 111 ALA B N 1
ATOM 2591 C CA . ALA B 1 111 ? 6.035 18.469 27.328 1 98.69 111 ALA B CA 1
ATOM 2592 C C . ALA B 1 111 ? 6.562 19.609 26.469 1 98.69 111 ALA B C 1
ATOM 2594 O O . ALA B 1 111 ? 7.488 20.328 26.875 1 98.69 111 ALA B O 1
ATOM 2595 N N . CYS B 1 112 ? 5.996 19.828 25.328 1 98.69 112 CYS B N 1
ATOM 2596 C CA . CYS B 1 112 ? 6.562 20.766 24.359 1 98.69 112 CYS B CA 1
ATOM 2597 C C . CYS B 1 112 ? 6.742 22.141 24.969 1 98.69 112 CYS B C 1
ATOM 2599 O O . CYS B 1 112 ? 7.703 22.844 24.656 1 98.69 112 CYS B O 1
ATOM 2601 N N . ARG B 1 113 ? 5.906 22.641 25.812 1 97.06 113 ARG B N 1
ATOM 2602 C CA . ARG B 1 113 ? 5.98 23.969 26.406 1 97.06 113 ARG B CA 1
ATOM 2603 C C . ARG B 1 113 ? 7.066 24.047 27.469 1 97.06 113 ARG B C 1
ATOM 2605 O O . ARG B 1 113 ? 7.734 25.062 27.625 1 97.06 113 ARG B O 1
ATOM 2612 N N . THR B 1 114 ? 7.324 22.969 28.109 1 97.88 114 THR B N 1
ATOM 2613 C CA . THR B 1 114 ? 8.273 22.969 29.219 1 97.88 114 THR B CA 1
ATOM 2614 C C . THR B 1 114 ? 9.633 22.438 28.766 1 97.88 114 THR B C 1
ATOM 2616 O O . THR B 1 114 ? 10.648 22.672 29.422 1 97.88 114 THR B O 1
ATOM 2619 N N . ALA B 1 115 ? 9.648 21.672 27.672 1 97.88 115 ALA B N 1
ATOM 2620 C CA . ALA B 1 115 ? 10.883 21.156 27.094 1 97.88 115 ALA B CA 1
ATOM 2621 C C . ALA B 1 115 ? 10.93 21.391 25.578 1 97.88 115 ALA B C 1
ATOM 2623 O O . ALA B 1 115 ? 10.945 20.438 24.797 1 97.88 115 ALA B O 1
ATOM 2624 N N . PRO B 1 116 ? 11.07 22.609 25.188 1 96.94 116 PRO B N 1
ATOM 2625 C CA . PRO B 1 116 ? 10.93 22.953 23.766 1 96.94 116 PRO B CA 1
ATOM 2626 C C . PRO B 1 116 ? 12.016 22.328 22.906 1 96.94 116 PRO B C 1
ATOM 2628 O O . PRO B 1 116 ? 11.773 22.031 21.719 1 96.94 116 PRO B O 1
ATOM 2631 N N . ASP B 1 117 ? 13.156 22.016 23.438 1 96.94 117 ASP B N 1
ATOM 2632 C CA . ASP B 1 117 ? 14.242 21.438 22.641 1 96.94 117 ASP B CA 1
ATOM 2633 C C . ASP B 1 117 ? 13.93 19.984 22.266 1 96.94 117 ASP B C 1
ATOM 2635 O O . ASP B 1 117 ? 14.469 19.469 21.281 1 96.94 117 ASP B O 1
ATOM 2639 N N . ASP B 1 118 ? 13.078 19.344 23 1 97.44 118 ASP B N 1
ATOM 2640 C CA . ASP B 1 118 ? 12.734 17.938 22.781 1 97.44 118 ASP B CA 1
ATOM 2641 C C . ASP B 1 118 ? 11.375 17.812 22.078 1 97.44 118 ASP B C 1
ATOM 2643 O O . ASP B 1 118 ? 10.875 16.703 21.891 1 97.44 118 ASP B O 1
ATOM 2647 N N . CYS B 1 119 ? 10.82 18.953 21.766 1 98.75 119 CYS B N 1
ATOM 2648 C CA . CYS B 1 119 ? 9.5 18.922 21.141 1 98.75 119 CYS B CA 1
ATOM 2649 C C . CYS B 1 119 ? 9.562 18.297 19.75 1 98.75 119 CYS B C 1
ATOM 2651 O O . CYS B 1 119 ? 10.281 18.781 18.875 1 98.75 119 CYS B O 1
ATOM 2653 N N . PRO B 1 120 ? 8.789 17.234 19.5 1 98.75 120 PRO B N 1
ATOM 2654 C CA . PRO B 1 120 ? 8.891 16.531 18.219 1 98.75 120 PRO B CA 1
ATOM 2655 C C . PRO B 1 120 ? 8.055 17.188 17.125 1 98.75 120 PRO B C 1
ATOM 2657 O O . PRO B 1 120 ? 8.109 16.766 15.969 1 98.75 120 PRO B O 1
ATOM 2660 N N . VAL B 1 121 ? 7.27 18.234 17.516 1 98.88 121 VAL B N 1
ATOM 2661 C CA . VAL B 1 121 ? 6.41 18.922 16.547 1 98.88 121 VAL B CA 1
ATOM 2662 C C . VAL B 1 121 ? 7.242 19.875 15.703 1 98.88 121 VAL B C 1
ATOM 2664 O O . VAL B 1 121 ? 7.914 20.766 16.234 1 98.88 121 VAL B O 1
ATOM 2667 N N . LEU B 1 122 ? 7.195 19.688 14.383 1 98.69 122 LEU B N 1
ATOM 2668 C CA . LEU B 1 122 ? 7.996 20.5 13.469 1 98.69 122 LEU B CA 1
ATOM 2669 C C . LEU B 1 122 ? 7.254 21.766 13.078 1 98.69 122 LEU B C 1
ATOM 2671 O O . LEU B 1 122 ? 6.066 21.922 13.383 1 98.69 122 LEU B O 1
ATOM 2675 N N . ASN B 1 123 ? 8.047 22.734 12.492 1 97.81 123 ASN B N 1
ATOM 2676 C CA . ASN B 1 123 ? 7.398 23.922 11.93 1 97.81 123 ASN B CA 1
ATOM 2677 C C . ASN B 1 123 ? 6.367 23.547 10.875 1 97.81 123 ASN B C 1
ATOM 2679 O O . ASN B 1 123 ? 6.637 22.703 10.008 1 97.81 123 ASN B O 1
ATOM 2683 N N . PRO B 1 124 ? 5.199 24.156 10.93 1 98.75 124 PRO B N 1
ATOM 2684 C CA . PRO B 1 124 ? 4.105 23.781 10.031 1 98.75 124 PRO B CA 1
ATOM 2685 C C . PRO B 1 124 ? 4.258 24.391 8.633 1 98.75 124 PRO B C 1
ATOM 2687 O O . PRO B 1 124 ? 5.078 25.281 8.43 1 98.75 124 PRO B O 1
ATOM 2690 N N . TYR B 1 125 ? 3.512 23.812 7.699 1 98.75 125 TYR B N 1
ATOM 2691 C CA . TYR B 1 125 ? 3.287 24.391 6.379 1 98.75 125 TYR B CA 1
ATOM 2692 C C . TYR B 1 125 ? 1.804 24.641 6.137 1 98.75 125 TYR B C 1
ATOM 2694 O O . TYR B 1 125 ? 0.952 24.047 6.812 1 98.75 125 TYR B O 1
ATOM 2702 N N . TYR B 1 126 ? 1.518 25.625 5.215 1 98.56 126 TYR B N 1
ATOM 2703 C CA . TYR B 1 126 ? 0.149 26 4.875 1 98.56 126 TYR B CA 1
ATOM 2704 C C . TYR B 1 126 ? -0.056 26 3.365 1 98.56 126 TYR B C 1
ATOM 2706 O O . TYR B 1 126 ? 0.648 26.719 2.639 1 98.56 126 TYR B O 1
ATOM 2714 N N . PHE B 1 127 ? -0.981 25.109 2.914 1 98 127 PHE B N 1
ATOM 2715 C CA . PHE B 1 127 ? -1.283 25 1.491 1 98 127 PHE B CA 1
ATOM 2716 C C . PHE B 1 127 ? -2.781 24.828 1.268 1 98 127 PHE B C 1
ATOM 2718 O O . PHE B 1 127 ? -3.486 24.312 2.129 1 98 127 PHE B O 1
ATOM 2725 N N . ASP B 1 128 ? -3.26 25.266 0.175 1 98.06 128 ASP B N 1
ATOM 2726 C CA . ASP B 1 128 ? -4.621 24.953 -0.232 1 98.06 128 ASP B CA 1
ATOM 2727 C C . ASP B 1 128 ? -4.691 23.547 -0.855 1 98.06 128 ASP B C 1
ATOM 2729 O O . ASP B 1 128 ? -4.711 23.422 -2.08 1 98.06 128 ASP B O 1
ATOM 2733 N N . LEU B 1 129 ? -4.801 22.516 0.001 1 98.62 129 LEU B N 1
ATOM 2734 C CA . LEU B 1 129 ? -4.832 21.125 -0.453 1 98.62 129 LEU B CA 1
ATOM 2735 C C . LEU B 1 129 ? -6.18 20.781 -1.079 1 98.62 129 LEU B C 1
ATOM 2737 O O . LEU B 1 129 ? -6.262 19.922 -1.962 1 98.62 129 LEU B O 1
ATOM 2741 N N . THR B 1 130 ? -7.234 21.391 -0.648 1 97.94 130 THR B N 1
ATOM 2742 C CA . THR B 1 130 ? -8.586 21.016 -1.042 1 97.94 130 THR B CA 1
ATOM 2743 C C . THR B 1 130 ? -9.016 21.766 -2.301 1 97.94 130 THR B C 1
ATOM 2745 O O . THR B 1 130 ? -9.969 21.359 -2.975 1 97.94 130 THR B O 1
ATOM 2748 N N . GLY B 1 131 ? -8.422 22.906 -2.584 1 97.06 131 GLY B N 1
ATOM 2749 C CA . GLY B 1 131 ? -8.75 23.719 -3.75 1 97.06 131 GLY B CA 1
ATOM 2750 C C . GLY B 1 131 ? -9.859 24.719 -3.492 1 97.06 131 GLY B C 1
ATOM 2751 O O . GLY B 1 131 ? -10.391 25.312 -4.43 1 97.06 131 GLY B O 1
ATOM 2752 N N . ASP B 1 132 ? -10.18 24.984 -2.23 1 95.88 132 ASP B N 1
ATOM 2753 C CA . ASP B 1 132 ? -11.297 25.875 -1.972 1 95.88 132 ASP B CA 1
ATOM 2754 C C . ASP B 1 132 ? -10.812 27.297 -1.714 1 95.88 132 ASP B C 1
ATOM 2756 O O . ASP B 1 132 ? -11.594 28.172 -1.321 1 95.88 132 ASP B O 1
ATOM 2760 N N . GLY B 1 133 ? -9.547 27.547 -1.814 1 95.12 133 GLY B N 1
ATOM 2761 C CA . GLY B 1 133 ? -8.984 28.891 -1.67 1 95.12 133 GLY B CA 1
ATOM 2762 C C . GLY B 1 133 ? -8.484 29.172 -0.267 1 95.12 133 GLY B C 1
ATOM 2763 O O . GLY B 1 133 ? -7.883 30.219 -0.018 1 95.12 133 GLY B O 1
ATOM 2764 N N . ARG B 1 134 ? -8.727 28.297 0.644 1 95.12 134 ARG B N 1
ATOM 2765 C CA . ARG B 1 134 ? -8.242 28.406 2.014 1 95.12 134 ARG B CA 1
ATOM 2766 C C . ARG B 1 134 ? -7.133 27.406 2.295 1 95.12 134 ARG B C 1
ATOM 2768 O O . ARG B 1 134 ? -7.145 26.297 1.76 1 95.12 134 ARG B O 1
ATOM 2775 N N . ASP B 1 135 ? -6.258 27.766 3.227 1 97.31 135 ASP B N 1
ATOM 2776 C CA . ASP B 1 135 ? -5.125 26.906 3.533 1 97.31 135 ASP B CA 1
ATOM 2777 C C . ASP B 1 135 ? -5.531 25.781 4.496 1 97.31 135 ASP B C 1
ATOM 2779 O O . ASP B 1 135 ? -6.379 26 5.371 1 97.31 135 ASP B O 1
ATOM 2783 N N . GLU B 1 136 ? -4.91 24.703 4.297 1 98.62 136 GLU B N 1
ATOM 2784 C CA . GLU B 1 136 ? -4.844 23.641 5.301 1 98.62 136 GLU B CA 1
ATOM 2785 C C . GLU B 1 136 ? -3.533 23.703 6.078 1 98.62 136 GLU B C 1
ATOM 2787 O O . GLU B 1 136 ? -2.553 24.297 5.609 1 98.62 136 GLU B O 1
ATOM 2792 N N . LEU B 1 137 ? -3.588 23.203 7.273 1 98.81 137 LEU B N 1
ATOM 2793 C CA . LEU B 1 137 ? -2.402 23.078 8.117 1 98.81 137 LEU B CA 1
ATOM 2794 C C . LEU B 1 137 ? -1.752 21.719 7.945 1 98.81 137 LEU B C 1
ATOM 2796 O O . LEU B 1 137 ? -2.408 20.688 8.125 1 98.81 137 LEU B O 1
ATOM 2800 N N . VAL B 1 138 ? -0.469 21.688 7.535 1 98.94 138 VAL B N 1
ATOM 2801 C CA . VAL B 1 138 ? 0.298 20.453 7.445 1 98.94 138 VAL B CA 1
ATOM 2802 C C . VAL B 1 138 ? 1.333 20.406 8.57 1 98.94 138 VAL B C 1
ATOM 2804 O O . VAL B 1 138 ? 2.182 21.281 8.68 1 98.94 138 VAL B O 1
ATOM 2807 N N . LEU B 1 139 ? 1.209 19.344 9.352 1 98.88 139 LEU B N 1
ATOM 2808 C CA . LEU B 1 139 ? 2.078 19.203 10.516 1 98.88 139 LEU B CA 1
ATOM 2809 C C . LEU B 1 139 ? 2.92 17.938 10.406 1 98.88 139 LEU B C 1
ATOM 2811 O O . LEU B 1 139 ? 2.426 16.891 9.969 1 98.88 139 LEU B O 1
ATOM 2815 N N . GLY B 1 140 ? 4.223 18.047 10.68 1 98.75 140 GLY B N 1
ATOM 2816 C CA . GLY B 1 140 ? 5.105 16.906 10.883 1 98.75 140 GLY B CA 1
ATOM 2817 C C . GLY B 1 140 ? 5.461 16.672 12.336 1 98.75 140 GLY B C 1
ATOM 2818 O O . GLY B 1 140 ? 5.684 17.625 13.086 1 98.75 140 GLY B O 1
ATOM 2819 N N . ILE B 1 141 ? 5.469 15.477 12.734 1 98.88 141 ILE B N 1
ATOM 2820 C CA . ILE B 1 141 ? 5.867 15.07 14.078 1 98.88 141 ILE B CA 1
ATOM 2821 C C . ILE B 1 141 ? 6.934 13.984 13.992 1 98.88 141 ILE B C 1
ATOM 2823 O O . ILE B 1 141 ? 6.691 12.914 13.43 1 98.88 141 ILE B O 1
ATOM 2827 N N . ARG B 1 142 ? 8.078 14.211 14.562 1 98.25 142 ARG B N 1
ATOM 2828 C CA . ARG B 1 142 ? 9.125 13.203 14.586 1 98.25 142 ARG B CA 1
ATOM 2829 C C . ARG B 1 142 ? 8.75 12.039 15.5 1 98.25 142 ARG B C 1
ATOM 2831 O O . ARG B 1 142 ? 8.281 12.258 16.625 1 98.25 142 ARG B O 1
ATOM 2838 N N . ILE B 1 143 ? 8.898 10.844 14.992 1 96.62 143 ILE B N 1
ATOM 2839 C CA . ILE B 1 143 ? 8.719 9.648 15.812 1 96.62 143 ILE B CA 1
ATOM 2840 C C . ILE B 1 143 ? 9.977 8.781 15.734 1 96.62 143 ILE B C 1
ATOM 2842 O O . ILE B 1 143 ? 10.828 8.984 14.867 1 96.62 143 ILE B O 1
ATOM 2846 N N . PRO B 1 144 ? 10.195 7.879 16.703 1 93.56 144 PRO B N 1
ATOM 2847 C CA . PRO B 1 144 ? 11.438 7.102 16.734 1 93.56 144 PRO B CA 1
ATOM 2848 C C . PRO B 1 144 ? 11.711 6.355 15.438 1 93.56 144 PRO B C 1
ATOM 2850 O O . PRO B 1 144 ? 10.781 6.066 14.68 1 93.56 144 PRO B O 1
ATOM 2853 N N . GLY B 1 145 ? 13 6.102 15.164 1 91.25 145 GLY B N 1
ATOM 2854 C CA . GLY B 1 145 ? 13.406 5.305 14.016 1 91.25 145 GLY B CA 1
ATOM 2855 C C . GLY B 1 145 ? 13.406 6.09 12.719 1 91.25 145 GLY B C 1
ATOM 2856 O O . GLY B 1 145 ? 13.047 5.562 11.672 1 91.25 145 GLY B O 1
ATOM 2857 N N . ARG B 1 146 ? 13.68 7.352 12.852 1 92.56 146 ARG B N 1
ATOM 2858 C CA . ARG B 1 146 ? 13.742 8.25 11.703 1 92.56 146 ARG B CA 1
ATOM 2859 C C . ARG B 1 146 ? 12.414 8.273 10.953 1 92.56 146 ARG B C 1
ATOM 2861 O O . ARG B 1 146 ? 12.391 8.305 9.719 1 92.56 146 ARG B O 1
ATOM 2868 N N . GLN B 1 147 ? 11.406 8.188 11.672 1 97.06 147 GLN B N 1
ATOM 2869 C CA . GLN B 1 147 ? 10.078 8.25 11.07 1 97.06 147 GLN B CA 1
ATOM 2870 C C . GLN B 1 147 ? 9.422 9.602 11.32 1 97.06 147 GLN B C 1
ATOM 2872 O O . GLN B 1 147 ? 9.852 10.359 12.195 1 97.06 147 GLN B O 1
ATOM 2877 N N . LEU B 1 148 ? 8.5 9.938 10.477 1 98.44 148 LEU B N 1
ATOM 2878 C CA . LEU B 1 148 ? 7.742 11.188 10.539 1 98.44 148 LEU B CA 1
ATOM 2879 C C . LEU B 1 148 ? 6.242 10.914 10.438 1 98.44 148 LEU B C 1
ATOM 2881 O O . LEU B 1 148 ? 5.797 10.195 9.539 1 98.44 148 LEU B O 1
ATOM 2885 N N . ALA B 1 149 ? 5.504 11.328 11.445 1 98.5 149 ALA B N 1
ATOM 2886 C CA . ALA B 1 149 ? 4.059 11.414 11.273 1 98.5 149 ALA B CA 1
ATOM 2887 C C . ALA B 1 149 ? 3.666 12.688 10.531 1 98.5 149 ALA B C 1
ATOM 2889 O O . ALA B 1 149 ? 4.117 13.781 10.875 1 98.5 149 ALA B O 1
ATOM 2890 N N . VAL B 1 150 ? 2.887 12.578 9.453 1 98.75 150 VAL B N 1
ATOM 2891 C CA . VAL B 1 150 ? 2.404 13.711 8.672 1 98.75 150 VAL B CA 1
ATOM 2892 C C . VAL B 1 150 ? 0.89 13.836 8.82 1 98.75 150 VAL B C 1
ATOM 2894 O O . VAL B 1 150 ? 0.159 12.859 8.617 1 98.75 150 VAL B O 1
ATOM 2897 N N . ARG B 1 151 ? 0.437 15.016 9.234 1 98.69 151 ARG B N 1
ATOM 2898 C CA . ARG B 1 151 ? -0.978 15.305 9.445 1 98.69 151 ARG B CA 1
ATOM 2899 C C . ARG B 1 151 ? -1.402 16.547 8.664 1 98.69 151 ARG B C 1
ATOM 2901 O O . ARG B 1 151 ? -0.621 17.484 8.516 1 98.69 151 ARG B O 1
ATOM 2908 N N . ALA B 1 152 ? -2.615 16.484 8.203 1 98.88 152 ALA B N 1
ATOM 2909 C CA . ALA B 1 152 ? -3.219 17.688 7.621 1 98.88 152 ALA B CA 1
ATOM 2910 C C . ALA B 1 152 ? -4.539 18.031 8.312 1 98.88 152 ALA B C 1
ATOM 2912 O O . ALA B 1 152 ? -5.32 17.141 8.641 1 98.88 152 ALA B O 1
ATOM 2913 N N . TYR B 1 153 ? -4.75 19.328 8.477 1 98.75 153 TYR B N 1
ATOM 2914 C CA . TYR B 1 153 ? -5.926 19.828 9.188 1 98.75 153 TYR B CA 1
ATOM 2915 C C . TYR B 1 153 ? -6.656 20.875 8.359 1 98.75 153 TYR B C 1
ATOM 2917 O O . TYR B 1 153 ? -6.027 21.719 7.719 1 98.75 153 TYR B O 1
ATOM 2925 N N . ARG B 1 154 ? -7.898 20.781 8.438 1 98.19 154 ARG B N 1
ATOM 2926 C CA . ARG B 1 154 ? -8.773 21.719 7.73 1 98.19 154 ARG B CA 1
ATOM 2927 C C . ARG B 1 154 ? -9.734 22.406 8.695 1 98.19 154 ARG B C 1
ATOM 2929 O O . ARG B 1 154 ? -10.289 21.766 9.594 1 98.19 154 ARG B O 1
ATOM 2936 N N . ALA B 1 155 ? -9.875 23.703 8.508 1 97.75 155 ALA B N 1
ATOM 2937 C CA . ALA B 1 155 ? -10.898 24.406 9.266 1 97.75 155 ALA B CA 1
ATOM 2938 C C . ALA B 1 155 ? -12.297 23.969 8.844 1 97.75 155 ALA B C 1
ATOM 2940 O O . ALA B 1 155 ? -12.57 23.781 7.656 1 97.75 155 ALA B O 1
ATOM 2941 N N . ASP B 1 156 ? -13.117 23.719 9.867 1 94.69 156 ASP B N 1
ATOM 2942 C CA . ASP B 1 156 ? -14.5 23.359 9.57 1 94.69 156 ASP B CA 1
ATOM 2943 C C . ASP B 1 156 ? -15.234 24.5 8.875 1 94.69 156 ASP B C 1
ATOM 2945 O O . ASP B 1 156 ? -14.93 25.672 9.109 1 94.69 156 ASP B O 1
ATOM 2949 N N . GLU B 1 157 ? -16.125 23.891 7.938 1 83.12 157 GLU B N 1
ATOM 2950 C CA . GLU B 1 157 ? -16.984 24.891 7.297 1 83.12 157 GLU B CA 1
ATOM 2951 C C . GLU B 1 157 ? -18.078 25.359 8.242 1 83.12 157 GLU B C 1
ATOM 2953 O O . GLU B 1 157 ? -18.594 24.578 9.047 1 83.12 157 GLU B O 1
ATOM 2958 N N . GLY B 1 158 ? -18.234 26.531 8.477 1 70.75 158 GLY B N 1
ATOM 2959 C CA . GLY B 1 158 ? -19.359 27.047 9.25 1 70.75 158 GLY B CA 1
ATOM 2960 C C . GLY B 1 158 ? -18.938 27.781 10.508 1 70.75 158 GLY B C 1
ATOM 2961 O O . GLY B 1 158 ? -17.766 27.75 10.891 1 70.75 158 GLY B O 1
ATOM 2962 N N . GLY B 1 159 ? -19.797 28.578 11.031 1 60.22 159 GLY B N 1
ATOM 2963 C CA . GLY B 1 159 ? -19.719 29.609 12.055 1 60.22 159 GLY B CA 1
ATOM 2964 C C . GLY B 1 159 ? -19.047 29.125 13.336 1 60.22 159 GLY B C 1
ATOM 2965 O O . GLY B 1 159 ? -18.641 29.922 14.172 1 60.22 159 GLY B O 1
ATOM 2966 N N . ARG B 1 160 ? -19.078 27.703 13.57 1 62.84 160 ARG B N 1
ATOM 2967 C CA . ARG B 1 160 ? -18.594 27.312 14.891 1 62.84 160 ARG B CA 1
ATOM 2968 C C . ARG B 1 160 ? -17.062 27.234 14.914 1 62.84 160 ARG B C 1
ATOM 2970 O O . ARG B 1 160 ? -16.469 27.188 15.984 1 62.84 160 ARG B O 1
ATOM 2977 N N . GLY B 1 161 ? -16.312 27.188 13.812 1 85.44 161 GLY B N 1
ATOM 2978 C CA . GLY B 1 161 ? -14.883 27.438 13.695 1 85.44 161 GLY B CA 1
ATOM 2979 C C . GLY B 1 161 ? -14.031 26.281 14.18 1 85.44 161 GLY B C 1
ATOM 2980 O O . GLY B 1 161 ? -13.031 26.484 14.875 1 85.44 161 GLY B O 1
ATOM 2981 N N . GLY B 1 162 ? -14.398 24.938 13.969 1 95.94 162 GLY B N 1
ATOM 2982 C CA . GLY B 1 162 ? -13.594 23.844 14.469 1 95.94 162 GLY B CA 1
ATOM 2983 C C . GLY B 1 162 ? -12.508 23.406 13.5 1 95.94 162 GLY B C 1
ATOM 2984 O O . GLY B 1 162 ? -12.258 24.078 12.5 1 95.94 162 GLY B O 1
ATOM 2985 N N . LEU B 1 163 ? -11.766 22.453 13.984 1 98.19 163 LEU B N 1
ATOM 2986 C CA . LEU B 1 163 ? -10.633 21.922 13.234 1 98.19 163 LEU B CA 1
ATOM 2987 C C . LEU B 1 163 ? -10.766 20.406 13.047 1 98.19 163 LEU B C 1
ATOM 2989 O O . LEU B 1 163 ? -11.102 19.688 13.992 1 98.19 163 LEU B O 1
ATOM 2993 N N . THR B 1 164 ? -10.578 19.953 11.789 1 98.12 164 THR B N 1
ATOM 2994 C CA . THR B 1 164 ? -10.648 18.531 11.492 1 98.12 164 THR B CA 1
ATOM 2995 C C . THR B 1 164 ? -9.344 18.031 10.875 1 98.12 164 THR B C 1
ATOM 2997 O O . THR B 1 164 ? -8.797 18.672 9.969 1 98.12 164 THR B O 1
ATOM 3000 N N . ARG B 1 165 ? -8.781 16.984 11.469 1 98.62 165 ARG B N 1
ATOM 3001 C CA . ARG B 1 165 ? -7.668 16.297 10.812 1 98.62 165 ARG B CA 1
ATOM 3002 C C . ARG B 1 165 ? -8.156 15.492 9.609 1 98.62 165 ARG B C 1
ATOM 3004 O O . ARG B 1 165 ? -8.984 14.594 9.75 1 98.62 165 ARG B O 1
ATOM 3011 N N . ILE B 1 166 ? -7.637 15.797 8.422 1 98.56 166 ILE B N 1
ATOM 3012 C CA . ILE B 1 166 ? -8.156 15.203 7.195 1 98.56 166 ILE B CA 1
ATOM 3013 C C . ILE B 1 166 ? -7.129 14.242 6.605 1 98.56 166 ILE B C 1
ATOM 3015 O O . ILE B 1 166 ? -7.371 13.633 5.562 1 98.56 166 ILE B O 1
ATOM 3019 N N . MET B 1 167 ? -5.961 14.055 7.242 1 98.44 167 MET B N 1
ATOM 3020 C CA . MET B 1 167 ? -4.91 13.117 6.848 1 98.44 167 MET B CA 1
ATOM 3021 C C . MET B 1 167 ? -4.066 12.711 8.047 1 98.44 167 MET B C 1
ATOM 3023 O O . MET B 1 167 ? -3.73 13.539 8.891 1 98.44 167 MET B O 1
ATOM 3027 N N . SER B 1 168 ? -3.793 11.523 8.109 1 97.69 168 SER B N 1
ATOM 3028 C CA . SER B 1 168 ? -2.854 10.984 9.086 1 97.69 168 SER B CA 1
ATOM 3029 C C . SER B 1 168 ? -2.066 9.812 8.516 1 97.69 168 SER B C 1
ATOM 3031 O O . SER B 1 168 ? -2.65 8.82 8.07 1 97.69 168 SER B O 1
ATOM 3033 N N . THR B 1 169 ? -0.785 9.906 8.43 1 97.12 169 THR B N 1
ATOM 3034 C CA . THR B 1 169 ? 0.093 8.82 8.016 1 97.12 169 THR B CA 1
ATOM 3035 C C . THR B 1 169 ? 1.457 8.93 8.688 1 97.12 169 THR B C 1
ATOM 3037 O O . THR B 1 169 ? 1.792 9.977 9.25 1 97.12 169 THR B O 1
ATOM 3040 N N . SER B 1 170 ? 2.178 7.898 8.82 1 96.5 170 SER B N 1
ATOM 3041 C CA . SER B 1 170 ? 3.545 7.859 9.328 1 96.5 170 SER B CA 1
ATOM 3042 C C . SER B 1 170 ? 4.426 6.953 8.477 1 96.5 170 SER B C 1
ATOM 3044 O O . SER B 1 170 ? 3.984 5.895 8.023 1 96.5 170 SER B O 1
ATOM 3046 N N . ASP B 1 171 ? 5.641 7.379 8.258 1 96.56 171 ASP B N 1
ATOM 3047 C CA . ASP B 1 171 ? 6.586 6.59 7.469 1 96.56 171 ASP B CA 1
ATOM 3048 C C . ASP B 1 171 ? 8.023 7.039 7.727 1 96.56 171 ASP B C 1
ATOM 3050 O O . ASP B 1 171 ? 8.25 8.102 8.297 1 96.56 171 ASP B O 1
ATOM 3054 N N . ALA B 1 172 ? 8.977 6.141 7.398 1 96.94 172 ALA B N 1
ATOM 3055 C CA . ALA B 1 172 ? 10.367 6.582 7.25 1 96.94 172 ALA B CA 1
ATOM 3056 C C . ALA B 1 172 ? 10.555 7.363 5.953 1 96.94 172 ALA B C 1
ATOM 3058 O O . ALA B 1 172 ? 10.828 6.777 4.902 1 96.94 172 ALA B O 1
ATOM 3059 N N . VAL B 1 173 ? 10.492 8.656 6.031 1 97 173 VAL B N 1
ATOM 3060 C CA . VAL B 1 173 ? 10.367 9.445 4.805 1 97 173 VAL B CA 1
ATOM 3061 C C . VAL B 1 173 ? 11.75 9.844 4.301 1 97 173 VAL B C 1
ATOM 3063 O O . VAL B 1 173 ? 12.617 10.219 5.09 1 97 173 VAL B O 1
ATOM 3066 N N . ILE B 1 174 ? 11.992 9.609 3.037 1 96.88 174 ILE B N 1
ATOM 3067 C CA . ILE B 1 174 ? 13.094 10.266 2.33 1 96.88 174 ILE B CA 1
ATOM 3068 C C . ILE B 1 174 ? 12.773 11.75 2.145 1 96.88 174 ILE B C 1
ATOM 3070 O O . ILE B 1 174 ? 13.625 12.609 2.398 1 96.88 174 ILE B O 1
ATOM 3074 N N . SER B 1 175 ? 11.547 12 1.797 1 96.88 175 SER B N 1
ATOM 3075 C CA . SER B 1 175 ? 11.094 13.375 1.625 1 96.88 175 SER B CA 1
ATOM 3076 C C . SER B 1 175 ? 9.57 13.469 1.667 1 96.88 175 SER B C 1
ATOM 3078 O O . SER B 1 175 ? 8.883 12.469 1.465 1 96.88 175 SER B O 1
ATOM 3080 N N . VAL B 1 176 ? 9.086 14.594 2 1 98.5 176 VAL B N 1
ATOM 3081 C CA . VAL B 1 176 ? 7.699 15.031 1.831 1 98.5 176 VAL B CA 1
ATOM 3082 C C . VAL B 1 176 ? 7.648 16.25 0.916 1 98.5 176 VAL B C 1
ATOM 3084 O O . VAL B 1 176 ? 8.375 17.219 1.128 1 98.5 176 VAL B O 1
ATOM 3087 N N . GLU B 1 177 ? 6.812 16.141 -0.107 1 98.06 177 GLU B N 1
ATOM 3088 C CA . GLU B 1 177 ? 6.773 17.234 -1.088 1 98.06 177 GLU B CA 1
ATOM 3089 C C . GLU B 1 177 ? 5.336 17.641 -1.401 1 98.06 177 GLU B C 1
ATOM 3091 O O . GLU B 1 177 ? 4.418 16.828 -1.289 1 98.06 177 GLU B O 1
ATOM 3096 N N . LEU B 1 178 ? 5.195 18.891 -1.743 1 98.44 178 LEU B N 1
ATOM 3097 C CA . LEU B 1 178 ? 3.947 19.375 -2.316 1 98.44 178 LEU B CA 1
ATOM 3098 C C . LEU B 1 178 ? 4.043 19.453 -3.836 1 98.44 178 LEU B C 1
ATOM 3100 O O . LEU B 1 178 ? 4.883 20.172 -4.375 1 98.44 178 LEU B O 1
ATOM 3104 N N . ALA B 1 179 ? 3.297 18.688 -4.496 1 96.69 179 ALA B N 1
ATOM 3105 C CA . ALA B 1 179 ? 3.152 18.719 -5.949 1 96.69 179 ALA B CA 1
ATOM 3106 C C . ALA B 1 179 ? 1.737 19.125 -6.348 1 96.69 179 ALA B C 1
ATOM 3108 O O . ALA B 1 179 ? 0.819 18.312 -6.332 1 96.69 179 ALA B O 1
ATOM 3109 N N . GLY B 1 180 ? 1.638 20.453 -6.855 1 96.25 180 GLY B N 1
ATOM 3110 C CA . GLY B 1 180 ? 0.28 20.953 -6.977 1 96.25 180 GLY B CA 1
ATOM 3111 C C . GLY B 1 180 ? -0.461 21 -5.652 1 96.25 180 GLY B C 1
ATOM 3112 O O . GLY B 1 180 ? -0.045 21.703 -4.727 1 96.25 180 GLY B O 1
ATOM 3113 N N . ARG B 1 181 ? -1.546 20.172 -5.562 1 97.75 181 ARG B N 1
ATOM 3114 C CA . ARG B 1 181 ? -2.309 20.141 -4.316 1 97.75 181 ARG B CA 1
ATOM 3115 C C . ARG B 1 181 ? -2.139 18.797 -3.609 1 97.75 181 ARG B C 1
ATOM 3117 O O . ARG B 1 181 ? -2.822 18.516 -2.623 1 97.75 181 ARG B O 1
ATOM 3124 N N . ASP B 1 182 ? -1.226 18.031 -4.129 1 98.38 182 ASP B N 1
ATOM 3125 C CA . ASP B 1 182 ? -0.995 16.703 -3.553 1 98.38 182 ASP B CA 1
ATOM 3126 C C . ASP B 1 182 ? 0.202 16.719 -2.604 1 98.38 182 ASP B C 1
ATOM 3128 O O . ASP B 1 182 ? 1.194 17.406 -2.859 1 98.38 182 ASP B O 1
ATOM 3132 N N . LEU B 1 183 ? 0.085 16 -1.521 1 98.75 183 LEU B N 1
ATOM 3133 C CA . LEU B 1 183 ? 1.254 15.688 -0.708 1 98.75 183 LEU B CA 1
ATOM 3134 C C . LEU B 1 183 ? 1.876 14.367 -1.145 1 98.75 183 LEU B C 1
ATOM 3136 O O . LEU B 1 183 ? 1.201 13.336 -1.164 1 98.75 183 LEU B O 1
ATOM 3140 N N . VAL B 1 184 ? 3.131 14.438 -1.519 1 98.62 184 VAL B N 1
ATOM 3141 C CA . VAL B 1 184 ? 3.834 13.258 -2.006 1 98.62 184 VAL B CA 1
ATOM 3142 C C . VAL B 1 184 ? 4.891 12.828 -0.991 1 98.62 184 VAL B C 1
ATOM 3144 O O . VAL B 1 184 ? 5.766 13.609 -0.626 1 98.62 184 VAL B O 1
ATOM 3147 N N . LEU B 1 185 ? 4.785 11.617 -0.534 1 98.31 185 LEU B N 1
ATOM 3148 C CA . LEU B 1 185 ? 5.758 11.047 0.391 1 98.31 185 LEU B CA 1
ATOM 3149 C C . LEU B 1 185 ? 6.641 10.023 -0.312 1 98.31 185 LEU B C 1
ATOM 3151 O O . LEU B 1 185 ? 6.141 9.164 -1.04 1 98.31 185 LEU B O 1
ATOM 3155 N N . ARG B 1 186 ? 7.934 10.117 -0.155 1 97.69 186 ARG B N 1
ATOM 3156 C CA . ARG B 1 186 ? 8.891 9.109 -0.598 1 97.69 186 ARG B CA 1
ATOM 3157 C C . ARG B 1 186 ? 9.492 8.367 0.59 1 97.69 186 ARG B C 1
ATOM 3159 O O . ARG B 1 186 ? 9.859 8.984 1.593 1 97.69 186 ARG B O 1
ATOM 3166 N N . ALA B 1 187 ? 9.516 7.133 0.543 1 97.38 187 ALA B N 1
ATOM 3167 C CA . ALA B 1 187 ? 10.07 6.281 1.592 1 97.38 187 ALA B CA 1
ATOM 3168 C C . ALA B 1 187 ? 10.898 5.145 0.996 1 97.38 187 ALA B C 1
ATOM 3170 O O . ALA B 1 187 ? 10.602 4.668 -0.103 1 97.38 187 ALA B O 1
ATOM 3171 N N . PRO B 1 188 ? 11.922 4.645 1.74 1 96.81 188 PRO B N 1
ATOM 3172 C CA . PRO B 1 188 ? 12.68 3.5 1.227 1 96.81 188 PRO B CA 1
ATOM 3173 C C . PRO B 1 188 ? 11.859 2.207 1.225 1 96.81 188 PRO B C 1
ATOM 3175 O O . PRO B 1 188 ? 11.008 2.01 2.096 1 96.81 188 PRO B O 1
ATOM 3178 N N . SER B 1 189 ? 12.117 1.443 0.193 1 95.56 189 SER B N 1
ATOM 3179 C CA . SER B 1 189 ? 11.625 0.071 0.176 1 95.56 189 SER B CA 1
ATOM 3180 C C . SER B 1 189 ? 12.609 -0.881 0.846 1 95.56 189 SER B C 1
ATOM 3182 O O . SER B 1 189 ? 13.773 -0.527 1.066 1 95.56 189 SER B O 1
ATOM 3184 N N . ALA B 1 190 ? 12.07 -2.07 1.184 1 94.31 190 ALA B N 1
ATOM 3185 C CA . ALA B 1 190 ? 12.969 -3.111 1.678 1 94.31 190 ALA B CA 1
ATOM 3186 C C . ALA B 1 190 ? 13.891 -3.609 0.571 1 94.31 190 ALA B C 1
ATOM 3188 O O . ALA B 1 190 ? 14.906 -4.258 0.845 1 94.31 190 ALA B O 1
ATOM 3189 N N . ILE B 1 191 ? 13.484 -3.42 -0.694 1 94.88 191 ILE B N 1
ATOM 3190 C CA . ILE B 1 191 ? 14.375 -3.703 -1.815 1 94.88 191 ILE B CA 1
ATOM 3191 C C . ILE B 1 191 ? 15.414 -2.59 -1.944 1 94.88 191 ILE B C 1
ATOM 3193 O O . ILE B 1 191 ? 15.062 -1.428 -2.156 1 94.88 191 ILE B O 1
ATOM 3197 N N . SER B 1 192 ? 16.703 -3.01 -1.805 1 91.88 192 SER B N 1
ATOM 3198 C CA . SER B 1 192 ? 17.781 -2.029 -1.901 1 91.88 192 SER B CA 1
ATOM 3199 C C . SER B 1 192 ? 17.703 -1.264 -3.219 1 91.88 192 SER B C 1
ATOM 3201 O O . SER B 1 192 ? 17.547 -1.863 -4.285 1 91.88 192 SER B O 1
ATOM 3203 N N . GLY B 1 193 ? 17.781 0.064 -3.059 1 93.88 193 GLY B N 1
ATOM 3204 C CA . GLY B 1 193 ? 17.797 0.908 -4.242 1 93.88 193 GLY B CA 1
ATOM 3205 C C . GLY B 1 193 ? 16.406 1.239 -4.762 1 93.88 193 GLY B C 1
ATOM 3206 O O . GLY B 1 193 ? 16.266 1.9 -5.793 1 93.88 193 GLY B O 1
ATOM 3207 N N . TYR B 1 194 ? 15.453 0.754 -4.105 1 96.56 194 TYR B N 1
ATOM 3208 C CA . TYR B 1 194 ? 14.078 1.064 -4.496 1 96.56 194 TYR B CA 1
ATOM 3209 C C . TYR B 1 194 ? 13.391 1.926 -3.441 1 96.56 194 TYR B C 1
ATOM 3211 O O . TYR B 1 194 ? 13.812 1.95 -2.281 1 96.56 194 TYR B O 1
ATOM 3219 N N . GLU B 1 195 ? 12.383 2.662 -3.889 1 97.38 195 GLU B N 1
ATOM 3220 C CA . GLU B 1 195 ? 11.617 3.516 -2.986 1 97.38 195 GLU B CA 1
ATOM 3221 C C . GLU B 1 195 ? 10.125 3.447 -3.295 1 97.38 195 GLU B C 1
ATOM 3223 O O . GLU B 1 195 ? 9.727 3.037 -4.391 1 97.38 195 GLU B O 1
ATOM 3228 N N . TYR B 1 196 ? 9.375 3.783 -2.271 1 97.69 196 TYR B N 1
ATOM 3229 C CA . TYR B 1 196 ? 7.945 4.023 -2.432 1 97.69 196 TYR B CA 1
ATOM 3230 C C . TYR B 1 196 ? 7.66 5.504 -2.652 1 97.69 196 TYR B C 1
ATOM 3232 O O . TYR B 1 196 ? 8.281 6.363 -2.02 1 97.69 196 TYR B O 1
ATOM 3240 N N . ARG B 1 197 ? 6.793 5.797 -3.537 1 97.81 197 ARG B N 1
ATOM 3241 C CA . ARG B 1 197 ? 6.227 7.129 -3.727 1 97.81 197 ARG B CA 1
ATOM 3242 C C . ARG B 1 197 ? 4.707 7.105 -3.568 1 97.81 197 ARG B C 1
ATOM 3244 O O . ARG B 1 197 ? 4.012 6.453 -4.348 1 97.81 197 ARG B O 1
ATOM 3251 N N . THR B 1 198 ? 4.215 7.801 -2.559 1 98.19 198 THR B N 1
ATOM 3252 C CA . THR B 1 198 ? 2.785 7.836 -2.281 1 98.19 198 THR B CA 1
ATOM 3253 C C . THR B 1 198 ? 2.232 9.242 -2.473 1 98.19 198 THR B C 1
ATOM 3255 O O . THR B 1 198 ? 2.734 10.203 -1.876 1 98.19 198 THR B O 1
ATOM 3258 N N . ALA B 1 199 ? 1.216 9.414 -3.289 1 98.56 199 ALA B N 1
ATOM 3259 C CA . ALA B 1 199 ? 0.537 10.695 -3.482 1 98.56 199 ALA B CA 1
ATOM 3260 C C . ALA B 1 199 ? -0.783 10.734 -2.719 1 98.56 199 ALA B C 1
ATOM 3262 O O . ALA B 1 199 ? -1.644 9.867 -2.904 1 98.56 199 ALA B O 1
ATOM 3263 N N . TRP B 1 200 ? -0.904 11.68 -1.856 1 98.62 200 TRP B N 1
ATOM 3264 C CA . TRP B 1 200 ? -2.139 11.961 -1.129 1 98.62 200 TRP B CA 1
ATOM 3265 C C . TRP B 1 200 ? -2.902 13.109 -1.776 1 98.62 200 TRP B C 1
ATOM 3267 O O . TRP B 1 200 ? -2.367 14.211 -1.937 1 98.62 200 TRP B O 1
ATOM 3277 N N . SER B 1 201 ? -4.152 12.891 -2.119 1 98.56 201 SER B N 1
ATOM 3278 C CA . SER B 1 201 ? -4.977 13.898 -2.785 1 98.56 201 SER B CA 1
ATOM 3279 C C . SER B 1 201 ? -6.316 14.07 -2.076 1 98.56 201 SER B C 1
ATOM 3281 O O . SER B 1 201 ? -6.844 13.125 -1.49 1 98.56 201 SER B O 1
ATOM 3283 N N . TRP B 1 202 ? -6.824 15.297 -2.217 1 98.69 202 TRP B N 1
ATOM 3284 C CA . TRP B 1 202 ? -8.117 15.609 -1.614 1 98.69 202 TRP B CA 1
ATOM 3285 C C . TRP B 1 202 ? -9.25 14.883 -2.342 1 98.69 202 TRP B C 1
ATOM 3287 O O . TRP B 1 202 ? -9.312 14.906 -3.572 1 98.69 202 TRP B O 1
ATOM 3297 N N . ASP B 1 203 ? -10.023 14.195 -1.477 1 98.31 203 ASP B N 1
ATOM 3298 C CA . ASP B 1 203 ? -11.281 13.625 -1.96 1 98.31 203 ASP B CA 1
ATOM 3299 C C . ASP B 1 203 ? -12.477 14.32 -1.324 1 98.31 203 ASP B C 1
ATOM 3301 O O . ASP B 1 203 ? -12.766 14.125 -0.141 1 98.31 203 ASP B O 1
ATOM 3305 N N . ALA B 1 204 ? -13.242 14.992 -2.15 1 96.94 204 ALA B N 1
ATOM 3306 C CA . ALA B 1 204 ? -14.328 15.828 -1.646 1 96.94 204 ALA B CA 1
ATOM 3307 C C . ALA B 1 204 ? -15.469 14.977 -1.106 1 96.94 204 ALA B C 1
ATOM 3309 O O . ALA B 1 204 ? -16.172 15.383 -0.182 1 96.94 204 ALA B O 1
ATOM 3310 N N . ARG B 1 205 ? -15.641 13.797 -1.665 1 95.62 205 ARG B N 1
ATOM 3311 C CA . ARG B 1 205 ? -16.703 12.914 -1.2 1 95.62 205 ARG B CA 1
ATOM 3312 C C . ARG B 1 205 ? -16.406 12.398 0.203 1 95.62 205 ARG B C 1
ATOM 3314 O O . ARG B 1 205 ? -17.297 12.359 1.055 1 95.62 205 ARG B O 1
ATOM 3321 N N . GLN B 1 206 ? -15.203 12.062 0.436 1 96.56 206 GLN B N 1
ATOM 3322 C CA . GLN B 1 206 ? -14.812 11.508 1.729 1 96.56 206 GLN B CA 1
ATOM 3323 C C . GLN B 1 206 ? -14.398 12.617 2.695 1 96.56 206 GLN B C 1
ATOM 3325 O O . GLN B 1 206 ? -14.242 12.375 3.895 1 96.56 206 GLN B O 1
ATOM 3330 N N . ARG B 1 207 ? -14.25 13.82 2.123 1 97 207 ARG B N 1
ATOM 3331 C CA . ARG B 1 207 ? -13.766 14.961 2.895 1 97 207 ARG B CA 1
ATOM 3332 C C . ARG B 1 207 ? -12.484 14.602 3.648 1 97 207 ARG B C 1
ATOM 3334 O O . ARG B 1 207 ? -12.367 14.867 4.848 1 97 207 ARG B O 1
ATOM 3341 N N . ALA B 1 208 ? -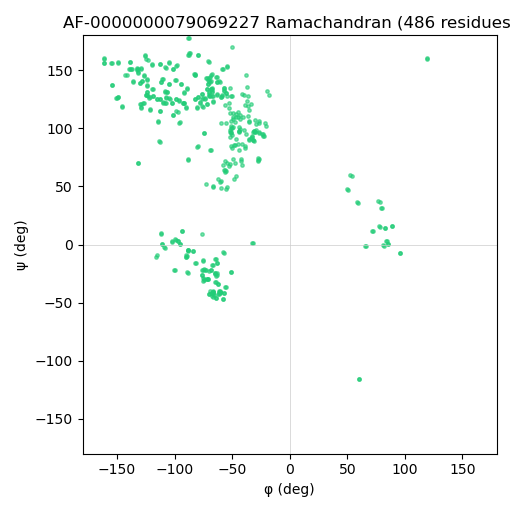11.578 13.984 2.91 1 98.25 208 ALA B N 1
ATOM 3342 C CA . ALA B 1 208 ? -10.297 13.523 3.439 1 98.25 208 ALA B CA 1
ATOM 3343 C C . ALA B 1 208 ? -9.25 13.438 2.334 1 98.25 208 ALA B C 1
ATOM 3345 O O . ALA B 1 208 ? -9.594 13.398 1.149 1 98.25 208 ALA B O 1
ATOM 3346 N N . MET B 1 209 ? -8.023 13.523 2.75 1 98.56 209 MET B N 1
ATOM 3347 C CA . MET B 1 209 ? -6.938 13.164 1.839 1 98.56 209 MET B CA 1
ATOM 3348 C C . MET B 1 209 ? -6.828 11.648 1.704 1 98.56 209 MET B C 1
ATOM 3350 O O . MET B 1 209 ? -6.801 10.93 2.707 1 98.56 209 MET B O 1
ATOM 3354 N N . LEU B 1 210 ? -6.785 11.148 0.48 1 98.5 210 LEU B N 1
ATOM 3355 C CA . LEU B 1 210 ? -6.594 9.727 0.228 1 98.5 210 LEU B CA 1
ATOM 3356 C C . LEU B 1 210 ? -5.234 9.461 -0.408 1 98.5 210 LEU B C 1
ATOM 3358 O O . LEU B 1 210 ? -4.738 10.281 -1.181 1 98.5 210 LEU B O 1
ATOM 3362 N N . ALA B 1 211 ? -4.57 8.352 0.046 1 98.06 211 ALA B N 1
ATOM 3363 C CA . ALA B 1 211 ? -3.395 7.895 -0.693 1 98.06 211 ALA B CA 1
ATOM 3364 C C . ALA B 1 211 ? -3.783 7.352 -2.064 1 98.06 211 ALA B C 1
ATOM 3366 O O . ALA B 1 211 ? -3.891 6.137 -2.252 1 98.06 211 ALA B O 1
ATOM 3367 N N . THR B 1 212 ? -3.994 8.242 -3.064 1 97.81 212 THR B N 1
ATOM 3368 C CA . THR B 1 212 ? -4.648 7.902 -4.324 1 97.81 212 THR B CA 1
ATOM 3369 C C . THR B 1 212 ? -3.717 7.082 -5.215 1 97.81 212 THR B C 1
ATOM 3371 O O . THR B 1 212 ? -4.176 6.348 -6.09 1 97.81 212 THR B O 1
ATOM 3374 N N . ARG B 1 213 ? -2.381 7.207 -4.938 1 98.06 213 ARG B N 1
ATOM 3375 C CA . ARG B 1 213 ? -1.407 6.484 -5.75 1 98.06 213 ARG B CA 1
ATOM 3376 C C . ARG B 1 213 ? -0.178 6.113 -4.926 1 98.06 213 ARG B C 1
ATOM 3378 O O . ARG B 1 213 ? 0.398 6.961 -4.242 1 98.06 213 ARG B O 1
ATOM 3385 N N . ASP B 1 214 ? 0.16 4.895 -4.945 1 97.75 214 ASP B N 1
ATOM 3386 C CA . ASP B 1 214 ? 1.394 4.363 -4.371 1 97.75 214 ASP B CA 1
ATOM 3387 C C . ASP B 1 214 ? 2.189 3.578 -5.414 1 97.75 214 ASP B C 1
ATOM 3389 O O . ASP B 1 214 ? 1.641 2.715 -6.102 1 97.75 214 ASP B O 1
ATOM 3393 N N . GLU B 1 215 ? 3.455 3.912 -5.535 1 98.19 215 GLU B N 1
ATOM 3394 C CA . GLU B 1 215 ? 4.316 3.273 -6.527 1 98.19 215 GLU B CA 1
ATOM 3395 C C . GLU B 1 215 ? 5.617 2.785 -5.895 1 98.19 215 GLU B C 1
ATOM 3397 O O . GLU B 1 215 ? 6.148 3.426 -4.988 1 98.19 215 GLU B O 1
ATOM 3402 N N . ILE B 1 216 ? 6.062 1.629 -6.27 1 97.44 216 ILE B N 1
ATOM 3403 C CA . ILE B 1 216 ? 7.438 1.236 -5.977 1 97.44 216 ILE B CA 1
ATOM 3404 C C . ILE B 1 216 ? 8.328 1.534 -7.18 1 97.44 216 ILE B C 1
ATOM 3406 O O . ILE B 1 216 ? 8.039 1.097 -8.297 1 97.44 216 ILE B O 1
ATOM 3410 N N . LEU B 1 217 ? 9.367 2.305 -6.984 1 96.5 217 LEU B N 1
ATOM 3411 C CA . LEU B 1 217 ? 10.234 2.797 -8.047 1 96.5 217 LEU B CA 1
ATOM 3412 C C . LEU B 1 217 ? 11.703 2.578 -7.699 1 96.5 217 LEU B C 1
ATOM 3414 O O . LEU B 1 217 ? 12.055 2.477 -6.523 1 96.5 217 LEU B O 1
ATOM 3418 N N . ARG B 1 218 ? 12.477 2.426 -8.758 1 95.12 218 ARG B N 1
ATOM 3419 C CA . ARG B 1 218 ? 13.914 2.49 -8.523 1 95.12 218 ARG B CA 1
ATOM 3420 C C . ARG B 1 218 ? 14.336 3.891 -8.102 1 95.12 218 ARG B C 1
ATOM 3422 O O . ARG B 1 218 ? 13.93 4.883 -8.711 1 95.12 218 ARG B O 1
ATOM 3429 N N . ALA B 1 219 ? 15.055 3.922 -6.992 1 92.94 219 ALA B N 1
ATOM 3430 C CA . ALA B 1 219 ? 15.539 5.215 -6.516 1 92.94 219 ALA B CA 1
ATOM 3431 C C . ALA B 1 219 ? 16.469 5.863 -7.543 1 92.94 219 ALA B C 1
ATOM 3433 O O . ALA B 1 219 ? 17.203 5.172 -8.242 1 92.94 219 ALA B O 1
ATOM 3434 N N . PRO B 1 220 ? 16.328 7.168 -7.688 1 84.88 220 PRO B N 1
ATOM 3435 C CA . PRO B 1 220 ? 17.25 7.84 -8.602 1 84.88 220 PRO B CA 1
ATOM 3436 C C . PRO B 1 220 ? 18.703 7.676 -8.188 1 84.88 220 PRO B C 1
ATOM 3438 O O . PRO B 1 220 ? 19 7.559 -6.996 1 84.88 220 PRO B O 1
ATOM 3441 N N . GLU B 1 221 ? 19.469 7.23 -9.094 1 72.19 221 GLU B N 1
ATOM 3442 C CA . GLU B 1 221 ? 20.891 7.102 -8.797 1 72.19 221 GLU B CA 1
ATOM 3443 C C . GLU B 1 221 ? 21.453 8.398 -8.219 1 72.19 221 GLU B C 1
ATOM 3445 O O . GLU B 1 221 ? 21.078 9.492 -8.656 1 72.19 221 GLU B O 1
ATOM 3450 N N . ARG B 1 222 ? 21.594 8.414 -6.914 1 59.12 222 ARG B N 1
ATOM 3451 C CA . ARG B 1 222 ? 22.297 9.578 -6.402 1 59.12 222 ARG B CA 1
ATOM 3452 C C . ARG B 1 222 ? 23.516 9.891 -7.266 1 59.12 222 ARG B C 1
ATOM 3454 O O . ARG B 1 222 ? 24.344 9.016 -7.547 1 59.12 222 ARG B O 1
ATOM 3461 N N . ARG B 1 223 ? 23.422 10.773 -8.102 1 46.72 223 ARG B N 1
ATOM 3462 C CA . ARG B 1 223 ? 24.656 11.234 -8.711 1 46.72 223 ARG B CA 1
ATOM 3463 C C . ARG B 1 223 ? 25.766 11.391 -7.664 1 46.72 223 ARG B C 1
ATOM 3465 O O . ARG B 1 223 ? 25.594 12.148 -6.703 1 46.72 223 ARG B O 1
ATOM 3472 N N . GLU B 1 224 ? 26.312 10.414 -7.137 1 44.59 224 GLU B N 1
ATOM 3473 C CA . GLU B 1 224 ? 27.578 10.797 -6.535 1 44.59 224 GLU B CA 1
ATOM 3474 C C . GLU B 1 224 ? 28.125 12.07 -7.18 1 44.59 224 GLU B C 1
ATOM 3476 O O . GLU B 1 224 ? 28.203 12.164 -8.406 1 44.59 224 GLU B O 1
ATOM 3481 N N . ASP B 1 225 ? 27.875 13.227 -6.621 1 41.16 225 ASP B N 1
ATOM 3482 C CA . ASP B 1 225 ? 28.656 14.414 -6.926 1 41.16 225 ASP B CA 1
ATOM 3483 C C . ASP B 1 225 ? 30.062 14.047 -7.371 1 41.16 225 ASP B C 1
ATOM 3485 O O . ASP B 1 225 ? 30.75 13.258 -6.703 1 41.16 225 ASP B O 1
ATOM 3489 N N . ALA B 1 226 ? 30.422 14.109 -8.562 1 41.84 226 ALA B N 1
ATOM 3490 C CA . ALA B 1 226 ? 31.719 14.25 -9.219 1 41.84 226 ALA B CA 1
ATOM 3491 C C . ALA B 1 226 ? 32.688 15.086 -8.375 1 41.84 226 ALA B C 1
ATOM 3493 O O . ALA B 1 226 ? 33.719 15.531 -8.859 1 41.84 226 ALA B O 1
ATOM 3494 N N . GLY B 1 227 ? 32.219 15.508 -7.211 1 38.5 227 GLY B N 1
ATOM 3495 C CA . GLY B 1 227 ? 33.25 16.328 -6.609 1 38.5 227 GLY B CA 1
ATOM 3496 C C . GLY B 1 227 ? 34.562 15.594 -6.418 1 38.5 227 GLY B C 1
ATOM 3497 O O . GLY B 1 227 ? 35.344 15.914 -5.512 1 38.5 227 GLY B O 1
ATOM 3498 N N . ARG B 1 228 ? 34.625 14.297 -6.668 1 40.16 228 ARG B N 1
ATOM 3499 C CA . ARG B 1 228 ? 36.062 14.031 -6.727 1 40.16 228 ARG B CA 1
ATOM 3500 C C . ARG B 1 228 ? 36.75 14.953 -7.727 1 40.16 228 ARG B C 1
ATOM 3502 O O . ARG B 1 228 ? 36.719 14.695 -8.93 1 40.16 228 ARG B O 1
ATOM 3509 N N . ASP B 1 229 ? 36.469 16.234 -7.613 1 35 229 ASP B N 1
ATOM 3510 C CA . ASP B 1 229 ? 37.438 17.109 -8.281 1 35 229 ASP B CA 1
ATOM 3511 C C . ASP B 1 229 ? 38.844 16.484 -8.266 1 35 229 ASP B C 1
ATOM 3513 O O . ASP B 1 229 ? 39.375 16.188 -7.199 1 35 229 ASP B O 1
ATOM 3517 N N . ARG B 1 230 ? 39.188 15.711 -9.227 1 41.41 230 ARG B N 1
ATOM 3518 C CA . ARG B 1 230 ? 40.562 15.406 -9.555 1 41.41 230 ARG B CA 1
ATOM 3519 C C . ARG B 1 230 ? 41.5 16.531 -9.117 1 41.41 230 ARG B C 1
ATOM 3521 O O . ARG B 1 230 ? 41.438 17.641 -9.648 1 41.41 230 ARG B O 1
ATOM 3528 N N . THR B 1 231 ? 41.719 16.625 -7.766 1 38.69 231 THR B N 1
ATOM 3529 C CA . THR B 1 231 ? 42.844 17.438 -7.352 1 38.69 231 THR B CA 1
ATOM 3530 C C . THR B 1 231 ? 44 17.359 -8.375 1 38.69 231 THR B C 1
ATOM 3532 O O . THR B 1 231 ? 44.5 16.266 -8.672 1 38.69 231 THR B O 1
ATOM 3535 N N . PRO B 1 232 ? 44.031 18.219 -9.289 1 42.75 232 PRO B N 1
ATOM 3536 C CA . PRO B 1 232 ? 45.188 18.203 -10.164 1 42.75 232 PRO B CA 1
ATOM 3537 C C . PRO B 1 232 ? 46.5 17.891 -9.422 1 42.75 232 PRO B C 1
ATOM 3539 O O . PRO B 1 232 ? 46.688 18.391 -8.305 1 42.75 232 PRO B O 1
ATOM 3542 N N . SER B 1 233 ? 46.938 16.625 -9.398 1 41.84 233 SER B N 1
ATOM 3543 C CA . SER B 1 233 ? 48.25 16.312 -8.883 1 41.84 233 SER B CA 1
ATOM 3544 C C . SER B 1 233 ? 49.25 17.422 -9.219 1 41.84 233 SER B C 1
ATOM 3546 O O . SER B 1 233 ? 49.312 17.891 -10.359 1 41.84 233 SER B O 1
ATOM 3548 N N . PRO B 1 234 ? 49.625 18.188 -8.281 1 40.47 234 PRO B N 1
ATOM 3549 C CA . PRO B 1 234 ? 50.656 19.203 -8.57 1 40.47 234 PRO B CA 1
ATOM 3550 C C . PRO B 1 234 ? 51.812 18.641 -9.398 1 40.47 234 PRO B C 1
ATOM 3552 O O . PRO B 1 234 ? 52.219 17.5 -9.219 1 40.47 234 PRO B O 1
ATOM 3555 N N . SER B 1 235 ? 51.812 18.812 -10.703 1 42.31 235 SER B N 1
ATOM 3556 C CA . SER B 1 235 ? 52.969 18.547 -11.531 1 42.31 235 SER B CA 1
ATOM 3557 C C . SER B 1 235 ? 54.25 18.984 -10.828 1 42.31 235 SER B C 1
ATOM 3559 O O . SER B 1 235 ? 54.406 20.156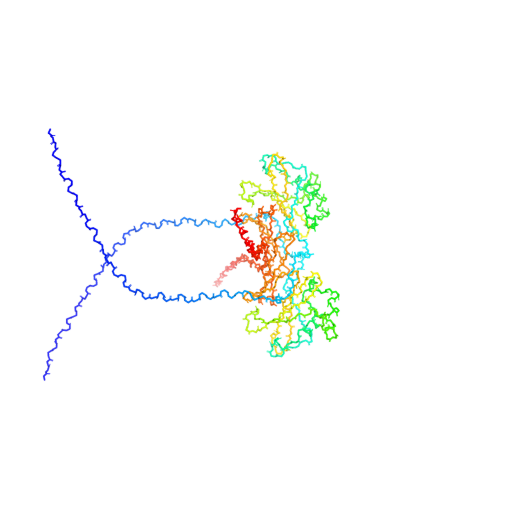 -10.461 1 42.31 235 SER B O 1
ATOM 3561 N N . GLY B 1 236 ? 54.844 18.125 -9.914 1 39.75 236 GLY B N 1
ATOM 3562 C CA . GLY B 1 236 ? 56.156 18.359 -9.281 1 39.75 236 GLY B CA 1
ATOM 3563 C C . GLY B 1 236 ? 57.156 19.016 -10.203 1 39.75 236 GLY B C 1
ATOM 3564 O O . GLY B 1 236 ? 57.062 18.875 -11.422 1 39.75 236 GLY B O 1
ATOM 3565 N N . PRO B 1 237 ? 57.812 20.156 -9.758 1 43.06 237 PRO B N 1
ATOM 3566 C CA . PRO B 1 237 ? 58.812 20.906 -10.5 1 43.06 237 PRO B CA 1
ATOM 3567 C C . PRO B 1 237 ? 59.875 20.016 -11.141 1 43.06 237 PRO B C 1
ATOM 3569 O O . PRO B 1 237 ? 60.188 18.938 -10.633 1 43.06 237 PRO B O 1
ATOM 3572 N N . GLY B 1 238 ? 59.969 19.891 -12.461 1 39.06 238 GLY B N 1
ATOM 3573 C CA . GLY B 1 238 ? 61 19.266 -13.266 1 39.06 238 GLY B CA 1
ATOM 3574 C C . GLY B 1 238 ? 62.406 19.609 -12.805 1 39.06 238 GLY B C 1
ATOM 3575 O O . GLY B 1 238 ? 62.719 20.766 -12.523 1 39.06 238 GLY B O 1
ATOM 3576 N N . SER B 1 239 ? 63.094 18.688 -12.062 1 40.75 239 SER B N 1
ATOM 3577 C CA . SER B 1 239 ? 64.5 18.781 -11.594 1 40.75 239 SER B CA 1
ATOM 3578 C C . SER B 1 239 ? 65.438 19.266 -12.703 1 40.75 239 SER B C 1
ATOM 3580 O O . SER B 1 239 ? 65.312 18.812 -13.844 1 40.75 239 SER B O 1
ATOM 3582 N N . PRO B 1 240 ? 66 20.453 -12.492 1 41.53 240 PRO B N 1
ATOM 3583 C CA . PRO B 1 240 ? 67 21.031 -13.414 1 41.53 240 PRO B CA 1
ATOM 3584 C C . PRO B 1 240 ? 68.125 20.047 -13.781 1 41.53 240 PRO B C 1
ATOM 3586 O O . PRO B 1 240 ? 68.438 19.141 -13 1 41.53 240 PRO B O 1
ATOM 3589 N N . SER B 1 241 ? 68.188 19.625 -15.055 1 35.78 241 SER B N 1
ATOM 3590 C CA . SER B 1 241 ? 69.25 18.797 -15.648 1 35.78 241 SER B CA 1
ATOM 3591 C C . SER B 1 241 ? 70.625 19.344 -15.289 1 35.78 241 SER B C 1
ATOM 3593 O O . SER B 1 241 ? 70.875 20.547 -15.398 1 35.78 241 SER B O 1
ATOM 3595 N N . ALA B 1 242 ? 71.312 18.672 -14.383 1 36.66 242 ALA B N 1
ATOM 3596 C CA . ALA B 1 242 ? 72.688 18.891 -14.031 1 36.66 242 ALA B CA 1
ATOM 3597 C C . ALA B 1 242 ? 73.562 19 -15.273 1 36.66 242 ALA B C 1
ATOM 3599 O O . ALA B 1 242 ? 73.625 18.094 -16.094 1 36.66 242 ALA B O 1
ATOM 3600 N N . ASP B 1 243 ? 73.688 20.203 -15.883 1 29.7 243 ASP B N 1
ATOM 3601 C CA . ASP B 1 243 ? 74.75 20.438 -16.859 1 29.7 243 ASP B CA 1
ATOM 3602 C C . ASP B 1 243 ? 76.062 19.969 -16.328 1 29.7 243 ASP B C 1
ATOM 3604 O O . ASP B 1 243 ? 76.5 20.406 -15.258 1 29.7 243 ASP B O 1
ATOM 3608 N N . GLY B 1 244 ? 76.312 18.734 -16.516 1 29.38 244 GLY B N 1
ATOM 3609 C CA . GLY B 1 244 ? 77.688 18.172 -16.406 1 29.38 244 GLY B CA 1
ATOM 3610 C C . GLY B 1 244 ? 78.75 19.047 -17.031 1 29.38 244 GLY B C 1
ATOM 3611 O O . GLY B 1 244 ? 78.688 19.359 -18.219 1 29.38 244 GLY B O 1
ATOM 3612 N N . ARG B 1 245 ? 79.25 20.016 -16.219 1 22.33 245 ARG B N 1
ATOM 3613 C CA . ARG B 1 245 ? 80.625 20.156 -16.547 1 22.33 245 ARG B CA 1
ATOM 3614 C C . ARG B 1 245 ? 81.438 18.891 -16.188 1 22.33 245 ARG B C 1
ATOM 3616 O O . ARG B 1 245 ? 81.188 18.297 -15.133 1 22.33 245 ARG B O 1
#

Secondary structure (DSSP, 8-state):
---------------------------------------PEEESTTSPPP-S-SS---TT--EEPTT---GGG-GGGS-HHHHHHHHTT--BSS--STTPPPHHHHHHHHTTTT-GGG--BPPPEEE-SSSSSSPEEEEEEEETTTEEEEEEEEEPSSTT--EEEEEEEEE--SEEEEETTEEEEEEE-SSTTEEEEEEEEEETTTTEEEEEEEEEEEPP-------------------------/---------------------------------------PEEESTTSPPP-S-SS---TT--EEPTT---GGG-GGGS-HHHHHHHHTT--BSS--STTPPPHHHHHHHHTTTT-GGG--BPPPEEE-SSSSSSPEEEEEEEETTTEEEEEEEEEPSSTT--EEEEEEEEE--SEEEEETTEEEEEEE-SSTTEEEEEEEEEETTTTEEEEEEEEEEEPP-------------------------

Foldseek 3Di:
DPDDPPDPPPPPPPPPPPPPPPPPPDDPPPPPDPPPPPPDDDDPVVDDDDDDDPADPCFQKKWWQPPDFAPVFACVPDDQLVSVLSVQPIDIPDPRVQQDADPVLNVLSVCCVVCVVSNQKDDWDWDDLQPPPHTWIWIWGDHPPQKIWIWIKGFDPDDRGTIMTQDIHMANFPDWDDDPNWIWTWHDDPPPQKIKIWIWHADPVSRHTGSPDIDIGGHPDPPPPPVVPVPPPPPPPDPDPPPDD/DPDDPPDPPPPPPPPPPPPPPPPPPDDPPPPPDPPPPPPDDDDPVVDDDDDDDPADPCFQKKWWQPPDFAPVFACVPDDQLVSVLSVQPIDIPDPRVQQDADPVLNVLSVCCVVCVVSNQKDDWDWDDLQPPPHTWIWIWGDHPPQKIWIWIKGFDPDDRGTIMTQDIHMANFPDWDDDPSWIWTWHDDPPPQKIKIWIWHADPVSRHTGSPDIDIGGHPDPPPPPVVPVPPPPPPPDPPPPPDD

Sequence (490 aa):
MRPVRVPAVASAVAALALVSGCGAAGGPESAGETPSAVEPARLWPDLPPASAAPYDYGEGETARIPGITVPGGDVRRLDPVAVAQAGLKAKSDRDSGLDELPDGTVRQIRACRTAPDDCPVLNPYYFDLTGDGRDELVLGIRIPGRQLAVRAYRADEGGRGGLTRIMSTSDAVISVELAGRDLVLRAPSAISGYEYRTAWSWDARQRAMLATRDEILRAPERREDAGRDRTPSPSGPGSPSADGRMRPVRVPAVASAVAALALVSGCGAAGGPESAGETPSAVEPARLWPDLPPASAAPYDYGEGETARIPGITVPGGDVRRLDPVAVAQAGLKAKSDRDSGLDELPDGTVRQIRACRTAPDDCPVLNPYYFDLTGDGRDELVLGIRIPGRQLAVRAYRADEGGRGGLTRIMSTSDAVISVELAGRDLVLRAPSAISGYEYRTAWSWDARQRAMLATRDEILRAPERREDAGRDRTPSPSGPGSPSADGR

Solvent-accessible surface area (backbone atoms only — not comparable to full-atom values): 28754 Å² total; per-residue (Å²): 136,80,80,80,81,75,79,79,79,74,76,75,77,76,78,76,75,76,76,72,77,78,66,82,70,72,72,75,73,73,74,68,77,66,80,70,76,72,72,60,47,67,52,69,78,82,56,77,55,28,86,50,38,87,61,60,88,44,71,47,36,33,25,57,32,55,95,45,69,22,72,96,48,44,51,86,75,57,55,68,65,58,51,55,47,32,43,75,73,37,57,52,81,53,88,51,67,71,75,67,71,56,69,70,47,52,54,30,48,72,33,27,89,83,39,58,90,63,32,38,66,49,85,68,48,74,44,46,43,77,69,80,83,49,48,25,35,36,40,41,31,54,40,85,85,62,20,36,33,43,35,31,33,35,50,37,89,58,95,83,17,34,35,28,33,22,31,67,48,70,42,27,34,46,44,37,28,36,49,90,47,26,44,34,39,30,25,36,35,69,46,86,64,27,23,34,43,34,34,29,35,62,32,82,90,68,64,15,36,30,68,43,34,35,29,54,41,74,46,75,75,71,69,70,72,68,69,72,60,74,69,74,70,76,76,72,82,78,76,78,76,81,74,79,121,136,81,80,80,81,74,79,80,78,76,79,74,75,76,77,75,73,74,74,72,76,74,66,83,68,72,70,75,71,71,73,68,75,66,78,70,76,72,71,59,47,69,52,69,76,83,57,78,54,29,84,52,39,88,61,62,88,43,72,46,38,33,25,57,32,55,95,44,70,22,71,95,46,44,52,83,78,58,54,68,65,59,51,54,49,32,43,75,72,36,58,53,80,52,88,52,66,70,75,67,71,55,70,69,45,51,53,30,48,73,34,29,88,83,39,59,91,63,33,37,66,49,86,67,46,75,46,46,43,75,69,79,82,50,49,26,37,37,40,42,30,53,39,82,85,60,21,37,34,43,35,31,32,36,52,38,88,58,95,82,16,34,34,28,34,23,30,64,48,70,44,25,34,45,43,38,27,36,49,89,48,23,44,34,39,29,25,36,35,71,46,87,64,27,23,34,42,34,34,27,35,62,33,81,88,69,63,13,34,29,68,43,33,35,29,53,41,74,47,75,77,70,69,70,74,67,72,71,60,74,69,74,70,76,78,71,82,80,77,79,77,78,75,76,123

Radius of gyration: 36.4 Å; Cα contacts (8 Å, |Δi|>4): 862; chains: 2; bounding box: 162×108×123 Å

Organism: Streptomyces microflavus (NCBI:txid1919)

pLDDT: mean 80.22, std 26.89, range [22.23, 98.94]

Nearest PDB structures (foldseek):
  3od9-assembly2_C-2  TM=5.794E-01  e=2.623E-01  Aeromonas hydrophila subsp. hydrophila ATCC 7966
  3od9-assembly1_B  TM=5.709E-01  e=3.455E-01  Aeromonas hydrophila subsp. hydrophila ATCC 7966
  6fkk-assembly1_A  TM=4.506E-01  e=1.804E+00  Drosophila melanogaster
  2b4w-assembly1_A  TM=3.376E-01  e=2.804E+00  Leishmania major
  2oy7-assembly1_A  TM=3.137E-01  e=5.140E+00  Borreliella burgdorferi